Protein AF-0000000087426915 (afdb_homodimer)

Solvent-accessible surface area (backbone atoms only — not comparable to full-atom values): 33889 Å² total; per-residue (Å²): 130,52,34,23,55,36,41,56,32,20,42,59,31,34,86,62,89,46,57,28,36,41,52,47,57,58,53,42,68,40,35,68,70,46,47,56,53,47,73,78,36,55,72,65,51,34,42,59,30,31,70,48,18,34,52,47,36,44,50,43,61,77,74,33,86,55,21,43,42,53,70,51,70,65,56,62,56,53,51,30,40,22,70,46,47,68,49,69,50,92,91,53,65,46,34,36,77,58,54,49,83,48,71,66,52,51,65,64,47,39,52,88,44,31,56,71,66,45,39,39,52,34,52,18,42,41,53,39,48,60,72,44,66,72,46,39,30,36,31,38,71,42,47,24,47,41,38,50,44,35,40,41,34,55,17,26,67,71,92,75,49,56,60,36,51,39,37,51,73,73,39,48,70,64,40,49,53,42,42,51,48,45,38,51,33,48,43,50,46,50,51,47,36,46,74,33,58,39,56,28,36,34,35,41,19,74,55,44,39,81,31,32,57,70,51,27,44,65,61,32,38,50,55,45,19,56,40,32,70,73,43,47,90,79,32,51,30,32,38,30,35,40,71,42,45,88,40,35,69,58,57,55,65,22,63,44,25,22,39,32,30,30,28,56,48,61,62,48,60,41,43,70,61,33,61,85,62,33,14,33,30,28,30,43,53,42,63,46,33,55,56,46,55,68,55,27,41,52,56,51,48,49,54,53,59,60,37,61,94,54,62,9,41,35,43,27,36,30,46,50,56,45,57,73,29,37,60,69,26,50,42,41,39,44,50,48,48,72,66,46,126,130,51,33,23,56,36,41,55,32,20,43,58,30,35,87,62,89,46,58,30,36,42,53,48,56,59,52,43,67,39,36,69,70,46,47,57,53,47,74,78,36,54,72,65,52,34,42,60,30,32,71,48,19,33,52,48,37,45,50,42,60,75,73,33,88,53,20,43,44,53,69,50,67,64,57,62,56,52,51,32,39,20,70,45,46,69,48,68,50,92,91,55,66,45,35,36,77,58,54,47,84,48,71,66,51,53,66,65,47,39,52,88,44,31,56,71,66,45,40,38,51,33,51,18,41,41,54,37,50,59,71,44,67,70,47,39,29,36,31,40,72,42,47,25,48,42,37,50,44,36,40,40,35,55,17,27,67,69,92,76,50,57,62,37,50,39,36,52,74,75,38,48,69,62,39,51,53,44,44,51,48,42,39,52,33,48,42,50,47,50,51,48,36,48,73,34,58,40,58,28,36,34,36,41,19,74,55,44,40,82,32,32,57,69,51,28,44,64,62,31,37,49,54,44,18,57,39,33,69,72,44,46,90,79,32,51,30,34,38,31,34,39,73,43,44,90,40,35,70,57,56,56,65,22,62,42,24,22,39,32,30,30,28,55,48,62,63,48,61,40,43,71,61,33,60,85,61,33,16,33,31,29,30,44,56,40,62,44,34,54,57,47,54,70,56,27,41,51,55,51,48,50,55,54,59,60,37,60,95,54,61,8,41,36,41,27,35,29,46,50,58,44,59,73,29,38,59,68,28,50,40,40,39,45,50,46,47,72,65,46,126

Secondary structure (DSSP, 8-state):
--HHHHHHHHHTT---SS--B--TT-SSTTSHHHHHHHHHS-HHHHHH-HHHHHHHHHHHHHHS--SEEE----TTHHHHHHT--EE--TTSS-EESS---SHHHHHT--STTHHHHTHHHHHHHHHHHHHHTTSSEEEEEEE-HHHHHHHHHHSB--SS-HHHHHHHHH-HHHHHHHHHHHHHHHHHHHHHHHHHT-SEEEEEETTGGGS-HHHHIIIIIHHHHHHHHHHTTTS-EEEEETT-TT-HHHHHHTT-SEEEE-TTS-HHHHHHHS-TT-EEEEEE-GGGGGS-HHHHHHHHHHHHHHTTT-S-EEEEESSPPPTT--HHHHHHHHHHHHT--/--HHHHHHHHHTT---SS--B--TT-SSTTSHHHHHHHHHS-HHHHHH-HHHHHHHHHHHHHHS--SEEE----TTHHHHHHT--EE--TTSS-EESS---SHHHHHT--STTHHHHTHHHHHHHHHHHHHHTTSSEEEEEEE-HHHHHHHHHHSB--SS-HHHHHHHHH-HHHHHHHHHHHHHHHHHHHHHHHHHT-SEEEEEETTGGGS-HHHHIIIIIHHHHHHHHHHTTTS-EEEEETT-TT-HHHHHHTT-SEEEE-TTS-HHHHHHHS-TT-EEEEEE-GGGGGS-HHHHHHHHHHHHHHTTT-S-EEEEESSPPPTT--HHHHHHHHHHHHT--

pLDDT: mean 97.54, std 2.24, range [79.94, 98.94]

Nearest PDB structures (foldseek):
  3cyv-assembly1_A-2  TM=9.767E-01  e=1.054E-35  Shigella flexneri
  6w2o-assembly1_A  TM=9.634E-01  e=8.518E-36  Stenotrophomonas maltophilia K279a
  4exq-assembly1_A  TM=9.579E-01  e=4.192E-34  Burkholderia thailandensis E264
  2eja-assembly1_B  TM=9.546E-01  e=5.645E-31  Aquifex aeolicus
  2inf-assembly1_A  TM=9.513E-01  e=7.315E-30  Bacillus subtilis

Structure (mmCIF, N/CA/C/O backbone):
data_AF-0000000087426915-model_v1
#
loop_
_entity.id
_entity.type
_entity.pdbx_description
1 polymer 'Uroporphyrinogen decarboxylase'
#
loop_
_atom_site.group_PDB
_atom_site.id
_atom_site.type_symbol
_atom_site.label_atom_id
_atom_site.label_alt_id
_atom_site.label_comp_id
_atom_site.label_asym_id
_atom_site.label_entity_id
_atom_site.label_seq_id
_atom_site.pdbx_PDB_ins_code
_atom_site.Cartn_x
_atom_site.Cartn_y
_atom_site.Cartn_z
_atom_site.occupancy
_atom_site.B_iso_or_equiv
_atom_site.auth_seq_id
_atom_site.auth_comp_id
_atom_site.auth_asym_id
_atom_site.auth_atom_id
_atom_site.pdbx_PDB_model_num
ATOM 1 N N . MET A 1 1 ? -16.484 20.359 28.328 1 88.31 1 MET A N 1
ATOM 2 C CA . MET A 1 1 ? -15.273 20.219 27.531 1 88.31 1 MET A CA 1
ATOM 3 C C . MET A 1 1 ? -15.516 20.656 26.094 1 88.31 1 MET A C 1
ATOM 5 O O . MET A 1 1 ? -16.453 20.172 25.438 1 88.31 1 MET A O 1
ATOM 9 N N . ASN A 1 2 ? -14.844 21.719 25.641 1 94 2 ASN A N 1
ATOM 10 C CA . ASN A 1 2 ? -15.07 22.109 24.25 1 94 2 ASN A CA 1
ATOM 11 C C . ASN A 1 2 ? -14.219 21.281 23.297 1 94 2 ASN A C 1
ATOM 13 O O . ASN A 1 2 ? -13.445 20.422 23.734 1 94 2 ASN A O 1
ATOM 17 N N . SER A 1 3 ? -14.398 21.453 22.062 1 97.62 3 SER A N 1
ATOM 18 C CA . SER A 1 3 ? -13.758 20.656 21.016 1 97.62 3 SER A CA 1
ATOM 19 C C . SER A 1 3 ? -12.242 20.734 21.109 1 97.62 3 SER A C 1
ATOM 21 O O . SER A 1 3 ? -11.555 19.719 21 1 97.62 3 SER A O 1
ATOM 23 N N . ARG A 1 4 ? -11.734 21.938 21.359 1 98.06 4 ARG A N 1
ATOM 24 C CA . ARG A 1 4 ? -10.297 22.141 21.453 1 98.06 4 ARG A CA 1
ATOM 25 C C . ARG A 1 4 ? -9.711 21.359 22.625 1 98.06 4 ARG A C 1
ATOM 27 O O . ARG A 1 4 ? -8.711 20.641 22.469 1 98.06 4 ARG A O 1
ATOM 34 N N . GLU A 1 5 ? -10.336 21.469 23.719 1 97.88 5 GLU A N 1
ATOM 35 C CA . GLU A 1 5 ? -9.883 20.766 24.922 1 97.88 5 GLU A CA 1
ATOM 36 C C . GLU A 1 5 ? -9.93 19.266 24.734 1 97.88 5 GLU A C 1
ATOM 38 O O . GLU A 1 5 ? -8.992 18.547 25.094 1 97.88 5 GLU A O 1
ATOM 43 N N . ARG A 1 6 ? -11.062 18.797 24.188 1 98.12 6 ARG A N 1
ATOM 44 C CA . ARG A 1 6 ? -11.242 17.375 23.906 1 98.12 6 ARG A CA 1
ATOM 45 C C . ARG A 1 6 ? -10.109 16.844 23.031 1 98.12 6 ARG A C 1
ATOM 47 O O . ARG A 1 6 ? -9.531 15.797 23.328 1 98.12 6 ARG A O 1
ATOM 54 N N . PHE A 1 7 ? -9.781 17.547 22 1 98.75 7 PHE A N 1
ATOM 55 C CA . PHE A 1 7 ? -8.734 17.156 21.062 1 98.75 7 PHE A CA 1
ATOM 56 C C . PHE A 1 7 ? -7.379 17.094 21.75 1 98.75 7 PHE A C 1
ATOM 58 O O . PHE A 1 7 ? -6.648 16.109 21.625 1 98.75 7 PHE A O 1
ATOM 65 N N . LEU A 1 8 ? -7.043 18.125 22.516 1 98.62 8 LEU A N 1
ATOM 66 C CA . LEU A 1 8 ? -5.746 18.219 23.172 1 98.62 8 LEU A CA 1
ATOM 67 C C . LEU A 1 8 ? -5.605 17.156 24.25 1 98.62 8 LEU A C 1
ATOM 69 O O . LEU A 1 8 ? -4.531 16.594 24.438 1 98.62 8 LEU A O 1
ATOM 73 N N . LYS A 1 9 ? -6.676 16.906 24.953 1 98.62 9 LYS A N 1
ATOM 74 C CA . LYS A 1 9 ? -6.664 15.844 25.969 1 98.62 9 LYS A CA 1
ATOM 75 C C . LYS A 1 9 ? -6.418 14.477 25.328 1 98.62 9 LYS A C 1
ATOM 77 O O . LYS A 1 9 ? -5.652 13.672 25.859 1 98.62 9 LYS A O 1
ATOM 82 N N . ALA A 1 10 ? -7.047 14.234 24.172 1 98.75 10 ALA A N 1
ATOM 83 C CA . ALA A 1 10 ? -6.852 12.977 23.469 1 98.75 10 ALA A CA 1
ATOM 84 C C . ALA A 1 10 ? -5.398 12.82 23.031 1 98.75 10 ALA A C 1
ATOM 86 O O . ALA A 1 10 ? -4.828 11.727 23.125 1 98.75 10 ALA A O 1
ATOM 87 N N . CYS A 1 11 ? -4.801 13.93 22.594 1 98.75 11 CYS A N 1
ATOM 88 C CA . CYS A 1 11 ? -3.4 13.898 22.188 1 98.75 11 CYS A CA 1
ATOM 89 C C . CYS A 1 11 ? -2.506 13.477 23.344 1 98.75 11 CYS A C 1
ATOM 91 O O . CYS A 1 11 ? -1.438 12.906 23.125 1 98.75 11 CYS A O 1
ATOM 93 N N . ARG A 1 12 ? -2.971 13.727 24.547 1 97.88 12 ARG A N 1
ATOM 94 C CA . ARG A 1 12 ? -2.186 13.438 25.75 1 97.88 12 ARG A CA 1
ATOM 95 C C . ARG A 1 12 ? -2.658 12.148 26.406 1 97.88 12 ARG A C 1
ATOM 97 O O . ARG A 1 12 ? -2.301 11.867 27.562 1 97.88 12 ARG A O 1
ATOM 104 N N . CYS A 1 13 ? -3.521 11.461 25.781 1 98.31 13 CYS A N 1
ATOM 105 C CA . CYS A 1 13 ? -4.062 10.195 26.25 1 98.31 13 CYS A CA 1
ATOM 106 C C . CYS A 1 13 ? -4.797 10.375 27.578 1 98.31 13 CYS A C 1
ATOM 108 O O . CYS A 1 13 ? -4.758 9.492 28.438 1 98.31 13 CYS A O 1
ATOM 110 N N . GLU A 1 14 ? -5.371 11.539 27.766 1 98.25 14 GLU A N 1
ATOM 111 C CA . GLU A 1 14 ? -6.227 11.805 28.922 1 98.25 14 GLU A CA 1
ATOM 112 C C . GLU A 1 14 ? -7.672 11.398 28.641 1 98.25 14 GLU A C 1
ATOM 114 O O . GLU A 1 14 ? -8.086 11.32 27.484 1 98.25 14 GLU A O 1
ATOM 119 N N . PRO A 1 15 ? -8.43 11.086 29.703 1 97.38 15 PRO A N 1
ATOM 120 C CA . PRO A 1 15 ? -9.836 10.727 29.5 1 97.38 15 PRO A CA 1
ATOM 121 C C . PRO A 1 15 ? -10.648 11.844 28.844 1 97.38 15 PRO A C 1
ATOM 123 O O . PRO A 1 15 ? -10.438 13.023 29.156 1 97.38 15 PRO A O 1
ATOM 126 N N . VAL A 1 16 ? -11.477 11.484 27.922 1 97.44 16 VAL A N 1
ATOM 127 C CA . VAL A 1 16 ? -12.391 12.414 27.266 1 97.44 16 VAL A CA 1
ATOM 128 C C . VAL A 1 16 ? -13.805 11.836 27.25 1 97.44 16 VAL A C 1
ATOM 130 O O . VAL A 1 16 ? -13.992 10.648 27.5 1 97.44 16 VAL A O 1
ATOM 133 N N . ASP A 1 17 ? -14.773 12.664 27 1 95.75 17 ASP A N 1
ATOM 134 C CA . ASP A 1 17 ? -16.172 12.25 27.031 1 95.75 17 ASP A CA 1
ATOM 135 C C . ASP A 1 17 ? -16.516 11.406 25.797 1 95.75 17 ASP A C 1
ATOM 137 O O . ASP A 1 17 ? -17.406 10.547 25.859 1 95.75 17 ASP A O 1
ATOM 141 N N . ARG A 1 18 ? -15.922 11.641 24.75 1 96.56 18 ARG A N 1
ATOM 142 C CA . ARG A 1 18 ? -15.938 10.891 23.5 1 96.56 18 ARG A CA 1
ATOM 143 C C . ARG A 1 18 ? -14.68 11.164 22.688 1 96.56 18 ARG A C 1
ATOM 145 O O . ARG A 1 18 ? -14.016 12.172 22.891 1 96.56 18 ARG A O 1
ATOM 152 N N . PRO A 1 19 ? -14.344 10.289 21.797 1 98.25 19 PRO A N 1
ATOM 153 C CA . PRO A 1 19 ? -13.188 10.609 20.953 1 98.25 19 PRO A CA 1
ATOM 154 C C . PRO A 1 19 ? -13.406 11.859 20.109 1 98.25 19 PRO A C 1
ATOM 156 O O . PRO A 1 19 ? -14.5 12.062 19.578 1 98.25 19 PRO A O 1
ATOM 159 N N . PRO A 1 20 ? -12.43 12.766 20.094 1 98.75 20 PRO A N 1
ATOM 160 C CA . PRO A 1 20 ? -12.531 13.852 19.125 1 98.75 20 PRO A CA 1
ATOM 161 C C . PRO A 1 20 ? -12.461 13.344 17.672 1 98.75 20 PRO A C 1
ATOM 163 O O . PRO A 1 20 ? -11.922 12.273 17.422 1 98.75 20 PRO A O 1
ATOM 166 N N . ILE A 1 21 ? -13.023 14.125 16.766 1 98.81 21 ILE A N 1
ATOM 167 C CA . ILE A 1 21 ? -12.992 13.742 15.352 1 98.81 21 ILE A CA 1
ATOM 168 C C . ILE A 1 21 ? -12.562 14.938 14.5 1 98.81 21 ILE A C 1
ATOM 170 O O . ILE A 1 21 ? -12.984 16.062 14.75 1 98.81 21 ILE A O 1
ATOM 174 N N . TRP A 1 22 ? -11.664 14.75 13.625 1 98.62 22 TRP A N 1
ATOM 175 C CA . TRP A 1 22 ? -11.406 15.539 12.43 1 98.62 22 TRP A CA 1
ATOM 176 C C . TRP A 1 22 ? -11.062 14.648 11.242 1 98.62 22 TRP A C 1
ATOM 178 O O . TRP A 1 22 ? -10.938 13.43 11.391 1 98.62 22 TRP A O 1
ATOM 188 N N . ILE A 1 23 ? -11.023 15.164 10.047 1 98.12 23 ILE A N 1
ATOM 189 C CA . ILE A 1 23 ? -10.906 14.32 8.867 1 98.12 23 ILE A CA 1
ATOM 190 C C . ILE A 1 23 ? -9.766 14.82 7.984 1 98.12 23 ILE A C 1
ATOM 192 O O . ILE A 1 23 ? -9.734 15.992 7.598 1 98.12 23 ILE A O 1
ATOM 196 N N . MET A 1 24 ? -8.797 13.891 7.656 1 97.31 24 MET A N 1
ATOM 197 C CA . MET A 1 24 ? -7.727 14.242 6.734 1 97.31 24 MET A CA 1
ATOM 198 C C . MET A 1 24 ? -8.289 14.656 5.379 1 97.31 24 MET A C 1
ATOM 200 O O . MET A 1 24 ? -9.148 13.977 4.824 1 97.31 24 MET A O 1
ATOM 204 N N . ARG A 1 25 ? -7.758 15.727 4.871 1 95.69 25 ARG A N 1
ATOM 205 C CA . ARG A 1 25 ? -8.242 16.344 3.645 1 95.69 25 ARG A CA 1
ATOM 206 C C . ARG A 1 25 ? -9.68 16.828 3.807 1 95.69 25 ARG A C 1
ATOM 208 O O . ARG A 1 25 ? -10.508 16.641 2.914 1 95.69 25 ARG A O 1
ATOM 215 N N . GLN A 1 26 ? -9.906 17.453 4.926 1 94.38 26 GLN A N 1
ATOM 216 C CA . GLN A 1 26 ? -11.25 17.844 5.367 1 94.38 26 GLN A CA 1
ATOM 217 C C . GLN A 1 26 ? -11.875 18.844 4.406 1 94.38 26 GLN A C 1
ATOM 219 O O . GLN A 1 26 ? -13.078 18.781 4.145 1 94.38 26 GLN A O 1
ATOM 224 N N . ALA A 1 27 ? -11.086 19.734 3.945 1 95.31 27 ALA A N 1
ATOM 225 C CA . ALA A 1 27 ? -11.523 20.625 2.877 1 95.31 27 ALA A CA 1
ATOM 226 C C . ALA A 1 27 ? -11.086 20.109 1.511 1 95.31 27 ALA A C 1
ATOM 228 O O . ALA A 1 27 ? -9.938 19.703 1.33 1 95.31 27 ALA A O 1
ATOM 229 N N . GLY A 1 28 ? -12.047 20.047 0.646 1 94.44 28 GLY A N 1
ATOM 230 C CA . GLY A 1 28 ? -11.617 19.594 -0.669 1 94.44 28 GLY A CA 1
ATOM 231 C C . GLY A 1 28 ? -12.773 19.281 -1.601 1 94.44 28 GLY A C 1
ATOM 232 O O . GLY A 1 28 ? -13.883 19.797 -1.422 1 94.44 28 GLY A O 1
ATOM 233 N N . ARG A 1 29 ? -12.594 18.5 -2.596 1 93.88 29 ARG A N 1
ATOM 234 C CA . ARG A 1 29 ? -13.383 18.312 -3.809 1 93.88 29 ARG A CA 1
ATOM 235 C C . ARG A 1 29 ? -14.711 17.625 -3.496 1 93.88 29 ARG A C 1
ATOM 237 O O . ARG A 1 29 ? -15.633 17.656 -4.309 1 93.88 29 ARG A O 1
ATOM 244 N N . HIS A 1 30 ? -14.789 16.969 -2.264 1 96.94 30 HIS A N 1
ATOM 245 C CA . HIS A 1 30 ? -16.078 16.359 -1.938 1 96.94 30 HIS A CA 1
ATOM 246 C C . HIS A 1 30 ? -17.109 17.438 -1.613 1 96.94 30 HIS A C 1
ATOM 248 O O . HIS A 1 30 ? -18.312 17.141 -1.555 1 96.94 30 HIS A O 1
ATOM 254 N N . LEU A 1 31 ? -16.656 18.672 -1.428 1 97.94 31 LEU A N 1
ATOM 255 C CA . LEU A 1 31 ? -17.531 19.781 -1.071 1 97.94 31 LEU A CA 1
ATOM 256 C C . LEU A 1 31 ? -17.891 20.609 -2.301 1 97.94 31 LEU A C 1
ATOM 258 O O . LEU A 1 31 ? -17.016 21.094 -3.006 1 97.94 31 LEU A O 1
ATOM 262 N N . PRO A 1 32 ? -19.156 20.859 -2.549 1 97.25 32 PRO A N 1
ATOM 263 C CA . PRO A 1 32 ? -19.578 21.703 -3.682 1 97.25 32 PRO A CA 1
ATOM 264 C C . PRO A 1 32 ? -19.031 23.125 -3.586 1 97.25 32 PRO A C 1
ATOM 266 O O . PRO A 1 32 ? -18.656 23.719 -4.602 1 97.25 32 PRO A O 1
ATOM 269 N N . GLU A 1 33 ? -19.031 23.672 -2.416 1 97.75 33 GLU A N 1
ATOM 270 C CA . GLU A 1 33 ? -18.547 25.047 -2.234 1 97.75 33 GLU A CA 1
ATOM 271 C C . GLU A 1 33 ? -17.062 25.156 -2.551 1 97.75 33 GLU A C 1
ATOM 273 O O . GLU A 1 33 ? -16.594 26.203 -3.008 1 97.75 33 GLU A O 1
ATOM 278 N N . TYR A 1 34 ? -16.312 24.125 -2.25 1 98 34 TYR A N 1
ATOM 279 C CA . TYR A 1 34 ? -14.914 24.109 -2.627 1 98 34 TYR A CA 1
ATOM 280 C C . TYR A 1 34 ? -14.75 24.125 -4.141 1 98 34 TYR A C 1
ATOM 282 O O . TYR A 1 34 ? -13.938 24.875 -4.68 1 98 34 TYR A O 1
ATOM 290 N N . ARG A 1 35 ? -15.523 23.297 -4.801 1 97.25 35 ARG A N 1
ATOM 291 C CA . ARG A 1 35 ? -15.469 23.219 -6.258 1 97.25 35 ARG A CA 1
ATOM 292 C C . ARG A 1 35 ? -15.812 24.578 -6.883 1 97.25 35 ARG A C 1
ATOM 294 O O . ARG A 1 35 ? -15.195 24.984 -7.863 1 97.25 35 ARG A O 1
ATOM 301 N N . GLU A 1 36 ? -16.734 25.188 -6.305 1 97.62 36 GLU A N 1
ATOM 302 C CA . GLU A 1 36 ? -17.125 26.516 -6.789 1 97.62 36 GLU A CA 1
ATOM 303 C C . GLU A 1 36 ? -15.984 27.516 -6.656 1 97.62 36 GLU A C 1
ATOM 30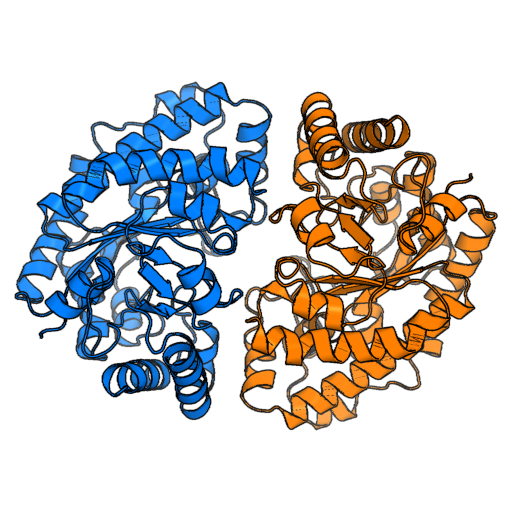5 O O . GLU A 1 36 ? -15.703 28.266 -7.59 1 97.62 36 GLU A O 1
ATOM 310 N N . LEU A 1 37 ? -15.359 27.484 -5.504 1 97.75 37 LEU A N 1
ATOM 311 C CA . LEU A 1 37 ? -14.25 28.391 -5.266 1 97.75 37 LEU A CA 1
ATOM 312 C C . LEU A 1 37 ? -13.086 28.094 -6.207 1 97.75 37 LEU A C 1
ATOM 314 O O . LEU A 1 37 ? -12.461 29.016 -6.734 1 97.75 37 LEU A O 1
ATOM 318 N N . ARG A 1 38 ? -12.867 26.844 -6.523 1 96.25 38 ARG A N 1
ATOM 319 C CA . ARG A 1 38 ? -11.75 26.391 -7.344 1 96.25 38 ARG A CA 1
ATOM 320 C C . ARG A 1 38 ? -11.984 26.719 -8.812 1 96.25 38 ARG A C 1
ATOM 322 O O . ARG A 1 38 ? -11.039 26.766 -9.609 1 96.25 38 ARG A O 1
ATOM 329 N N . ALA A 1 39 ? -13.211 26.906 -9.164 1 96.69 39 ALA A N 1
ATOM 330 C CA . ALA A 1 39 ? -13.531 27.297 -10.531 1 96.69 39 ALA A CA 1
ATOM 331 C C . ALA A 1 39 ? -12.922 28.656 -10.867 1 96.69 39 ALA A C 1
ATOM 333 O O . ALA A 1 39 ? -12.57 28.922 -12.023 1 96.69 39 ALA A O 1
ATOM 334 N N . ASP A 1 40 ? -12.656 29.438 -9.836 1 96.81 40 ASP A N 1
ATOM 335 C CA . ASP A 1 40 ? -12.219 30.812 -10.07 1 96.81 40 ASP A CA 1
ATOM 336 C C . ASP A 1 40 ? -10.781 31.031 -9.602 1 96.81 40 ASP A C 1
ATOM 338 O O . ASP A 1 40 ? -10.195 32.094 -9.82 1 96.81 40 ASP A O 1
ATOM 342 N N . HIS A 1 41 ? -10.297 30.047 -8.891 1 97.31 41 HIS A N 1
ATOM 343 C CA . HIS A 1 41 ? -8.961 30.188 -8.32 1 97.31 41 HIS A CA 1
ATOM 344 C C . HIS A 1 41 ? -8.133 28.922 -8.555 1 97.31 41 HIS A C 1
ATOM 346 O O . HIS A 1 41 ? -8.648 27.812 -8.453 1 97.31 41 HIS A O 1
ATOM 352 N N . SER A 1 42 ? -6.891 29.156 -8.914 1 95.31 42 SER A N 1
ATOM 353 C CA . SER A 1 42 ? -5.984 28.016 -8.977 1 95.31 42 SER A CA 1
ATOM 354 C C . SER A 1 42 ? -5.66 27.484 -7.586 1 95.31 42 SER A C 1
ATOM 356 O O . SER A 1 42 ? -5.848 28.188 -6.59 1 95.31 42 SER A O 1
ATOM 358 N N . PHE A 1 43 ? -5.219 26.312 -7.586 1 94.44 43 PHE A N 1
ATOM 359 C CA . PHE A 1 43 ? -4.816 25.703 -6.32 1 94.44 43 PHE A CA 1
ATOM 360 C C . PHE A 1 43 ? -3.762 26.562 -5.625 1 94.44 43 PHE A C 1
ATOM 362 O O . PHE A 1 43 ? -3.859 26.828 -4.426 1 94.44 43 PHE A O 1
ATOM 369 N N . HIS A 1 44 ? -2.82 27.016 -6.316 1 94.81 44 HIS A N 1
ATOM 370 C CA . HIS A 1 44 ? -1.744 27.844 -5.77 1 94.81 44 HIS A CA 1
ATOM 371 C C . HIS A 1 44 ? -2.279 29.156 -5.223 1 94.81 44 HIS A C 1
ATOM 373 O O . HIS A 1 44 ? -1.839 29.625 -4.168 1 94.81 44 HIS A O 1
ATOM 379 N N . ASP A 1 45 ? -3.199 29.641 -5.902 1 96.44 45 ASP A N 1
ATOM 380 C CA . ASP A 1 45 ? -3.816 30.891 -5.457 1 96.44 45 ASP A CA 1
ATOM 381 C C . ASP A 1 45 ? -4.484 30.719 -4.098 1 96.44 45 ASP A C 1
ATOM 383 O O . ASP A 1 45 ? -4.324 31.562 -3.209 1 96.44 45 ASP A O 1
ATOM 387 N N . VAL A 1 46 ? -5.176 29.641 -4.004 1 97.75 46 VAL A N 1
ATOM 388 C CA . VAL A 1 46 ? -5.91 29.406 -2.766 1 97.75 46 VAL A CA 1
ATOM 389 C C . VAL A 1 46 ? -4.93 29.219 -1.609 1 97.75 46 VAL A C 1
ATOM 391 O O . VAL A 1 46 ? -5.105 29.797 -0.538 1 97.75 46 VAL A O 1
ATOM 394 N N . VAL A 1 47 ? -3.869 28.5 -1.873 1 97.25 47 VAL A N 1
ATOM 395 C CA . VAL A 1 47 ? -2.895 28.172 -0.834 1 97.25 47 VAL A CA 1
ATOM 396 C C . VAL A 1 47 ? -2.133 29.438 -0.438 1 97.25 47 VAL A C 1
ATOM 398 O O . VAL A 1 47 ? -1.845 29.656 0.742 1 97.25 47 VAL A O 1
ATOM 401 N N . GLN A 1 48 ? -1.898 30.344 -1.363 1 97.62 48 GLN A N 1
ATOM 402 C CA . GLN A 1 48 ? -0.972 31.438 -1.135 1 97.62 48 GLN A CA 1
ATOM 403 C C . GLN A 1 48 ? -1.718 32.719 -0.737 1 97.62 48 GLN A C 1
ATOM 405 O O . GLN A 1 48 ? -1.098 33.719 -0.399 1 97.62 48 GLN A O 1
ATOM 410 N N . THR A 1 49 ? -3.047 32.656 -0.773 1 98.44 49 THR A N 1
ATOM 411 C CA . THR A 1 49 ? -3.855 33.781 -0.356 1 98.44 49 THR A CA 1
ATOM 412 C C . THR A 1 49 ? -4.535 33.5 0.981 1 98.44 49 THR A C 1
ATOM 414 O O . THR A 1 49 ? -5.508 32.75 1.044 1 98.44 49 THR A O 1
ATOM 417 N N . PRO A 1 50 ? -4.07 34.156 2.012 1 98.62 50 PRO A N 1
ATOM 418 C CA . PRO A 1 50 ? -4.52 33.844 3.371 1 98.62 50 PRO A CA 1
ATOM 419 C C . PRO A 1 50 ? -6.039 33.875 3.51 1 98.62 50 PRO A C 1
ATOM 421 O O . PRO A 1 50 ? -6.617 32.969 4.129 1 98.62 50 PRO A O 1
ATOM 424 N N . GLU A 1 51 ? -6.723 34.812 2.887 1 98.56 51 GLU A N 1
ATOM 425 C CA . GLU A 1 51 ? -8.172 34.906 3 1 98.56 51 GLU A CA 1
ATOM 426 C C . GLU A 1 51 ? -8.867 33.75 2.322 1 98.56 51 GLU A C 1
ATOM 428 O O . GLU A 1 51 ? -9.906 33.281 2.797 1 98.56 51 GLU A O 1
ATOM 433 N N . LEU A 1 52 ? -8.336 33.281 1.22 1 98.62 52 LEU A N 1
ATOM 434 C CA . LEU A 1 52 ? -8.898 32.125 0.53 1 98.62 52 LEU A CA 1
ATOM 435 C C . LEU A 1 52 ? -8.648 30.844 1.317 1 98.62 52 LEU A C 1
ATOM 437 O O . LEU A 1 52 ? -9.531 29.984 1.418 1 98.62 52 LEU A O 1
ATOM 441 N N . ALA A 1 53 ? -7.449 30.719 1.854 1 98.56 53 ALA A N 1
ATOM 442 C CA . ALA A 1 53 ? -7.129 29.562 2.689 1 98.56 53 ALA A CA 1
ATOM 443 C C . ALA A 1 53 ? -8.055 29.5 3.902 1 98.56 53 ALA A C 1
ATOM 445 O O . ALA A 1 53 ? -8.5 28.406 4.289 1 98.56 53 ALA A O 1
ATOM 446 N N . LEU A 1 54 ? -8.289 30.688 4.5 1 98.62 54 LEU A N 1
ATOM 447 C CA . LEU A 1 54 ? -9.25 30.766 5.594 1 98.62 54 LEU A CA 1
ATOM 448 C C . LEU A 1 54 ? -10.609 30.25 5.152 1 98.62 54 LEU A C 1
ATOM 450 O O . LEU A 1 54 ? -11.203 29.391 5.824 1 98.62 54 LEU A O 1
ATOM 454 N N . GLU A 1 55 ? -11.078 30.734 4.059 1 98.56 55 GLU A N 1
ATOM 455 C CA . GLU A 1 55 ? -12.391 30.359 3.562 1 98.56 55 GLU A CA 1
ATOM 456 C C . GLU A 1 55 ? -12.492 28.844 3.359 1 98.56 55 GLU A C 1
ATOM 458 O O . GLU A 1 55 ? -13.43 28.203 3.844 1 98.56 55 GLU A O 1
ATOM 463 N N . VAL A 1 56 ? -11.523 28.281 2.707 1 98.62 56 VAL A N 1
ATOM 464 C CA . VAL A 1 56 ? -11.539 26.859 2.381 1 98.62 56 VAL A CA 1
ATOM 465 C C . VAL A 1 56 ? -11.453 26.031 3.664 1 98.62 56 VAL A C 1
ATOM 467 O O . VAL A 1 56 ? -12.148 25.031 3.814 1 98.62 56 VAL A O 1
ATOM 470 N N . THR A 1 57 ? -10.594 26.469 4.594 1 98.56 57 THR A N 1
ATOM 471 C CA . THR A 1 57 ? -10.43 25.75 5.855 1 98.56 57 THR A CA 1
ATOM 472 C C . THR A 1 57 ? -11.734 25.719 6.637 1 98.56 57 THR A C 1
ATOM 474 O O . THR A 1 57 ? -12.039 24.734 7.316 1 98.56 57 THR A O 1
ATOM 477 N N . MET A 1 58 ? -12.531 26.766 6.492 1 98.31 58 MET A N 1
ATOM 478 C CA . MET A 1 58 ? -13.727 26.922 7.316 1 98.31 58 MET A CA 1
ATOM 479 C C . MET A 1 58 ? -14.914 26.203 6.691 1 98.31 58 MET A C 1
ATOM 481 O O . MET A 1 58 ? -15.906 25.922 7.371 1 98.31 58 MET A O 1
ATOM 485 N N . GLN A 1 59 ? -14.836 25.828 5.422 1 98.44 59 GLN A N 1
ATOM 486 C CA . GLN A 1 59 ? -15.969 25.25 4.707 1 98.44 59 GLN A CA 1
ATOM 487 C C . GLN A 1 59 ? -16.469 23.984 5.406 1 98.44 59 GLN A C 1
ATOM 489 O O . GLN A 1 59 ? -17.641 23.875 5.766 1 98.44 59 GLN A O 1
ATOM 494 N N . PRO A 1 60 ? -15.617 23.031 5.688 1 98 60 PRO A N 1
ATOM 495 C CA . PRO A 1 60 ? -16.109 21.812 6.355 1 98 60 PRO A CA 1
ATOM 496 C C . PRO A 1 60 ? -16.609 22.078 7.766 1 98 60 PRO A C 1
ATOM 498 O O . PRO A 1 60 ? -17.516 21.391 8.242 1 98 60 PRO A O 1
ATOM 501 N N . LEU A 1 61 ? -16.109 23.109 8.438 1 97.94 61 LEU A N 1
ATOM 502 C CA . LEU A 1 61 ? -16.516 23.406 9.805 1 97.94 61 LEU A CA 1
ATOM 503 C C . LEU A 1 61 ? -17.938 23.953 9.852 1 97.94 61 LEU A C 1
ATOM 505 O O . LEU A 1 61 ? -18.625 23.828 10.875 1 97.94 61 LEU A O 1
ATOM 509 N N . ARG A 1 62 ? -18.312 24.547 8.781 1 97.56 62 ARG A N 1
ATOM 510 C CA . ARG A 1 62 ? -19.688 25.047 8.688 1 97.56 62 ARG A CA 1
ATOM 511 C C . ARG A 1 62 ? -20.672 23.906 8.422 1 97.56 62 ARG A C 1
ATOM 513 O O . ARG A 1 62 ? -21.859 24.016 8.727 1 97.56 62 ARG A O 1
ATOM 520 N N . ARG A 1 63 ? -20.188 22.781 7.891 1 96.94 63 ARG A N 1
ATOM 521 C CA . ARG A 1 63 ? -21.031 21.641 7.52 1 96.94 63 ARG A CA 1
ATOM 522 C C . ARG A 1 63 ? -21.062 20.594 8.625 1 96.94 63 ARG A C 1
ATOM 524 O O . ARG A 1 63 ? -22.078 19.938 8.844 1 96.94 63 ARG A O 1
ATOM 531 N N . TYR A 1 64 ? -19.891 20.359 9.195 1 98.06 64 TYR A N 1
ATOM 532 C CA . TYR A 1 64 ? -19.703 19.203 10.07 1 98.06 64 TYR A CA 1
ATOM 533 C C . TYR A 1 64 ? -19.25 19.656 11.461 1 98.06 64 TYR A C 1
ATOM 535 O O . TYR A 1 64 ? -18.453 20.578 11.602 1 98.06 64 TYR A O 1
ATOM 543 N N . ASP A 1 65 ? -19.672 18.984 12.477 1 97.94 65 ASP A N 1
ATOM 544 C CA . ASP A 1 65 ? -19.297 19.312 13.852 1 97.94 65 ASP A CA 1
ATOM 545 C C . ASP A 1 65 ? -17.984 18.625 14.242 1 97.94 65 ASP A C 1
ATOM 547 O O . ASP A 1 65 ? -17.953 17.875 15.227 1 97.94 65 ASP A O 1
ATOM 551 N N . VAL A 1 66 ? -16.953 18.938 13.578 1 98.62 66 VAL A N 1
ATOM 552 C CA . VAL A 1 66 ? -15.648 18.344 13.844 1 98.62 66 VAL A CA 1
ATOM 553 C C . VAL A 1 66 ? -14.969 19.094 14.992 1 98.62 66 VAL A C 1
ATOM 555 O O . VAL A 1 66 ? -15.32 20.234 15.289 1 98.62 66 VAL A O 1
ATOM 558 N N . ASP A 1 67 ? -13.969 18.469 15.594 1 98.75 67 ASP A N 1
ATOM 559 C CA . ASP A 1 67 ? -13.352 19 16.797 1 98.75 67 ASP A CA 1
ATOM 560 C C . ASP A 1 67 ? -12.094 19.797 16.469 1 98.75 67 ASP A C 1
ATOM 562 O O . ASP A 1 67 ? -11.578 20.531 17.312 1 98.75 67 ASP A O 1
ATOM 566 N N . ALA A 1 68 ? -11.594 19.625 15.211 1 98.75 68 ALA A N 1
ATOM 567 C CA . ALA A 1 68 ? -10.359 20.312 14.828 1 98.75 68 ALA A CA 1
ATOM 568 C C . ALA A 1 68 ? -10.398 20.719 13.359 1 98.75 68 ALA A C 1
ATOM 570 O O . ALA A 1 68 ? -11.062 20.078 12.547 1 98.75 68 ALA A O 1
ATOM 571 N N . ALA A 1 69 ? -9.773 21.812 13.078 1 98.56 69 ALA A N 1
ATOM 572 C CA . ALA A 1 69 ? -9.5 22.266 11.719 1 98.56 69 ALA A CA 1
ATOM 573 C C . ALA A 1 69 ? -8.039 22.016 11.344 1 98.56 69 ALA A C 1
ATOM 575 O O . ALA A 1 69 ? -7.156 22.047 12.211 1 98.56 69 ALA A O 1
ATOM 576 N N . ILE A 1 70 ? -7.797 21.75 10.188 1 98.56 70 ILE A N 1
ATOM 577 C CA . ILE A 1 70 ? -6.434 21.719 9.664 1 98.56 70 ILE A CA 1
ATOM 578 C C . ILE A 1 70 ? -6.285 22.75 8.555 1 98.56 70 ILE A C 1
ATOM 580 O O . ILE A 1 70 ? -7.145 22.859 7.676 1 98.56 70 ILE A O 1
ATOM 584 N N . VAL A 1 71 ? -5.254 23.516 8.602 1 98.31 71 VAL A N 1
ATOM 585 C CA . VAL A 1 71 ? -5.039 24.609 7.648 1 98.31 71 VAL A CA 1
ATOM 586 C C . VAL A 1 71 ? -4.996 24.031 6.23 1 98.31 71 VAL A C 1
ATOM 588 O O . VAL A 1 71 ? -4.414 22.969 5.996 1 98.31 71 VAL A O 1
ATOM 591 N N . PHE A 1 72 ? -5.691 24.719 5.301 1 98.06 72 PHE A N 1
ATOM 592 C CA . PHE A 1 72 ? -5.594 24.359 3.891 1 98.06 72 PHE A CA 1
ATOM 593 C C . PHE A 1 72 ? -4.25 24.781 3.312 1 98.06 72 PHE A C 1
ATOM 595 O O . PHE A 1 72 ? -3.949 25.984 3.234 1 98.06 72 PHE A O 1
ATOM 602 N N . SER A 1 73 ? -3.479 23.828 2.963 1 97.25 73 SER A N 1
ATOM 603 C CA . SER A 1 73 ? -2.152 24.031 2.391 1 97.25 73 SER A CA 1
ATOM 604 C C . SER A 1 73 ? -1.674 22.797 1.644 1 97.25 73 SER A C 1
ATOM 606 O O . SER A 1 73 ? -2.486 21.969 1.215 1 97.25 73 SER A O 1
ATOM 608 N N . ASP A 1 74 ? -0.469 22.781 1.252 1 95.81 74 ASP A N 1
ATOM 609 C CA . ASP A 1 74 ? 0.155 21.672 0.545 1 95.81 74 ASP A CA 1
ATOM 610 C C . ASP A 1 74 ? 1.536 21.359 1.118 1 95.81 74 ASP A C 1
ATOM 612 O O . ASP A 1 74 ? 2.229 22.25 1.602 1 95.81 74 ASP A O 1
ATOM 616 N N . ILE A 1 75 ? 1.896 20.109 1.039 1 97.06 75 ILE A N 1
ATOM 617 C CA . ILE A 1 75 ? 3.186 19.734 1.613 1 97.06 75 ILE A CA 1
ATOM 618 C C . ILE A 1 75 ? 4.309 20.172 0.678 1 97.06 75 ILE A C 1
ATOM 620 O O . ILE A 1 75 ? 5.449 20.359 1.11 1 97.06 75 ILE A O 1
ATOM 624 N N . LEU A 1 76 ? 4.043 20.469 -0.572 1 97.75 76 LEU A N 1
ATOM 625 C CA . LEU A 1 76 ? 5.086 20.75 -1.555 1 97.75 76 LEU A CA 1
ATOM 626 C C . LEU A 1 76 ? 5.438 22.234 -1.569 1 97.75 76 LEU A C 1
ATOM 628 O O . LEU A 1 76 ? 6.336 22.656 -2.301 1 97.75 76 LEU A O 1
ATOM 632 N N . VAL A 1 77 ? 4.789 23.016 -0.728 1 98 77 VAL A N 1
ATOM 633 C CA . VAL A 1 77 ? 5.184 24.406 -0.578 1 98 77 VAL A CA 1
ATOM 634 C C . VAL A 1 77 ? 6.598 24.484 -0.007 1 98 77 VAL A C 1
ATOM 636 O O . VAL A 1 77 ? 7.312 25.469 -0.236 1 98 77 VAL A O 1
ATOM 639 N N . ILE A 1 78 ? 7.047 23.422 0.66 1 98.62 78 ILE A N 1
ATOM 640 C CA . ILE A 1 78 ? 8.359 23.406 1.301 1 98.62 78 ILE A CA 1
ATOM 641 C C . ILE A 1 78 ? 9.445 23.281 0.241 1 98.62 78 ILE A C 1
ATOM 643 O O . ILE A 1 78 ? 10.344 24.125 0.156 1 98.62 78 ILE A O 1
ATOM 647 N N . PRO A 1 79 ? 9.383 22.188 -0.629 1 98.44 79 PRO A N 1
ATOM 648 C CA . PRO A 1 79 ? 10.375 22.172 -1.711 1 98.44 79 PRO A CA 1
ATOM 649 C C . PRO A 1 79 ? 10.352 23.438 -2.549 1 98.44 79 PRO A C 1
ATOM 651 O O . PRO A 1 79 ? 11.406 23.922 -2.986 1 98.44 79 PRO A O 1
ATOM 654 N N . GLU A 1 80 ? 9.188 24.016 -2.75 1 97.81 80 GLU A N 1
ATOM 655 C CA . GLU A 1 80 ? 9.102 25.266 -3.5 1 97.81 80 GLU A CA 1
ATOM 656 C C . GLU A 1 80 ? 9.867 26.391 -2.795 1 97.81 80 GLU A C 1
ATOM 658 O O . GLU A 1 80 ? 10.633 27.125 -3.426 1 97.81 80 GLU A O 1
ATOM 663 N N . ALA A 1 81 ? 9.633 26.531 -1.515 1 98.25 81 ALA A N 1
ATOM 664 C CA . ALA A 1 81 ? 10.305 27.562 -0.724 1 98.25 81 ALA A CA 1
ATOM 665 C C . ALA A 1 81 ? 11.812 27.344 -0.712 1 98.25 81 ALA A C 1
ATOM 667 O O . ALA A 1 81 ? 12.578 28.312 -0.595 1 98.25 81 ALA A O 1
ATOM 668 N N . MET A 1 82 ? 12.242 26.094 -0.891 1 98.56 82 MET A N 1
ATOM 669 C CA . MET A 1 82 ? 13.664 25.766 -0.878 1 98.56 82 MET A CA 1
ATOM 670 C C . MET A 1 82 ? 14.297 26.016 -2.242 1 98.56 82 MET A C 1
ATOM 672 O O . MET A 1 82 ? 15.516 25.953 -2.391 1 98.56 82 MET A O 1
ATOM 676 N N . GLY A 1 83 ? 13.469 26.234 -3.27 1 97.88 83 GLY A N 1
ATOM 677 C CA . GLY A 1 83 ? 14.008 26.594 -4.574 1 97.88 83 GLY A CA 1
ATOM 678 C C . GLY A 1 83 ? 13.656 25.594 -5.656 1 97.88 83 GLY A C 1
ATOM 679 O O . GLY A 1 83 ? 14.234 25.625 -6.746 1 97.88 83 GLY A O 1
ATOM 680 N N . GLN A 1 84 ? 12.75 24.656 -5.391 1 97.94 84 GLN A N 1
ATOM 681 C CA . GLN A 1 84 ? 12.297 23.672 -6.379 1 97.94 84 GLN A CA 1
ATOM 682 C C . GLN A 1 84 ? 10.781 23.766 -6.582 1 97.94 84 GLN A C 1
ATOM 684 O O . GLN A 1 84 ? 10.023 23.016 -5.965 1 97.94 84 GLN A O 1
ATOM 689 N N . PRO A 1 85 ? 10.375 24.641 -7.469 1 96.31 85 PRO A N 1
ATOM 690 C CA . PRO A 1 85 ? 8.938 24.797 -7.699 1 96.31 85 PRO A CA 1
ATOM 691 C C . PRO A 1 85 ? 8.281 23.516 -8.234 1 96.31 85 PRO A C 1
ATOM 693 O O . PRO A 1 85 ? 8.969 22.625 -8.719 1 96.31 85 PRO A O 1
ATOM 696 N N . TYR A 1 86 ? 6.961 23.438 -8.055 1 96.44 86 TYR A N 1
ATOM 697 C CA . TYR A 1 86 ? 6.184 22.297 -8.523 1 96.44 86 TYR A CA 1
ATOM 698 C C . TYR A 1 86 ? 4.902 22.766 -9.211 1 96.44 86 TYR A C 1
ATOM 700 O O . TYR A 1 86 ? 4.531 23.938 -9.125 1 96.44 86 TYR A O 1
ATOM 708 N N . GLY A 1 87 ? 4.301 21.875 -9.969 1 94.44 87 GLY A N 1
ATOM 709 C CA . GLY A 1 87 ? 3.029 22.125 -10.625 1 94.44 87 GLY A CA 1
ATOM 710 C C . GLY A 1 87 ? 2.201 20.859 -10.812 1 94.44 87 GLY A C 1
ATOM 711 O O . GLY A 1 87 ? 2.562 19.797 -10.32 1 94.44 87 GLY A O 1
ATOM 712 N N . PHE A 1 88 ? 1.036 21.094 -11.391 1 91.69 88 PHE A N 1
ATOM 713 C CA . PHE A 1 88 ? 0.085 20.016 -11.648 1 91.69 88 PHE A CA 1
ATOM 714 C C . PHE A 1 88 ? -0.171 19.875 -13.148 1 91.69 88 PHE A C 1
ATOM 716 O O . PHE A 1 88 ? -0.966 20.625 -13.719 1 91.69 88 PHE A O 1
ATOM 723 N N . PRO A 1 89 ? 0.401 18.906 -13.734 1 90.5 89 PRO A N 1
ATOM 724 C CA . PRO A 1 89 ? 0.204 18.75 -15.18 1 90.5 89 PRO A CA 1
ATOM 725 C C . PRO A 1 89 ? -1.211 18.312 -15.539 1 90.5 89 PRO A C 1
ATOM 727 O O . PRO A 1 89 ? -1.931 17.781 -14.688 1 90.5 89 PRO A O 1
ATOM 730 N N . GLU A 1 90 ? -1.645 18.5 -16.734 1 84.25 90 GLU A N 1
ATOM 731 C CA . GLU A 1 90 ? -2.986 18.188 -17.203 1 84.25 90 GLU A CA 1
ATOM 732 C C . GLU A 1 90 ? -3.285 16.688 -17.047 1 84.25 90 GLU A C 1
ATOM 734 O O . GLU A 1 90 ? -4.422 16.312 -16.75 1 84.25 90 GLU A O 1
ATOM 739 N N . GLY A 1 91 ? -2.291 15.891 -17.219 1 79.94 91 GLY A N 1
ATOM 740 C CA . GLY A 1 91 ? -2.494 14.453 -17.125 1 79.94 91 GLY A CA 1
ATOM 741 C C . GLY A 1 91 ? -2.627 13.969 -15.695 1 79.94 91 GLY A C 1
ATOM 742 O O . GLY A 1 91 ? -2.887 12.781 -15.453 1 79.94 91 GLY A O 1
ATOM 743 N N . GLY A 1 92 ? -2.506 14.992 -14.734 1 83.62 92 GLY A N 1
ATOM 744 C CA . GLY A 1 92 ? -2.623 14.625 -13.336 1 83.62 92 GLY A CA 1
ATOM 745 C C . GLY A 1 92 ? -1.28 14.391 -12.664 1 83.62 92 GLY A C 1
ATOM 746 O O . GLY A 1 92 ? -0.248 14.336 -13.336 1 83.62 92 GLY A O 1
ATOM 747 N N . GLY A 1 93 ? -1.352 14.383 -11.352 1 88.81 93 GLY A N 1
ATOM 748 C CA . GLY A 1 93 ? -0.14 14.156 -10.586 1 88.81 93 GLY A CA 1
ATOM 749 C C . GLY A 1 93 ? 0.636 15.43 -10.305 1 88.81 93 GLY A C 1
ATOM 750 O O . GLY A 1 93 ? 0.081 16.531 -10.375 1 88.81 93 GLY A O 1
ATOM 751 N N . ILE A 1 94 ? 1.897 15.219 -9.797 1 94.88 94 ILE A N 1
ATOM 752 C CA . ILE A 1 94 ? 2.793 16.297 -9.414 1 94.88 94 ILE A CA 1
ATOM 753 C C . ILE A 1 94 ? 4.012 16.312 -10.336 1 94.88 94 ILE A C 1
ATOM 755 O O . ILE A 1 94 ? 4.527 15.266 -10.711 1 94.88 94 ILE A O 1
ATOM 759 N N . GLU A 1 95 ? 4.441 17.438 -10.719 1 97.12 95 GLU A N 1
ATOM 760 C CA . GLU A 1 95 ? 5.68 17.609 -11.469 1 97.12 95 GLU A CA 1
ATOM 761 C C . GLU A 1 95 ? 6.555 18.688 -10.867 1 97.12 95 GLU A C 1
ATOM 763 O O . GLU A 1 95 ? 6.094 19.812 -10.633 1 97.12 95 GLU A O 1
ATOM 768 N N . MET A 1 96 ? 7.812 18.375 -10.594 1 97.56 96 MET A N 1
ATOM 769 C CA . MET A 1 96 ? 8.797 19.344 -10.125 1 97.56 96 MET A CA 1
ATOM 770 C C . MET A 1 96 ? 9.492 20.031 -11.297 1 97.56 96 MET A C 1
ATOM 772 O O . MET A 1 96 ? 9.609 19.438 -12.375 1 97.56 96 MET A O 1
ATOM 776 N N . ASP A 1 97 ? 9.914 21.188 -11.102 1 96.75 97 ASP A N 1
ATOM 777 C CA . ASP A 1 97 ? 10.602 21.906 -12.164 1 96.75 97 ASP A CA 1
ATOM 778 C C . ASP A 1 97 ? 11.867 21.188 -12.602 1 96.75 97 ASP A C 1
ATOM 780 O O . ASP A 1 97 ? 12.289 21.297 -13.758 1 96.75 97 ASP A O 1
ATOM 784 N N . PHE A 1 98 ? 12.5 20.547 -11.688 1 97.12 98 PHE A N 1
ATOM 785 C CA . PHE A 1 98 ? 13.656 19.703 -11.938 1 97.12 98 PHE A CA 1
ATOM 786 C C . PHE A 1 98 ? 13.773 18.609 -10.875 1 97.12 98 PHE A C 1
ATOM 788 O O . PHE A 1 98 ? 13.086 18.656 -9.852 1 97.12 98 PHE A O 1
ATOM 795 N N . ALA A 1 99 ? 14.594 17.625 -11.125 1 98.06 99 ALA A N 1
ATOM 796 C CA . ALA A 1 99 ? 14.859 16.547 -10.172 1 98.06 99 ALA A CA 1
ATOM 797 C C . ALA A 1 99 ? 16.203 16.734 -9.492 1 98.06 99 ALA A C 1
ATOM 799 O O . ALA A 1 99 ? 17.156 17.219 -10.109 1 98.06 99 ALA A O 1
ATOM 800 N N . ILE A 1 100 ? 16.281 16.391 -8.242 1 98.31 100 ILE A N 1
ATOM 801 C CA . ILE A 1 100 ? 17.562 16.391 -7.527 1 98.31 100 ILE A CA 1
ATOM 802 C C . ILE A 1 100 ? 18.359 15.156 -7.891 1 98.31 100 ILE A C 1
ATOM 804 O O . ILE A 1 100 ? 17.922 14.023 -7.648 1 98.31 100 ILE A O 1
ATOM 808 N N . GLU A 1 101 ? 19.547 15.336 -8.383 1 96.44 101 GLU A N 1
ATOM 809 C CA . GLU A 1 101 ? 20.344 14.203 -8.844 1 96.44 101 GLU A CA 1
ATOM 810 C C . GLU A 1 101 ? 21.781 14.305 -8.352 1 96.44 101 GLU A C 1
ATOM 812 O O . GLU A 1 101 ? 22.453 13.289 -8.195 1 96.44 101 GLU A O 1
ATOM 817 N N . THR A 1 102 ? 22.203 15.602 -8.133 1 97 102 THR A N 1
ATOM 818 C CA . THR A 1 102 ? 23.625 15.797 -7.859 1 97 102 THR A CA 1
ATOM 819 C C . THR A 1 102 ? 23.828 16.531 -6.539 1 97 102 THR A C 1
ATOM 821 O O . THR A 1 102 ? 22.859 17.047 -5.957 1 97 102 THR A O 1
ATOM 824 N N . GLU A 1 103 ? 25.047 16.547 -6.109 1 97.56 103 GLU A N 1
ATOM 825 C CA . GLU A 1 103 ? 25.422 17.328 -4.934 1 97.56 103 GLU A CA 1
ATOM 826 C C . GLU A 1 103 ? 25.125 18.812 -5.141 1 97.56 103 GLU A C 1
ATOM 828 O O . GLU A 1 103 ? 24.719 19.516 -4.207 1 97.56 103 GLU A O 1
ATOM 833 N N . GLU A 1 104 ? 25.359 19.25 -6.332 1 97.81 104 GLU A N 1
ATOM 834 C CA . GLU A 1 104 ? 25.109 20.641 -6.668 1 97.81 104 GLU A CA 1
ATOM 835 C C . GLU A 1 104 ? 23.625 20.984 -6.531 1 97.81 104 GLU A C 1
ATOM 837 O O . GLU A 1 104 ? 23.281 22.078 -6.078 1 97.81 104 GLU A O 1
ATOM 842 N N . ASP A 1 105 ? 22.766 20.062 -6.977 1 98.06 105 ASP A N 1
ATOM 843 C CA . ASP A 1 105 ? 21.328 20.266 -6.816 1 98.06 105 ASP A CA 1
ATOM 844 C C . ASP A 1 105 ? 20.969 20.453 -5.348 1 98.06 105 ASP A C 1
ATOM 846 O O . ASP A 1 105 ? 20.172 21.328 -5.012 1 98.06 105 ASP A O 1
ATOM 850 N N . VAL A 1 106 ? 21.547 19.641 -4.449 1 98.44 106 VAL A N 1
ATOM 851 C CA . VAL A 1 106 ? 21.266 19.688 -3.02 1 98.44 106 VAL A CA 1
ATOM 852 C C . VAL A 1 106 ? 21.797 20.984 -2.43 1 98.44 106 VAL A C 1
ATOM 854 O O . VAL A 1 106 ? 21.109 21.641 -1.632 1 98.44 106 VAL A O 1
ATOM 857 N N . ASP A 1 107 ? 22.953 21.375 -2.867 1 97.31 107 ASP A N 1
ATOM 858 C CA . ASP A 1 107 ? 23.578 22.578 -2.346 1 97.31 107 ASP A CA 1
ATOM 859 C C . ASP A 1 107 ? 22.781 23.828 -2.713 1 97.31 107 ASP A C 1
ATOM 861 O O . ASP A 1 107 ? 22.766 24.797 -1.957 1 97.31 107 ASP A O 1
ATOM 865 N N . ALA A 1 108 ? 22.125 23.781 -3.766 1 97.56 108 ALA A N 1
ATOM 866 C CA . ALA A 1 108 ? 21.391 24.922 -4.273 1 97.56 108 ALA A CA 1
ATOM 867 C C . ALA A 1 108 ? 20.109 25.156 -3.477 1 97.56 108 ALA A C 1
ATOM 869 O O . ALA A 1 108 ? 19.516 26.234 -3.531 1 97.56 108 ALA A O 1
ATOM 870 N N . LEU A 1 109 ? 19.641 24.156 -2.773 1 98.19 109 LEU A N 1
ATOM 871 C CA . LEU A 1 109 ? 18.453 24.297 -1.96 1 98.19 109 LEU A CA 1
ATOM 872 C C . LEU A 1 109 ? 18.672 25.266 -0.803 1 98.19 109 LEU A C 1
ATOM 874 O O . LEU A 1 109 ? 19.734 25.25 -0.178 1 98.19 109 LEU A O 1
ATOM 878 N N . LYS A 1 110 ? 17.703 26.078 -0.576 1 97.5 110 LYS A N 1
ATOM 879 C CA . LYS A 1 110 ? 17.828 27.094 0.465 1 97.5 110 LYS A CA 1
ATOM 880 C C . LYS A 1 110 ? 16.922 26.781 1.651 1 97.5 110 LYS A C 1
ATOM 882 O O . LYS A 1 110 ? 15.719 26.562 1.48 1 97.5 110 LYS A O 1
ATOM 887 N N . VAL A 1 111 ? 17.5 26.797 2.816 1 97.94 111 VAL A N 1
ATOM 888 C CA . VAL A 1 111 ? 16.75 26.5 4.039 1 97.94 111 VAL A CA 1
ATOM 889 C C . VAL A 1 111 ? 16.422 27.797 4.762 1 97.94 111 VAL A C 1
ATOM 891 O O . VAL A 1 111 ? 15.352 27.906 5.383 1 97.94 111 VAL A O 1
ATOM 894 N N . ASP A 1 112 ? 17.172 28.812 4.641 1 94.94 112 ASP A N 1
ATOM 895 C CA . ASP A 1 112 ? 17.094 30.031 5.441 1 94.94 112 ASP A CA 1
ATOM 896 C C . ASP A 1 112 ? 15.922 30.906 5 1 94.94 112 ASP A C 1
ATOM 898 O O . ASP A 1 112 ? 15.477 31.781 5.75 1 94.94 112 ASP A O 1
ATOM 902 N N . ARG A 1 113 ? 15.359 30.641 3.844 1 93.69 113 ARG A N 1
ATOM 903 C CA . ARG A 1 113 ? 14.305 31.516 3.326 1 93.69 113 ARG A CA 1
ATOM 904 C C . ARG A 1 113 ? 12.93 30.875 3.486 1 93.69 113 ARG A C 1
ATOM 906 O O . ARG A 1 113 ? 11.922 31.438 3.068 1 93.69 113 ARG A O 1
ATOM 913 N N . VAL A 1 114 ? 12.859 29.766 4.117 1 96.81 114 VAL A N 1
ATOM 914 C CA . VAL A 1 114 ? 11.633 28.984 4.168 1 96.81 114 VAL A CA 1
ATOM 915 C C . VAL A 1 114 ? 10.539 29.766 4.891 1 96.81 114 VAL A C 1
ATOM 917 O O . VAL A 1 114 ? 9.422 29.906 4.383 1 96.81 114 VAL A O 1
ATOM 920 N N . GLU A 1 115 ? 10.867 30.422 6.008 1 97.25 115 GLU A N 1
ATOM 921 C CA . GLU A 1 115 ? 9.867 31.156 6.781 1 97.25 115 GLU A CA 1
ATOM 922 C C . GLU A 1 115 ? 9.367 32.375 6.016 1 97.25 115 GLU A C 1
ATOM 924 O O . GLU A 1 115 ? 8.164 32.656 6.02 1 97.25 115 GLU A O 1
ATOM 929 N N . GLN A 1 116 ? 10.32 33.031 5.414 1 97.44 116 GLN A N 1
ATOM 930 C CA . GLN A 1 116 ? 9.961 34.219 4.641 1 97.44 116 GLN A CA 1
ATOM 931 C C . GLN A 1 116 ? 9.078 33.875 3.451 1 97.44 116 GLN A C 1
ATOM 933 O O . GLN A 1 116 ? 8.047 34.5 3.215 1 97.44 116 GLN A O 1
ATOM 938 N N . LYS A 1 117 ? 9.445 32.844 2.742 1 97.5 117 LYS A N 1
ATOM 939 C CA . LYS A 1 117 ? 8.75 32.438 1.527 1 97.5 117 LYS A CA 1
ATOM 940 C C . LYS A 1 117 ? 7.383 31.844 1.854 1 97.5 117 LYS A C 1
ATOM 942 O O . LYS A 1 117 ? 6.445 31.953 1.06 1 97.5 117 LYS A O 1
ATOM 947 N N . LEU A 1 118 ? 7.242 31.25 3.055 1 98.31 118 LEU A N 1
ATOM 948 C CA . LEU A 1 118 ? 6.004 30.562 3.408 1 98.31 118 LEU A CA 1
ATOM 949 C C . LEU A 1 118 ? 5.195 31.391 4.406 1 98.31 118 LEU A C 1
ATOM 951 O O . LEU A 1 118 ? 4.266 30.875 5.031 1 98.31 118 LEU A O 1
ATOM 955 N N . ASN A 1 119 ? 5.484 32.656 4.523 1 98.25 119 ASN A N 1
ATOM 956 C CA . ASN A 1 119 ? 4.836 33.5 5.504 1 98.25 119 ASN A CA 1
ATOM 957 C C . ASN A 1 119 ? 3.33 33.594 5.273 1 98.25 119 ASN A C 1
ATOM 959 O O . ASN A 1 119 ? 2.57 33.875 6.203 1 98.25 119 ASN A O 1
ATOM 963 N N . TYR A 1 120 ? 2.861 33.406 4.043 1 98.38 120 TYR A N 1
ATOM 964 C CA . TYR A 1 120 ? 1.432 33.438 3.762 1 98.38 120 TYR A CA 1
ATOM 965 C C . TYR A 1 120 ? 0.705 32.312 4.52 1 98.38 120 TYR A C 1
ATOM 967 O O . TYR A 1 120 ? -0.475 32.469 4.852 1 98.38 120 TYR A O 1
ATOM 975 N N . VAL A 1 121 ? 1.403 31.203 4.816 1 98.75 121 VAL A N 1
ATOM 976 C CA . VAL A 1 121 ? 0.796 30.156 5.621 1 98.75 121 VAL A CA 1
ATOM 977 C C . VAL A 1 121 ? 0.603 30.641 7.055 1 98.75 121 VAL A C 1
ATOM 979 O O . VAL A 1 121 ? -0.446 30.406 7.66 1 98.75 121 VAL A O 1
ATOM 982 N N . ALA A 1 122 ? 1.606 31.312 7.621 1 98.75 122 ALA A N 1
ATOM 983 C CA . ALA A 1 122 ? 1.488 31.891 8.961 1 98.75 122 ALA A CA 1
ATOM 984 C C . ALA A 1 122 ? 0.328 32.875 9.031 1 98.75 122 ALA A C 1
ATOM 986 O O . ALA A 1 122 ? -0.442 32.875 10 1 98.75 122 ALA A O 1
ATOM 987 N N . LYS A 1 123 ? 0.229 33.656 8.039 1 98.81 123 LYS A N 1
ATOM 988 C CA . LYS A 1 123 ? -0.873 34.625 7.969 1 98.81 123 LYS A CA 1
ATOM 989 C C . LYS A 1 123 ? -2.221 33.906 7.934 1 98.81 123 LYS A C 1
ATOM 991 O O . LYS A 1 123 ? -3.16 34.312 8.625 1 98.81 123 LYS A O 1
ATOM 996 N N . SER A 1 124 ? -2.316 32.875 7.109 1 98.81 124 SER A N 1
ATOM 997 C CA . SER A 1 124 ? -3.533 32.062 7.051 1 98.81 124 SER A CA 1
ATOM 998 C C . SER A 1 124 ? -3.887 31.484 8.422 1 98.81 124 SER A C 1
ATOM 1000 O O . SER A 1 124 ? -5.043 31.562 8.844 1 98.81 124 SER A O 1
ATOM 1002 N N . LEU A 1 125 ? -2.873 30.984 9.094 1 98.88 125 LEU A N 1
ATOM 1003 C CA . LEU A 1 125 ? -3.076 30.344 10.391 1 98.88 125 LEU A CA 1
ATOM 1004 C C . LEU A 1 125 ? -3.584 31.359 11.414 1 98.88 125 LEU A C 1
ATOM 1006 O O . LEU A 1 125 ? -4.473 31.047 12.211 1 98.88 125 LEU A O 1
ATOM 1010 N N . ARG A 1 126 ? -3.064 32.531 11.398 1 98.75 126 ARG A N 1
ATOM 1011 C CA . ARG A 1 126 ? -3.504 33.594 12.328 1 98.75 126 ARG A CA 1
ATOM 1012 C C . ARG A 1 126 ? -4.957 33.969 12.07 1 98.75 126 ARG A C 1
ATOM 1014 O O . ARG A 1 126 ? -5.734 34.156 13.008 1 98.75 126 ARG A O 1
ATOM 1021 N N . LEU A 1 127 ? -5.289 34.062 10.773 1 98.75 127 LEU A N 1
ATOM 1022 C CA . LEU A 1 127 ? -6.672 34.375 10.422 1 98.75 127 LEU A CA 1
ATOM 1023 C C . LEU A 1 127 ? -7.609 33.281 10.875 1 98.75 127 LEU A C 1
ATOM 1025 O O . LEU A 1 127 ? -8.672 33.531 11.43 1 98.75 127 LEU A O 1
ATOM 1029 N N . ILE A 1 128 ? -7.234 32.062 10.656 1 98.75 128 ILE A N 1
ATOM 1030 C CA . ILE A 1 128 ? -8.055 30.906 11.008 1 98.75 128 ILE A CA 1
ATOM 1031 C C . ILE A 1 128 ? -8.211 30.812 12.523 1 98.75 128 ILE A C 1
ATOM 1033 O O . ILE A 1 128 ? -9.305 30.562 13.031 1 98.75 128 ILE A O 1
ATOM 1037 N N . LYS A 1 129 ? -7.098 31 13.211 1 98.44 129 LYS A N 1
ATOM 1038 C CA . LYS A 1 129 ? -7.125 30.969 14.672 1 98.44 129 LYS A CA 1
ATOM 1039 C C . LYS A 1 129 ? -8.125 31.984 15.219 1 98.44 129 LYS A C 1
ATOM 1041 O O . LYS A 1 129 ? -8.883 31.688 16.141 1 98.44 129 LYS A O 1
ATOM 1046 N N . GLN A 1 130 ? -8.062 33.156 14.672 1 98.31 130 GLN A N 1
ATOM 1047 C CA . GLN A 1 130 ? -8.992 34.188 15.078 1 98.31 130 GLN A CA 1
ATOM 1048 C C . GLN A 1 130 ? -10.438 33.781 14.812 1 98.31 130 GLN A C 1
ATOM 1050 O O . GLN A 1 130 ? -11.312 34 15.664 1 98.31 130 GLN A O 1
ATOM 1055 N N . GLU A 1 131 ? -10.656 33.219 13.688 1 98.12 131 GLU A N 1
ATOM 1056 C CA . GLU A 1 131 ? -12 32.812 13.305 1 98.12 131 GLU A CA 1
ATOM 1057 C C . GLU A 1 131 ? -12.516 31.688 14.211 1 98.12 131 GLU A C 1
ATOM 1059 O O . GLU A 1 131 ? -13.695 31.656 14.555 1 98.12 131 GLU A O 1
ATOM 1064 N N . LEU A 1 132 ? -11.664 30.734 14.633 1 97.94 132 LEU A N 1
ATOM 1065 C CA . LEU A 1 132 ? -12.039 29.594 15.461 1 97.94 132 LEU A CA 1
ATOM 1066 C C . LEU A 1 132 ? -12.375 30.031 16.875 1 97.94 132 LEU A C 1
ATOM 1068 O O . LEU A 1 132 ? -13.094 29.328 17.594 1 97.94 132 LEU A O 1
ATOM 1072 N N . ALA A 1 133 ? -11.812 31.141 17.328 1 96 133 ALA A N 1
ATOM 1073 C CA . ALA A 1 133 ? -12.102 31.781 18.609 1 96 133 ALA A CA 1
ATOM 1074 C C . ALA A 1 133 ? -11.93 30.797 19.766 1 96 133 ALA A C 1
ATOM 1076 O O . ALA A 1 133 ? -12.711 30.812 20.719 1 96 133 ALA A O 1
ATOM 1077 N N . GLY A 1 134 ? -11.055 29.875 19.609 1 94.88 134 GLY A N 1
ATOM 1078 C CA . GLY A 1 134 ? -10.711 28.969 20.688 1 94.88 134 GLY A CA 1
ATOM 1079 C C . GLY A 1 134 ? -11.695 27.812 20.828 1 94.88 134 GLY A C 1
ATOM 1080 O O . GLY A 1 134 ? -11.531 26.969 21.703 1 94.88 134 GLY A O 1
ATOM 1081 N N . GLU A 1 135 ? -12.586 27.703 19.938 1 96.31 135 GLU A N 1
ATOM 1082 C CA . GLU A 1 135 ? -13.641 26.703 20.062 1 96.31 135 GLU A CA 1
ATOM 1083 C C . GLU A 1 135 ? -13.18 25.344 19.562 1 96.31 135 GLU A C 1
ATOM 1085 O O . GLU A 1 135 ? -13.609 24.297 20.062 1 96.31 135 GLU A O 1
ATOM 1090 N N . ARG A 1 136 ? -12.398 25.359 18.531 1 97.88 136 ARG A N 1
ATOM 1091 C CA . ARG A 1 136 ? -11.875 24.156 17.922 1 97.88 136 ARG A CA 1
ATOM 1092 C C . ARG A 1 136 ? -10.352 24.188 17.859 1 97.88 136 ARG A C 1
ATOM 1094 O O . ARG A 1 136 ? -9.742 25.25 17.891 1 97.88 136 ARG A O 1
ATOM 1101 N N . ALA A 1 137 ? -9.75 22.984 17.844 1 98.69 137 ALA A N 1
ATOM 1102 C CA . ALA A 1 137 ? -8.305 22.906 17.688 1 98.69 137 ALA A CA 1
ATOM 1103 C C . ALA A 1 137 ? -7.883 23.25 16.25 1 98.69 137 ALA A C 1
ATOM 1105 O O . ALA A 1 137 ? -8.633 23.016 15.305 1 98.69 137 ALA A O 1
ATOM 1106 N N . LEU A 1 138 ? -6.762 23.875 16.125 1 98.81 138 LEU A N 1
ATOM 1107 C CA . LEU A 1 138 ? -6.16 24.172 14.828 1 98.81 138 LEU A CA 1
ATOM 1108 C C . LEU A 1 138 ? -4.887 23.359 14.617 1 98.81 138 LEU A C 1
ATOM 1110 O O . LEU A 1 138 ? -3.963 23.422 15.43 1 98.81 138 LEU A O 1
ATOM 1114 N N . ILE A 1 139 ? -4.891 22.547 13.547 1 98.88 139 ILE A N 1
ATOM 1115 C CA . ILE A 1 139 ? -3.773 21.656 13.266 1 98.88 139 ILE A CA 1
ATOM 1116 C C . ILE A 1 139 ? -2.953 22.203 12.094 1 98.88 139 ILE A C 1
ATOM 1118 O O . ILE A 1 139 ? -3.502 22.516 11.039 1 98.88 139 ILE A O 1
ATOM 1122 N N . GLY A 1 140 ? -1.668 22.438 12.305 1 98.75 140 GLY A N 1
ATOM 1123 C CA . GLY A 1 140 ? -0.716 22.625 11.227 1 98.75 140 GLY A CA 1
ATOM 1124 C C . GLY A 1 140 ? -0.114 21.328 10.727 1 98.75 140 GLY A C 1
ATOM 1125 O O . GLY A 1 140 ? -0.385 20.266 11.281 1 98.75 140 GLY A O 1
ATOM 1126 N N . PHE A 1 141 ? 0.63 21.422 9.609 1 98.69 141 PHE A N 1
ATOM 1127 C CA . PHE A 1 141 ? 1.157 20.141 9.148 1 98.69 141 PHE A CA 1
ATOM 1128 C C . PHE A 1 141 ? 2.328 20.359 8.195 1 98.69 141 PHE A C 1
ATOM 1130 O O . PHE A 1 141 ? 2.578 21.484 7.75 1 98.69 141 PHE A O 1
ATOM 1137 N N . SER A 1 142 ? 3.041 19.328 7.922 1 98.75 142 SER A N 1
ATOM 1138 C CA . SER A 1 142 ? 4.105 19.219 6.93 1 98.75 142 SER A CA 1
ATOM 1139 C C . SER A 1 142 ? 4.195 17.812 6.359 1 98.75 142 SER A C 1
ATOM 1141 O O . SER A 1 142 ? 3.617 16.875 6.914 1 98.75 142 SER A O 1
ATOM 1143 N N . GLY A 1 143 ? 4.84 17.719 5.203 1 98.75 143 GLY A N 1
ATOM 1144 C CA . GLY A 1 143 ? 5.289 16.406 4.77 1 98.75 143 GLY A CA 1
ATOM 1145 C C . GLY A 1 143 ? 6.52 15.93 5.512 1 98.75 143 GLY A C 1
ATOM 1146 O O . GLY A 1 143 ? 7.32 16.734 5.992 1 98.75 143 GLY A O 1
ATOM 1147 N N . SER A 1 144 ? 6.629 14.609 5.625 1 98.94 144 SER A N 1
ATOM 1148 C CA . SER A 1 144 ? 7.867 14.062 6.176 1 98.94 144 SER A CA 1
ATOM 1149 C C . SER A 1 144 ? 9.047 14.312 5.242 1 98.94 144 SER A C 1
ATOM 1151 O O . SER A 1 144 ? 8.859 14.453 4.031 1 98.94 144 SER A O 1
ATOM 1153 N N . PRO A 1 145 ? 10.25 14.297 5.824 1 98.94 145 PRO A N 1
ATOM 1154 C CA . PRO A 1 145 ? 11.414 14.453 4.949 1 98.94 145 PRO A CA 1
ATOM 1155 C C . PRO A 1 145 ? 11.469 13.391 3.85 1 98.94 145 PRO A C 1
ATOM 1157 O O . PRO A 1 145 ? 11.789 13.703 2.699 1 98.94 145 PRO A O 1
ATOM 1160 N N . TRP A 1 146 ? 11.125 12.203 4.168 1 98.88 146 TRP A N 1
ATOM 1161 C CA . TRP A 1 146 ? 11.133 11.133 3.172 1 98.88 146 TRP A CA 1
ATOM 1162 C C . TRP A 1 146 ? 10.125 11.422 2.057 1 98.88 146 TRP A C 1
ATOM 1164 O O . TRP A 1 146 ? 10.477 11.375 0.875 1 98.88 146 TRP A O 1
ATOM 1174 N N . THR A 1 147 ? 8.922 11.711 2.422 1 98.81 147 THR A N 1
ATOM 1175 C CA . THR A 1 147 ? 7.887 11.984 1.428 1 98.81 147 THR A CA 1
ATOM 1176 C C . THR A 1 147 ? 8.281 13.164 0.542 1 98.81 147 THR A C 1
ATOM 1178 O O . THR A 1 147 ? 8.18 13.086 -0.684 1 98.81 147 THR A O 1
ATOM 1181 N N . LEU A 1 148 ? 8.766 14.234 1.156 1 98.81 148 LEU A N 1
ATOM 1182 C CA . LEU A 1 148 ? 9.195 15.398 0.381 1 98.81 148 LEU A CA 1
ATOM 1183 C C . LEU A 1 148 ? 10.359 15.039 -0.536 1 98.81 148 LEU A C 1
ATOM 1185 O O . LEU A 1 148 ? 10.352 15.391 -1.718 1 98.81 148 LEU A O 1
ATOM 1189 N N . ALA A 1 149 ? 11.305 14.297 -0.021 1 98.88 149 ALA A N 1
ATOM 1190 C CA . ALA A 1 149 ? 12.492 13.906 -0.781 1 98.88 149 ALA A CA 1
ATOM 1191 C C . ALA A 1 149 ? 12.109 13.062 -1.993 1 98.88 149 ALA A C 1
ATOM 1193 O O . ALA A 1 149 ? 12.734 13.164 -3.051 1 98.88 149 ALA A O 1
ATOM 1194 N N . THR A 1 150 ? 11.102 12.195 -1.829 1 98.5 150 THR A N 1
ATOM 1195 C CA . THR A 1 150 ? 10.711 11.344 -2.943 1 98.5 150 THR A CA 1
ATOM 1196 C C . THR A 1 150 ? 10.25 12.188 -4.133 1 98.5 150 THR A C 1
ATOM 1198 O O . THR A 1 150 ? 10.648 11.93 -5.27 1 98.5 150 THR A O 1
ATOM 1201 N N . TYR A 1 151 ? 9.453 13.242 -3.877 1 98.31 151 TYR A N 1
ATOM 1202 C CA . TYR A 1 151 ? 9.039 14.125 -4.957 1 98.31 151 TYR A CA 1
ATOM 1203 C C . TYR A 1 151 ? 10.227 14.867 -5.551 1 98.31 151 TYR A C 1
ATOM 1205 O O . TYR A 1 151 ? 10.344 15 -6.77 1 98.31 151 TYR A O 1
ATOM 1213 N N . MET A 1 152 ? 11.078 15.312 -4.668 1 98.75 152 MET A N 1
ATOM 1214 C CA . MET A 1 152 ? 12.203 16.141 -5.078 1 98.75 152 MET A CA 1
ATOM 1215 C C . MET A 1 152 ? 13.188 15.344 -5.93 1 98.75 152 MET A C 1
ATOM 1217 O O . MET A 1 152 ? 13.719 15.852 -6.914 1 98.75 152 MET A O 1
ATOM 1221 N N . ILE A 1 153 ? 13.422 14.086 -5.574 1 98.75 153 ILE A N 1
ATOM 1222 C CA . ILE A 1 153 ? 14.383 13.227 -6.246 1 98.75 153 ILE A CA 1
ATOM 1223 C C . ILE A 1 153 ? 13.773 12.656 -7.523 1 98.75 153 ILE A C 1
ATOM 1225 O O . ILE A 1 153 ? 14.414 12.648 -8.578 1 98.75 153 ILE A O 1
ATOM 1229 N N . GLU A 1 154 ? 12.484 12.211 -7.434 1 98.31 154 GLU A N 1
ATOM 1230 C CA . GLU A 1 154 ? 11.797 11.648 -8.594 1 98.31 154 GLU A CA 1
ATOM 1231 C C . GLU A 1 154 ? 11.5 12.719 -9.633 1 98.31 154 GLU A C 1
ATOM 1233 O O . GLU A 1 154 ? 11.453 12.43 -10.836 1 98.31 154 GLU A O 1
ATOM 1238 N N . GLY A 1 155 ? 11.219 13.938 -9.234 1 97.62 155 GLY A N 1
ATOM 1239 C CA . GLY A 1 155 ? 10.883 15.055 -10.109 1 97.62 155 GLY A CA 1
ATOM 1240 C C . GLY A 1 155 ? 9.422 15.07 -10.516 1 97.62 155 GLY A C 1
ATOM 1241 O O . GLY A 1 155 ? 8.977 16 -11.195 1 97.62 155 GLY A O 1
ATOM 1242 N N . LYS A 1 156 ? 8.734 14.125 -10.125 1 95.62 156 LYS A N 1
ATOM 1243 C CA . LYS A 1 156 ? 7.312 13.969 -10.438 1 95.62 156 LYS A CA 1
ATOM 1244 C C . LYS A 1 156 ? 6.676 12.875 -9.578 1 95.62 156 LYS A C 1
ATOM 1246 O O . LYS A 1 156 ? 7.359 12.234 -8.773 1 95.62 156 LYS A O 1
ATOM 1251 N N . SER A 1 157 ? 5.391 12.719 -9.734 1 93.25 157 SER A N 1
ATOM 1252 C CA . SER A 1 157 ? 4.723 11.586 -9.102 1 93.25 157 SER A CA 1
ATOM 1253 C C . SER A 1 157 ? 5.32 10.258 -9.555 1 93.25 157 SER A C 1
ATOM 1255 O O . SER A 1 157 ? 5.688 10.109 -10.719 1 93.25 157 SER A O 1
ATOM 1257 N N . SER A 1 158 ? 5.445 9.383 -8.648 1 91.81 158 SER A N 1
ATOM 1258 C CA . SER A 1 158 ? 6.012 8.062 -8.93 1 91.81 158 SER A CA 1
ATOM 1259 C C . SER A 1 158 ? 5.227 6.965 -8.219 1 91.81 158 SER A C 1
ATOM 1261 O O . SER A 1 158 ? 4.594 7.211 -7.191 1 91.81 158 SER A O 1
ATOM 1263 N N . LYS A 1 159 ? 5.297 5.766 -8.727 1 85.88 159 LYS A N 1
ATOM 1264 C CA . LYS A 1 159 ? 4.605 4.633 -8.117 1 85.88 159 LYS A CA 1
ATOM 1265 C C . LYS A 1 159 ? 5.566 3.775 -7.301 1 85.88 159 LYS A C 1
ATOM 1267 O O . LYS A 1 159 ? 5.164 3.148 -6.316 1 85.88 159 LYS A O 1
ATOM 1272 N N . HIS A 1 160 ? 6.812 3.85 -7.707 1 90.38 160 HIS A N 1
ATOM 1273 C CA . HIS A 1 160 ? 7.738 2.895 -7.105 1 90.38 160 HIS A CA 1
ATOM 1274 C C . HIS A 1 160 ? 8.891 3.609 -6.402 1 90.38 160 HIS A C 1
ATOM 1276 O O . HIS A 1 160 ? 9.625 2.996 -5.629 1 90.38 160 HIS A O 1
ATOM 1282 N N . TYR A 1 161 ? 9.039 4.906 -6.703 1 97.12 161 TYR A N 1
ATOM 1283 C CA . TYR A 1 161 ? 10.047 5.75 -6.062 1 97.12 161 TYR A CA 1
ATOM 1284 C C . TYR A 1 161 ? 11.438 5.145 -6.203 1 97.12 161 TYR A C 1
ATOM 1286 O O . TYR A 1 161 ? 12.188 5.074 -5.23 1 97.12 161 TYR A O 1
ATOM 1294 N N . THR A 1 162 ? 11.672 4.641 -7.41 1 97.5 162 THR A N 1
ATOM 1295 C CA . THR A 1 162 ? 12.891 3.9 -7.699 1 97.5 162 THR A CA 1
ATOM 1296 C C . THR A 1 162 ? 14.125 4.781 -7.496 1 97.5 162 THR A C 1
ATOM 1298 O O . THR A 1 162 ? 15.086 4.367 -6.855 1 97.5 162 THR A O 1
ATOM 1301 N N . LYS A 1 163 ? 14.055 6.059 -7.977 1 97.88 163 LYS A N 1
ATOM 1302 C CA . LYS A 1 163 ? 15.211 6.949 -7.871 1 97.88 163 LYS A CA 1
ATOM 1303 C C . LYS A 1 163 ? 15.523 7.273 -6.41 1 97.88 163 LYS A C 1
ATOM 1305 O O . LYS A 1 163 ? 16.688 7.27 -6.004 1 97.88 163 LYS A O 1
ATOM 1310 N N . ALA A 1 164 ? 14.531 7.566 -5.645 1 98.56 164 ALA A N 1
ATOM 1311 C CA . ALA A 1 164 ? 14.711 7.906 -4.234 1 98.56 164 ALA A CA 1
ATOM 1312 C C . ALA A 1 164 ? 15.312 6.734 -3.459 1 98.56 164 ALA A C 1
ATOM 1314 O O . ALA A 1 164 ? 16.281 6.906 -2.709 1 98.56 164 ALA A O 1
ATOM 1315 N N . LYS A 1 165 ? 14.734 5.562 -3.658 1 98.38 165 LYS A N 1
ATOM 1316 C CA . LYS A 1 165 ? 15.25 4.379 -2.973 1 98.38 165 LYS A CA 1
ATOM 1317 C C . LYS A 1 165 ? 16.688 4.07 -3.406 1 98.38 165 LYS A C 1
ATOM 1319 O O . LYS A 1 165 ? 17.531 3.748 -2.574 1 98.38 165 LYS A O 1
ATOM 1324 N N . LYS A 1 166 ? 16.938 4.156 -4.711 1 97.88 166 LYS A N 1
ATOM 1325 C CA . LYS A 1 166 ? 18.281 3.912 -5.211 1 97.88 166 LYS A CA 1
ATOM 1326 C C . LYS A 1 166 ? 19.281 4.852 -4.555 1 97.88 166 LYS A C 1
ATOM 1328 O O . LYS A 1 166 ? 20.375 4.43 -4.168 1 97.88 166 LYS A O 1
ATOM 1333 N N . LEU A 1 167 ? 18.922 6.137 -4.461 1 98.44 167 LEU A N 1
ATOM 1334 C CA . LEU A 1 167 ? 19.797 7.098 -3.812 1 98.44 167 LEU A CA 1
ATOM 1335 C C . LEU A 1 167 ? 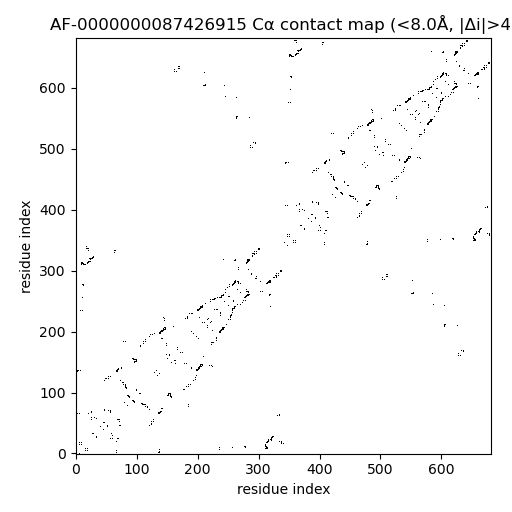20.094 6.691 -2.373 1 98.44 167 LEU A C 1
ATOM 1337 O O . LEU A 1 167 ? 21.25 6.707 -1.939 1 98.44 167 LEU A O 1
ATOM 1341 N N . PHE A 1 168 ? 19.125 6.262 -1.635 1 98.62 168 PHE A N 1
ATOM 1342 C CA . PHE A 1 168 ? 19.266 5.832 -0.249 1 98.62 168 PHE A CA 1
ATOM 1343 C C . PHE A 1 168 ? 20.234 4.66 -0.141 1 98.62 168 PHE A C 1
ATOM 1345 O O . PHE A 1 168 ? 21.109 4.645 0.731 1 98.62 168 PHE A O 1
ATOM 1352 N N . TYR A 1 169 ? 20.141 3.707 -1.06 1 98 169 TYR A N 1
ATOM 1353 C CA . TYR A 1 169 ? 20.891 2.463 -0.935 1 98 169 TYR A CA 1
ATOM 1354 C C . TYR A 1 169 ? 22.297 2.617 -1.493 1 98 169 TYR A C 1
ATOM 1356 O O . TYR A 1 169 ? 23.234 1.959 -1.029 1 98 169 TYR A O 1
ATOM 1364 N N . THR A 1 170 ? 22.453 3.504 -2.494 1 97.44 170 THR A N 1
ATOM 1365 C CA . THR A 1 170 ? 23.703 3.449 -3.244 1 97.44 170 THR A CA 1
ATOM 1366 C C . THR A 1 170 ? 24.547 4.68 -2.959 1 97.44 170 THR A C 1
ATOM 1368 O O . THR A 1 170 ? 25.75 4.68 -3.227 1 97.44 170 THR A O 1
ATOM 1371 N N . ASN A 1 171 ? 23.953 5.812 -2.521 1 97.69 171 ASN A N 1
ATOM 1372 C CA . ASN A 1 171 ? 24.672 7.043 -2.189 1 97.69 171 ASN A CA 1
ATOM 1373 C C . ASN A 1 171 ? 24.125 7.676 -0.911 1 97.69 171 ASN A C 1
ATOM 1375 O O . ASN A 1 171 ? 23.562 8.773 -0.944 1 97.69 171 ASN A O 1
ATOM 1379 N N . ARG A 1 172 ? 24.469 7.094 0.228 1 97.38 172 ARG A N 1
ATOM 1380 C CA . ARG A 1 172 ? 23.922 7.457 1.533 1 97.38 172 ARG A CA 1
ATOM 1381 C C . ARG A 1 172 ? 24.375 8.852 1.946 1 97.38 172 ARG A C 1
ATOM 1383 O O . ARG A 1 172 ? 23.594 9.625 2.508 1 97.38 172 ARG A O 1
ATOM 1390 N N . PRO A 1 173 ? 25.609 9.227 1.678 1 98 173 PRO A N 1
ATOM 1391 C CA . PRO A 1 173 ? 26.031 10.578 2.068 1 98 173 PRO A CA 1
ATOM 1392 C C . PRO A 1 173 ? 25.219 11.672 1.384 1 98 173 PRO A C 1
ATOM 1394 O O . PRO A 1 173 ? 24.797 12.633 2.035 1 98 173 PRO A O 1
ATOM 1397 N N . LEU A 1 174 ? 25 11.492 0.102 1 98.5 174 LEU A N 1
ATOM 1398 C CA . LEU A 1 174 ? 24.203 12.477 -0.616 1 98.5 174 LEU A CA 1
ATOM 1399 C C . LEU A 1 174 ? 22.766 12.477 -0.107 1 98.5 174 LEU A C 1
ATOM 1401 O O . LEU A 1 174 ? 22.172 13.547 0.078 1 98.5 174 LEU A O 1
ATOM 1405 N N . PHE A 1 175 ? 22.25 11.297 0.165 1 98.69 175 PHE A N 1
ATOM 1406 C CA . PHE A 1 175 ? 20.906 11.156 0.709 1 98.69 175 PHE A CA 1
ATOM 1407 C C . PHE A 1 175 ? 20.781 11.883 2.041 1 98.69 175 PHE A C 1
ATOM 1409 O O . PHE A 1 175 ? 19.875 12.695 2.23 1 98.69 175 PHE A O 1
ATOM 1416 N N . ASP A 1 176 ? 21.719 11.633 2.906 1 98.69 176 ASP A N 1
ATOM 1417 C CA . ASP A 1 176 ? 21.688 12.211 4.246 1 98.69 176 ASP A CA 1
ATOM 1418 C C . ASP A 1 176 ? 21.828 13.734 4.184 1 98.69 176 ASP A C 1
ATOM 1420 O O . ASP A 1 176 ? 21.203 14.453 4.98 1 98.69 176 ASP A O 1
ATOM 1424 N N . ARG A 1 177 ? 22.625 14.188 3.252 1 98.56 177 ARG A N 1
ATOM 1425 C CA . ARG A 1 177 ? 22.781 15.625 3.074 1 98.56 177 ARG A CA 1
ATOM 1426 C C . ARG A 1 177 ? 21.469 16.281 2.682 1 98.56 177 ARG A C 1
ATOM 1428 O O . ARG A 1 177 ? 21.109 17.328 3.223 1 98.56 177 ARG A O 1
ATOM 1435 N N . LEU A 1 178 ? 20.812 15.688 1.763 1 98.88 178 LEU A N 1
ATOM 1436 C CA . LEU A 1 178 ? 19.516 16.188 1.334 1 98.88 178 LEU A CA 1
ATOM 1437 C C . LEU A 1 178 ? 18.516 16.141 2.482 1 98.88 178 LEU A C 1
ATOM 1439 O O . LEU A 1 178 ? 17.812 17.125 2.736 1 98.88 178 LEU A O 1
ATOM 1443 N N . MET A 1 179 ? 18.484 15.039 3.207 1 98.88 179 MET A N 1
ATOM 1444 C CA . MET A 1 179 ? 17.531 14.844 4.293 1 98.88 179 MET A CA 1
ATOM 1445 C C . MET A 1 179 ? 17.766 15.852 5.414 1 98.88 179 MET A C 1
ATOM 1447 O O . MET A 1 179 ? 16.812 16.328 6.035 1 98.88 179 MET A O 1
ATOM 1451 N N . ARG A 1 180 ? 19 16.125 5.664 1 98.62 180 ARG A N 1
ATOM 1452 C CA . ARG A 1 180 ? 19.328 17.125 6.684 1 98.62 180 ARG A CA 1
ATOM 1453 C C . ARG A 1 180 ? 18.75 18.484 6.332 1 98.62 180 ARG A C 1
ATOM 1455 O O . ARG A 1 180 ? 18.203 19.172 7.191 1 98.62 180 ARG A O 1
ATOM 1462 N N . LYS A 1 181 ? 18.891 18.875 5.117 1 98.75 181 LYS A N 1
ATOM 1463 C CA . LYS A 1 181 ? 18.359 20.172 4.676 1 98.75 181 LYS A CA 1
ATOM 1464 C C . LYS A 1 181 ? 16.844 20.203 4.75 1 98.75 181 LYS A C 1
ATOM 1466 O O . LYS A 1 181 ? 16.25 21.172 5.234 1 98.75 181 LYS A O 1
ATOM 1471 N N . ILE A 1 182 ? 16.25 19.125 4.273 1 98.88 182 ILE A N 1
ATOM 1472 C CA . ILE A 1 182 ? 14.797 19.062 4.289 1 98.88 182 ILE A CA 1
ATOM 1473 C C . ILE A 1 182 ? 14.297 19.094 5.73 1 98.88 182 ILE A C 1
ATOM 1475 O O . ILE A 1 182 ? 13.336 19.797 6.047 1 98.88 182 ILE A O 1
ATOM 1479 N N . THR A 1 183 ? 14.961 18.297 6.57 1 98.94 183 THR A N 1
ATOM 1480 C CA . THR A 1 183 ? 14.578 18.25 7.977 1 98.94 183 THR A CA 1
ATOM 1481 C C . THR A 1 183 ? 14.664 19.641 8.609 1 98.94 183 THR A C 1
ATOM 1483 O O . THR A 1 183 ? 13.75 20.062 9.328 1 98.94 183 THR A O 1
ATOM 1486 N N . SER A 1 184 ? 15.695 20.328 8.305 1 98.88 184 SER A N 1
ATOM 1487 C CA . SER A 1 184 ? 15.867 21.688 8.82 1 98.88 184 SER A CA 1
ATOM 1488 C C . SER A 1 184 ? 14.766 22.609 8.32 1 98.88 184 SER A C 1
ATOM 1490 O O . SER A 1 184 ? 14.227 23.422 9.078 1 98.88 184 SER A O 1
ATOM 1492 N N . ALA A 1 185 ? 14.445 22.5 7.074 1 98.88 185 ALA A N 1
ATOM 1493 C CA . ALA A 1 185 ? 13.383 23.297 6.488 1 98.88 185 ALA A CA 1
ATOM 1494 C C . ALA A 1 185 ? 12.039 23 7.145 1 98.88 185 ALA A C 1
ATOM 1496 O O . ALA A 1 185 ? 11.273 23.906 7.457 1 98.88 185 ALA A O 1
ATOM 1497 N N . VAL A 1 186 ? 11.773 21.75 7.41 1 98.94 186 VAL A N 1
ATOM 1498 C CA . VAL A 1 186 ? 10.508 21.328 8.008 1 98.94 186 VAL A CA 1
ATOM 1499 C C . VAL A 1 186 ? 10.414 21.844 9.445 1 98.94 186 VAL A C 1
ATOM 1501 O O . VAL A 1 186 ? 9.359 22.312 9.875 1 98.94 186 VAL A O 1
ATOM 1504 N N . VAL A 1 187 ? 11.508 21.734 10.18 1 98.88 187 VAL A N 1
ATOM 1505 C CA . VAL A 1 187 ? 11.523 22.219 11.555 1 98.88 187 VAL A CA 1
ATOM 1506 C C . VAL A 1 187 ? 11.188 23.719 11.57 1 98.88 187 VAL A C 1
ATOM 1508 O O . VAL A 1 187 ? 10.336 24.156 12.352 1 98.88 187 VAL A O 1
ATOM 1511 N N . ARG A 1 188 ? 11.82 24.5 10.688 1 98.75 188 ARG A N 1
ATOM 1512 C CA . ARG A 1 188 ? 11.57 25.938 10.602 1 98.75 188 ARG A CA 1
ATOM 1513 C C . ARG A 1 188 ? 10.109 26.203 10.242 1 98.75 188 ARG A C 1
ATOM 1515 O O . ARG A 1 188 ? 9.477 27.094 10.828 1 98.75 188 ARG A O 1
ATOM 1522 N N . TYR A 1 189 ? 9.625 25.484 9.328 1 98.81 189 TYR A N 1
ATOM 1523 C CA . TYR A 1 189 ? 8.258 25.641 8.852 1 98.81 189 TYR A CA 1
ATOM 1524 C C . TYR A 1 189 ? 7.262 25.344 9.969 1 98.81 189 TYR A C 1
ATOM 1526 O O . TYR A 1 189 ? 6.312 26.109 10.18 1 98.81 189 TYR A O 1
ATOM 1534 N N . LEU A 1 190 ? 7.461 24.234 10.695 1 98.88 190 LEU A N 1
ATOM 1535 C CA . LEU A 1 190 ? 6.547 23.844 11.766 1 98.88 190 LEU A CA 1
ATOM 1536 C C . LEU A 1 190 ? 6.641 24.828 12.938 1 98.88 190 LEU A C 1
ATOM 1538 O O . LEU A 1 190 ? 5.625 25.156 13.555 1 98.88 190 LEU A O 1
ATOM 1542 N N . LYS A 1 191 ? 7.812 25.281 13.281 1 98.75 191 LYS A N 1
ATOM 1543 C CA . LYS A 1 191 ? 7.953 26.266 14.344 1 98.75 191 LYS A CA 1
ATOM 1544 C C . LYS A 1 191 ? 7.227 27.562 13.992 1 98.75 191 LYS A C 1
ATOM 1546 O O . LYS A 1 191 ? 6.613 28.188 14.859 1 98.75 191 LYS A O 1
ATOM 1551 N N . MET A 1 192 ? 7.348 27.953 12.703 1 98.75 192 MET A N 1
ATOM 1552 C CA . MET A 1 192 ? 6.602 29.109 12.234 1 98.75 192 MET A CA 1
ATOM 1553 C C . MET A 1 192 ? 5.102 28.906 12.43 1 98.75 192 MET A C 1
ATOM 1555 O O . MET A 1 192 ? 4.398 29.828 12.875 1 98.75 192 MET A O 1
ATOM 1559 N N . GLN A 1 193 ? 4.621 27.719 12.125 1 98.88 193 GLN A N 1
ATOM 1560 C CA . GLN A 1 193 ? 3.205 27.406 12.305 1 98.88 193 GLN A CA 1
ATOM 1561 C C . GLN A 1 193 ? 2.822 27.453 13.781 1 98.88 193 GLN A C 1
ATOM 1563 O O . GLN A 1 193 ? 1.736 27.906 14.141 1 98.88 193 GLN A O 1
ATOM 1568 N N . ILE A 1 194 ? 3.697 26.953 14.656 1 98.88 194 ILE A N 1
ATOM 1569 C CA . ILE A 1 194 ? 3.465 26.938 16.094 1 98.88 194 ILE A CA 1
ATOM 1570 C C . ILE A 1 194 ? 3.385 28.375 16.625 1 98.88 194 ILE A C 1
ATOM 1572 O O . ILE A 1 194 ? 2.471 28.703 17.375 1 98.88 194 ILE A O 1
ATOM 1576 N N . VAL A 1 195 ? 4.281 29.203 16.156 1 98.62 195 VAL A N 1
ATOM 1577 C CA . VAL A 1 195 ? 4.281 30.609 16.547 1 98.62 195 VAL A CA 1
ATOM 1578 C C . VAL A 1 195 ? 2.998 31.281 16.062 1 98.62 195 VAL A C 1
ATOM 1580 O O . VAL A 1 195 ? 2.451 32.156 16.75 1 98.62 195 VAL A O 1
ATOM 1583 N N . ALA A 1 196 ? 2.488 30.828 14.93 1 98.69 196 ALA A N 1
ATOM 1584 C CA . ALA A 1 196 ? 1.277 31.406 14.344 1 98.69 196 ALA A CA 1
ATOM 1585 C C . ALA A 1 196 ? 0.036 30.953 15.109 1 98.69 196 ALA A C 1
ATOM 1587 O O . ALA A 1 196 ? -1.054 31.5 14.914 1 98.69 196 ALA A O 1
ATOM 1588 N N . GLY A 1 197 ? 0.165 29.875 15.953 1 98.31 197 GLY A N 1
ATOM 1589 C CA . GLY A 1 197 ? -0.897 29.641 16.922 1 98.31 197 GLY A CA 1
ATOM 1590 C C . GLY A 1 197 ? -1.55 28.281 16.75 1 98.31 197 GLY A C 1
ATOM 1591 O O . GLY A 1 197 ? -2.631 28.031 17.297 1 98.31 197 GLY A O 1
ATOM 1592 N N . VAL A 1 198 ? -0.938 27.328 16.031 1 98.81 198 VAL A N 1
ATOM 1593 C CA . VAL A 1 198 ? -1.539 26 15.914 1 98.81 198 VAL A CA 1
ATOM 1594 C C . VAL A 1 198 ? -1.541 25.312 17.266 1 98.81 198 VAL A C 1
ATOM 1596 O O . VAL A 1 198 ? -0.694 25.594 18.125 1 98.81 198 VAL A O 1
ATOM 1599 N N . ASP A 1 199 ? -2.512 24.422 17.453 1 98.81 199 ASP A N 1
ATOM 1600 C CA . ASP A 1 199 ? -2.641 23.672 18.703 1 98.81 199 ASP A CA 1
ATOM 1601 C C . ASP A 1 199 ? -1.896 22.344 18.625 1 98.81 199 ASP A C 1
ATOM 1603 O O . ASP A 1 199 ? -1.59 21.734 19.656 1 98.81 199 ASP A O 1
ATOM 1607 N N . ALA A 1 200 ? -1.662 21.828 17.453 1 98.88 200 ALA A N 1
ATOM 1608 C CA . ALA A 1 200 ? -0.944 20.594 17.141 1 98.88 200 ALA A CA 1
ATOM 1609 C C . ALA A 1 200 ? -0.381 20.609 15.727 1 98.88 200 ALA A C 1
ATOM 1611 O O . ALA A 1 200 ? -0.788 21.438 14.906 1 98.88 200 ALA A O 1
ATOM 1612 N N . VAL A 1 201 ? 0.591 19.766 15.484 1 98.94 201 VAL A N 1
ATOM 1613 C CA . VAL A 1 201 ? 1.102 19.625 14.117 1 98.94 201 VAL A CA 1
ATOM 1614 C C . VAL A 1 201 ? 1.1 18.156 13.711 1 98.94 201 VAL A C 1
ATOM 1616 O O . VAL A 1 201 ? 1.295 17.266 14.547 1 98.94 201 VAL A O 1
ATOM 1619 N N . GLN A 1 202 ? 0.842 17.938 12.461 1 98.88 202 GLN A N 1
ATOM 1620 C CA . GLN A 1 202 ? 0.888 16.578 11.914 1 98.88 202 GLN A CA 1
ATOM 1621 C C . GLN A 1 202 ? 1.948 16.469 10.82 1 98.88 202 GLN A C 1
ATOM 1623 O O . GLN A 1 202 ? 2.074 17.359 9.977 1 98.88 202 GLN A O 1
ATOM 1628 N N . ILE A 1 203 ? 2.74 15.422 10.914 1 98.94 203 ILE A N 1
ATOM 1629 C CA . ILE A 1 203 ? 3.703 15.086 9.875 1 98.94 203 ILE A CA 1
ATOM 1630 C C . ILE A 1 203 ? 3.158 13.938 9.023 1 98.94 203 ILE A C 1
ATOM 1632 O O . ILE A 1 203 ? 2.947 12.828 9.523 1 98.94 203 ILE A O 1
ATOM 1636 N N . PHE A 1 204 ? 2.932 14.242 7.75 1 98.62 204 PHE A N 1
ATOM 1637 C CA . PHE A 1 204 ? 2.422 13.25 6.809 1 98.62 204 PHE A CA 1
ATOM 1638 C C . PHE A 1 204 ? 3.566 12.539 6.098 1 98.62 204 PHE A C 1
ATOM 1640 O O . PHE A 1 204 ? 4.27 13.148 5.285 1 98.62 204 PHE A O 1
ATOM 1647 N N . ASP A 1 205 ? 3.738 11.289 6.398 1 98.44 205 ASP A N 1
ATOM 1648 C CA . ASP A 1 205 ? 4.633 10.406 5.656 1 98.44 205 ASP A CA 1
ATOM 1649 C C . ASP A 1 205 ? 3.85 9.477 4.727 1 98.44 205 ASP A C 1
ATOM 1651 O O . ASP A 1 205 ? 3.639 8.305 5.047 1 98.44 205 ASP A O 1
ATOM 1655 N N . SER A 1 206 ? 3.621 9.977 3.533 1 97.19 206 SER A N 1
ATOM 1656 C CA . SER A 1 206 ? 2.699 9.32 2.613 1 97.19 206 SER A CA 1
ATOM 1657 C C . SER A 1 206 ? 3.348 8.109 1.952 1 97.19 206 SER A C 1
ATOM 1659 O O . SER A 1 206 ? 2.654 7.234 1.425 1 97.19 206 SER A O 1
ATOM 1661 N N . TRP A 1 207 ? 4.68 8.07 2.07 1 97.69 207 TRP A N 1
ATOM 1662 C CA . TRP A 1 207 ? 5.344 7.086 1.223 1 97.69 207 TRP A CA 1
ATOM 1663 C C . TRP A 1 207 ? 6.258 6.188 2.047 1 97.69 207 TRP A C 1
ATOM 1665 O O . TRP A 1 207 ? 7.18 5.566 1.509 1 97.69 207 TRP A O 1
ATOM 1675 N N . GLY A 1 208 ? 5.957 6.176 3.371 1 97.5 208 GLY A N 1
ATOM 1676 C CA . GLY A 1 208 ? 6.734 5.281 4.211 1 97.5 208 GLY A CA 1
ATOM 1677 C C . GLY A 1 208 ? 6.551 3.816 3.855 1 97.5 208 GLY A C 1
ATOM 1678 O O . GLY A 1 208 ? 7.492 3.027 3.939 1 97.5 208 GLY A O 1
ATOM 1679 N N . GLY A 1 209 ? 5.359 3.49 3.391 1 96.5 209 GLY A N 1
ATOM 1680 C CA . GLY A 1 209 ? 4.957 2.109 3.186 1 96.5 209 GLY A CA 1
ATOM 1681 C C . GLY A 1 209 ? 5.676 1.441 2.029 1 96.5 209 GLY A C 1
ATOM 1682 O O . GLY A 1 209 ? 5.586 0.225 1.854 1 96.5 209 GLY A O 1
ATOM 1683 N N . VAL A 1 210 ? 6.422 2.199 1.23 1 97.12 210 VAL A N 1
ATOM 1684 C CA . VAL A 1 210 ? 7.129 1.609 0.097 1 97.12 210 VAL A CA 1
ATOM 1685 C C . VAL A 1 210 ? 8.484 1.075 0.553 1 97.12 210 VAL A C 1
ATOM 1687 O O . VAL A 1 210 ? 9.195 0.437 -0.222 1 97.12 210 VAL A O 1
ATOM 1690 N N . LEU A 1 211 ? 8.844 1.319 1.831 1 97.94 211 LEU A N 1
ATOM 1691 C CA . LEU A 1 211 ? 10.141 0.937 2.365 1 97.94 211 LEU A CA 1
ATOM 1692 C C . LEU A 1 211 ? 10.039 -0.345 3.186 1 97.94 211 LEU A C 1
ATOM 1694 O O . LEU A 1 211 ? 8.961 -0.686 3.678 1 97.94 211 LEU A O 1
ATOM 1698 N N . SER A 1 212 ? 11.141 -1.076 3.295 1 97.31 212 SER A N 1
ATOM 1699 C CA . SER A 1 212 ? 11.266 -2.137 4.289 1 97.31 212 SER A CA 1
ATOM 1700 C C . SER A 1 212 ? 11.344 -1.563 5.703 1 97.31 212 SER A C 1
ATOM 1702 O O . SER A 1 212 ? 11.625 -0.376 5.879 1 97.31 212 SER A O 1
ATOM 1704 N N . PRO A 1 213 ? 11.125 -2.361 6.703 1 97.69 213 PRO A N 1
ATOM 1705 C CA . PRO A 1 213 ? 11.18 -1.855 8.078 1 97.69 213 PRO A CA 1
ATOM 1706 C C . PRO A 1 213 ? 12.516 -1.188 8.406 1 97.69 213 PRO A C 1
ATOM 1708 O O . PRO A 1 213 ? 12.539 -0.088 8.961 1 97.69 213 PRO A O 1
ATOM 1711 N N . ASP A 1 214 ? 13.617 -1.778 8.008 1 97.19 214 ASP A N 1
ATOM 1712 C CA . ASP A 1 214 ? 14.93 -1.216 8.297 1 97.19 214 ASP A CA 1
ATOM 1713 C C . ASP A 1 214 ? 15.164 0.075 7.516 1 97.19 214 ASP A C 1
ATOM 1715 O O . ASP A 1 214 ? 15.68 1.052 8.055 1 97.19 214 ASP A O 1
ATOM 1719 N N . ALA A 1 215 ? 14.797 0.023 6.246 1 98.06 215 ALA A N 1
ATOM 1720 C CA . ALA A 1 215 ? 14.922 1.234 5.441 1 98.06 215 ALA A CA 1
ATOM 1721 C C . ALA A 1 215 ? 14.023 2.346 5.977 1 98.06 215 ALA A C 1
ATOM 1723 O O . ALA A 1 215 ? 14.422 3.512 6.012 1 98.06 215 ALA A O 1
ATOM 1724 N N . PHE A 1 216 ? 12.812 1.976 6.391 1 98.75 216 PHE A N 1
ATOM 1725 C CA . PHE A 1 216 ? 11.883 2.947 6.957 1 98.75 216 PHE A CA 1
ATOM 1726 C C . PHE A 1 216 ? 12.477 3.596 8.203 1 98.75 216 PHE A C 1
ATOM 1728 O O . PHE A 1 216 ? 12.398 4.816 8.375 1 98.75 216 PHE A O 1
ATOM 1735 N N . ALA A 1 217 ? 13.047 2.857 9.07 1 98.75 217 ALA A N 1
ATOM 1736 C CA . ALA A 1 217 ? 13.656 3.359 10.297 1 98.75 217 ALA A CA 1
ATOM 1737 C C . ALA A 1 217 ? 14.742 4.391 9.992 1 98.75 217 ALA A C 1
ATOM 1739 O O . ALA A 1 217 ? 14.805 5.441 10.633 1 98.75 217 ALA A O 1
ATOM 1740 N N . GLU A 1 218 ? 15.484 4.113 8.938 1 98.69 218 GLU A N 1
ATOM 1741 C CA . GLU A 1 218 ? 16.656 4.941 8.656 1 98.69 218 GLU A CA 1
ATOM 1742 C C . GLU A 1 218 ? 16.297 6.102 7.73 1 98.69 218 GLU A C 1
ATOM 1744 O O . GLU A 1 218 ? 16.766 7.223 7.926 1 98.69 218 GLU A O 1
ATOM 1749 N N . ALA A 1 219 ? 15.43 5.82 6.754 1 98.81 219 ALA A N 1
ATOM 1750 C CA . ALA A 1 219 ? 15.195 6.789 5.688 1 98.81 219 ALA A CA 1
ATOM 1751 C C . ALA A 1 219 ? 14.062 7.746 6.059 1 98.81 219 ALA A C 1
ATOM 1753 O O . ALA A 1 219 ? 13.969 8.844 5.512 1 98.81 219 ALA A O 1
ATOM 1754 N N . SER A 1 220 ? 13.211 7.336 6.996 1 98.88 220 SER A N 1
ATOM 1755 C CA . SER A 1 220 ? 12.039 8.148 7.281 1 98.88 220 SER A CA 1
ATOM 1756 C C . SER A 1 220 ? 11.906 8.43 8.773 1 98.88 220 SER A C 1
ATOM 1758 O O . SER A 1 220 ? 12.109 9.555 9.227 1 98.88 220 SER A O 1
ATOM 1760 N N . ALA A 1 221 ? 11.789 7.398 9.617 1 98.88 221 ALA A N 1
ATOM 1761 C CA . ALA A 1 221 ? 11.508 7.539 11.047 1 98.88 221 ALA A CA 1
ATOM 1762 C C . ALA A 1 221 ? 12.609 8.336 11.742 1 98.88 221 ALA A C 1
ATOM 1764 O O . ALA A 1 221 ? 12.328 9.18 12.602 1 98.88 221 ALA A O 1
ATOM 1765 N N . PHE A 1 222 ? 13.828 8.062 11.406 1 98.88 222 PHE A N 1
ATOM 1766 C CA . PHE A 1 222 ? 14.969 8.75 11.992 1 98.88 222 PHE A CA 1
ATOM 1767 C C . PHE A 1 222 ? 14.844 10.258 11.836 1 98.88 222 PHE A C 1
ATOM 1769 O O . PHE A 1 222 ? 15.055 11.008 12.789 1 98.88 222 PHE A O 1
ATOM 1776 N N . TRP A 1 223 ? 14.5 10.688 10.664 1 98.94 223 TRP A N 1
ATOM 1777 C CA . TRP A 1 223 ? 14.422 12.109 10.359 1 98.94 223 TRP A CA 1
ATOM 1778 C C . TRP A 1 223 ? 13.164 12.727 10.961 1 98.94 223 TRP A C 1
ATOM 1780 O O . TRP A 1 223 ? 13.18 13.883 11.391 1 98.94 223 TRP A O 1
ATOM 1790 N N . MET A 1 224 ? 12.055 11.977 10.984 1 98.94 224 MET A N 1
ATOM 1791 C CA . MET A 1 224 ? 10.852 12.453 11.656 1 98.94 224 MET A CA 1
ATOM 1792 C C . MET A 1 224 ? 11.109 12.664 13.148 1 98.94 224 MET A C 1
ATOM 1794 O O . MET A 1 224 ? 10.617 13.625 13.742 1 98.94 224 MET A O 1
ATOM 1798 N N . LYS A 1 225 ? 11.891 11.773 13.734 1 98.94 225 LYS A N 1
ATOM 1799 C CA . LYS A 1 225 ? 12.234 11.914 15.148 1 98.94 225 LYS A CA 1
ATOM 1800 C C . LYS A 1 225 ? 12.922 13.25 15.414 1 98.94 225 LYS A C 1
ATOM 1802 O O . LYS A 1 225 ? 12.648 13.906 16.422 1 98.94 225 LYS A O 1
ATOM 1807 N N . LYS A 1 226 ? 13.82 13.633 14.523 1 98.94 226 LYS A N 1
ATOM 1808 C CA . LYS A 1 226 ? 14.523 14.906 14.68 1 98.94 226 LYS A CA 1
ATOM 1809 C C . LYS A 1 226 ? 13.539 16.078 14.695 1 98.94 226 LYS A C 1
ATOM 1811 O O . LYS A 1 226 ? 13.711 17.016 15.461 1 98.94 226 LYS A O 1
ATOM 1816 N N . ILE A 1 227 ? 12.57 15.992 13.852 1 98.94 227 ILE A N 1
ATOM 1817 C CA . ILE A 1 227 ? 11.562 17.047 13.773 1 98.94 227 ILE A CA 1
ATOM 1818 C C . ILE A 1 227 ? 10.711 17.031 15.039 1 98.94 227 ILE A C 1
ATOM 1820 O O . ILE A 1 227 ? 10.477 18.078 15.648 1 98.94 227 ILE A O 1
ATOM 1824 N N . VAL A 1 228 ? 10.25 15.82 15.43 1 98.94 228 VAL A N 1
ATOM 1825 C CA . VAL A 1 228 ? 9.414 15.688 16.625 1 98.94 228 VAL A CA 1
ATOM 1826 C C . VAL A 1 228 ? 10.164 16.234 17.844 1 98.94 228 VAL A C 1
ATOM 1828 O O . VAL A 1 228 ? 9.602 17 18.625 1 98.94 228 VAL A O 1
ATOM 1831 N N . ASP A 1 229 ? 11.414 15.898 17.969 1 98.81 229 ASP A N 1
ATOM 1832 C CA . ASP A 1 229 ? 12.234 16.359 19.094 1 98.81 229 ASP A CA 1
ATOM 1833 C C . ASP A 1 229 ? 12.312 17.875 19.125 1 98.81 229 ASP A C 1
ATOM 1835 O O . ASP A 1 229 ? 12.391 18.469 20.203 1 98.81 229 ASP A O 1
ATOM 1839 N N . ALA A 1 230 ? 12.266 18.438 18 1 98.81 230 ALA A N 1
ATOM 1840 C CA . ALA A 1 230 ? 12.453 19.891 17.891 1 98.81 230 ALA A CA 1
ATOM 1841 C C . ALA A 1 230 ? 11.18 20.641 18.266 1 98.81 230 ALA A C 1
ATOM 1843 O O . ALA A 1 230 ? 11.227 21.812 18.625 1 98.81 230 ALA A O 1
ATOM 1844 N N . VAL A 1 231 ? 9.984 19.922 18.172 1 98.69 231 VAL A N 1
ATOM 1845 C CA . VAL A 1 231 ? 8.789 20.766 18.266 1 98.69 231 VAL A CA 1
ATOM 1846 C C . VAL A 1 231 ? 7.832 20.172 19.312 1 98.69 231 VAL A C 1
ATOM 1848 O O . VAL A 1 231 ? 6.879 20.844 19.719 1 98.69 231 VAL A O 1
ATOM 1851 N N . LYS A 1 232 ? 8.047 18.984 19.828 1 97.44 232 LYS A N 1
ATOM 1852 C CA . LYS A 1 232 ? 7.07 18.25 20.641 1 97.44 232 LYS A CA 1
ATOM 1853 C C . LYS A 1 232 ? 6.844 18.938 21.984 1 97.44 232 LYS A C 1
ATOM 1855 O O . LYS A 1 232 ? 5.832 18.688 22.641 1 97.44 232 LYS A O 1
ATOM 1860 N N . ASP A 1 233 ? 7.801 19.766 22.469 1 97.5 233 ASP A N 1
ATOM 1861 C CA . ASP A 1 233 ? 7.641 20.469 23.75 1 97.5 233 ASP A CA 1
ATOM 1862 C C . ASP A 1 233 ? 6.68 21.641 23.609 1 97.5 233 ASP A C 1
ATOM 1864 O O . ASP A 1 233 ? 6.184 22.156 24.609 1 97.5 233 ASP A O 1
ATOM 1868 N N . ASP A 1 234 ? 6.418 22.062 22.422 1 98.44 234 ASP A N 1
ATOM 1869 C CA . ASP A 1 234 ? 5.57 23.234 22.188 1 98.44 234 ASP A CA 1
ATOM 1870 C C . ASP A 1 234 ? 4.121 22.828 21.953 1 98.44 234 ASP A C 1
ATOM 1872 O O . ASP A 1 234 ? 3.199 23.453 22.484 1 98.44 234 ASP A O 1
ATOM 1876 N N . VAL A 1 235 ? 3.863 21.875 21.172 1 98.75 235 VAL A N 1
ATOM 1877 C CA . VAL A 1 235 ? 2.535 21.375 20.844 1 98.75 235 VAL A CA 1
ATOM 1878 C C . VAL A 1 235 ? 2.604 19.859 20.594 1 98.75 235 VAL A C 1
ATOM 1880 O O . VAL A 1 235 ? 3.658 19.328 20.25 1 98.75 235 VAL A O 1
ATOM 1883 N N . PRO A 1 236 ? 1.439 19.125 20.734 1 98.88 236 PRO A N 1
ATOM 1884 C CA . PRO A 1 236 ? 1.422 17.703 20.359 1 98.88 236 PRO A CA 1
ATOM 1885 C C . PRO A 1 236 ? 1.758 17.484 18.891 1 98.88 236 PRO A C 1
ATOM 1887 O O . PRO A 1 236 ? 1.349 18.266 18.031 1 98.88 236 PRO A O 1
ATOM 1890 N N . VAL A 1 237 ? 2.473 16.375 18.641 1 98.94 237 VAL A N 1
ATOM 1891 C CA . VAL A 1 237 ? 2.859 16.016 17.266 1 98.94 237 VAL A CA 1
ATOM 1892 C C . VAL A 1 237 ? 2.209 14.695 16.875 1 98.94 237 VAL A C 1
ATOM 1894 O O . VAL A 1 237 ? 2.301 13.703 17.609 1 98.94 237 VAL A O 1
ATOM 1897 N N . ILE A 1 238 ? 1.493 14.688 15.758 1 98.94 238 ILE A N 1
ATOM 1898 C CA . ILE A 1 238 ? 0.914 13.5 15.148 1 98.94 238 ILE A CA 1
ATOM 1899 C C . ILE A 1 238 ? 1.776 13.047 13.969 1 98.94 238 ILE A C 1
ATOM 1901 O O . ILE A 1 238 ? 2.143 13.859 13.117 1 98.94 238 ILE A O 1
ATOM 1905 N N . VAL A 1 239 ? 2.129 11.789 13.945 1 98.88 239 VAL A N 1
ATOM 1906 C CA . VAL A 1 239 ? 2.863 11.234 12.812 1 98.88 239 VAL A CA 1
ATOM 1907 C C . VAL A 1 239 ? 2.004 10.195 12.094 1 98.88 239 VAL A C 1
ATOM 1909 O O . VAL A 1 239 ? 1.451 9.297 12.734 1 98.88 239 VAL A O 1
ATOM 1912 N N . PHE A 1 240 ? 1.797 10.383 10.852 1 98.69 240 PHE A N 1
ATOM 1913 C CA . PHE A 1 240 ? 1.075 9.438 10.008 1 98.69 240 PHE A CA 1
ATOM 1914 C C . PHE A 1 240 ? 1.976 8.906 8.898 1 98.69 240 PHE A C 1
ATOM 1916 O O . PHE A 1 240 ? 2.25 9.609 7.926 1 98.69 240 PHE A O 1
ATOM 1923 N N . SER A 1 241 ? 2.402 7.691 9.062 1 98.38 241 SER A N 1
ATOM 1924 C CA . SER A 1 241 ? 3.145 7.004 8.016 1 98.38 241 SER A CA 1
ATOM 1925 C C . SER A 1 241 ? 2.295 5.918 7.355 1 98.38 241 SER A C 1
ATOM 1927 O O . SER A 1 241 ? 2.166 4.812 7.895 1 98.38 241 SER A O 1
ATOM 1929 N N . LYS A 1 242 ? 1.822 6.207 6.184 1 96.75 242 LYS A N 1
ATOM 1930 C CA . LYS A 1 242 ? 0.866 5.32 5.527 1 96.75 242 LYS A CA 1
ATOM 1931 C C . LYS A 1 242 ? 1.469 3.939 5.293 1 96.75 242 LYS A C 1
ATOM 1933 O O . LYS A 1 242 ? 2.506 3.811 4.641 1 96.75 242 LYS A O 1
ATOM 1938 N N . GLY A 1 243 ? 0.855 2.963 5.871 1 95.88 243 GLY A N 1
ATOM 1939 C CA . GLY A 1 243 ? 1.241 1.584 5.621 1 95.88 243 GLY A CA 1
ATOM 1940 C C . GLY A 1 243 ? 2.252 1.056 6.621 1 95.88 243 GLY A C 1
ATOM 1941 O O . GLY A 1 243 ? 2.678 -0.098 6.531 1 95.88 243 GLY A O 1
ATOM 1942 N N . MET A 1 244 ? 2.67 1.866 7.648 1 97.44 244 MET A N 1
ATOM 1943 C CA . MET A 1 244 ? 3.77 1.426 8.5 1 97.44 244 MET A CA 1
ATOM 1944 C C . MET A 1 244 ? 3.318 1.31 9.953 1 97.44 244 MET A C 1
ATOM 1946 O O . MET A 1 244 ? 4.109 0.941 10.828 1 97.44 244 MET A O 1
ATOM 1950 N N . SER A 1 245 ? 2.025 1.549 10.188 1 96.31 245 SER A N 1
ATOM 1951 C CA . SER A 1 245 ? 1.541 1.595 11.562 1 96.31 245 SER A CA 1
ATOM 1952 C C . SER A 1 245 ? 1.588 0.216 12.211 1 96.31 245 SER A C 1
ATOM 1954 O O . SER A 1 245 ? 1.496 0.097 13.438 1 96.31 245 SER A O 1
ATOM 1956 N N . HIS A 1 246 ? 1.761 -0.832 11.43 1 96.38 246 HIS A N 1
ATOM 1957 C CA . HIS A 1 246 ? 1.861 -2.18 11.977 1 96.38 246 HIS A CA 1
ATOM 1958 C C . HIS A 1 246 ? 3.234 -2.422 12.594 1 96.38 246 HIS A C 1
ATOM 1960 O O . HIS A 1 246 ? 3.492 -3.496 13.148 1 96.38 246 HIS A O 1
ATOM 1966 N N . LEU A 1 247 ? 4.16 -1.415 12.516 1 97.44 247 LEU A N 1
ATOM 1967 C CA . LEU A 1 247 ? 5.465 -1.436 13.164 1 97.44 247 LEU A CA 1
ATOM 1968 C C . LEU A 1 247 ? 5.504 -0.458 14.336 1 97.44 247 LEU A C 1
ATOM 1970 O O . LEU A 1 247 ? 6.258 0.517 14.312 1 97.44 247 LEU A O 1
ATOM 1974 N N . PRO A 1 248 ? 4.773 -0.785 15.391 1 96.88 248 PRO A N 1
ATOM 1975 C CA . PRO A 1 248 ? 4.605 0.177 16.484 1 96.88 248 PRO A CA 1
ATOM 1976 C C . PRO A 1 248 ? 5.926 0.55 17.156 1 96.88 248 PRO A C 1
ATOM 1978 O O . PRO A 1 248 ? 6.074 1.669 17.656 1 96.88 248 PRO A O 1
ATOM 1981 N N . ASP A 1 249 ? 6.883 -0.378 17.141 1 97 249 ASP A N 1
ATOM 1982 C CA . ASP A 1 249 ? 8.172 -0.083 17.75 1 97 249 ASP A CA 1
ATOM 1983 C C . ASP A 1 249 ? 8.891 1.043 17.016 1 97 249 ASP A C 1
ATOM 1985 O O . ASP A 1 249 ? 9.414 1.967 17.641 1 97 249 ASP A O 1
ATOM 1989 N N . ILE A 1 250 ? 8.906 0.996 15.703 1 98.31 250 ILE A N 1
ATOM 1990 C CA . ILE A 1 250 ? 9.555 2.027 14.898 1 98.31 250 ILE A CA 1
ATOM 1991 C C . ILE A 1 250 ? 8.758 3.326 14.984 1 98.31 250 ILE A C 1
ATOM 1993 O O . ILE A 1 250 ? 9.336 4.406 15.141 1 98.31 250 ILE A O 1
ATOM 1997 N N . MET A 1 251 ? 7.453 3.211 14.961 1 98.56 251 MET A N 1
ATOM 1998 C CA . MET A 1 251 ? 6.605 4.398 15.031 1 98.56 251 MET A CA 1
ATOM 1999 C C . MET A 1 251 ? 6.793 5.117 16.359 1 98.56 251 MET A C 1
ATOM 2001 O O . MET A 1 251 ? 6.914 6.344 16.406 1 98.56 251 MET A O 1
ATOM 2005 N N . ALA A 1 252 ? 6.816 4.367 17.406 1 98.31 252 ALA A N 1
ATOM 2006 C CA . ALA A 1 252 ? 7 4.941 18.734 1 98.31 252 ALA A CA 1
ATOM 2007 C C . ALA A 1 252 ? 8.359 5.629 18.844 1 98.31 252 ALA A C 1
ATOM 2009 O O . ALA A 1 252 ? 8.5 6.617 19.578 1 98.31 252 ALA A O 1
ATOM 2010 N N . SER A 1 253 ? 9.289 5.117 18.109 1 98.38 253 SER A N 1
ATOM 2011 C CA . SER A 1 253 ? 10.641 5.648 18.188 1 98.38 253 SER A CA 1
ATOM 2012 C C . SER A 1 253 ? 10.719 7.07 17.641 1 98.38 253 SER A C 1
ATOM 2014 O O . SER A 1 253 ? 11.68 7.793 17.906 1 98.38 253 SER A O 1
ATOM 2016 N N . THR A 1 254 ? 9.734 7.508 16.875 1 98.75 254 THR A N 1
ATOM 2017 C CA . THR A 1 254 ? 9.711 8.875 16.359 1 98.75 254 THR A CA 1
ATOM 2018 C C . THR A 1 254 ? 9.508 9.875 17.5 1 98.75 254 THR A C 1
ATOM 2020 O O . THR A 1 254 ? 9.781 11.062 17.344 1 98.75 254 THR A O 1
ATOM 2023 N N . GLY A 1 255 ? 8.914 9.445 18.609 1 98.62 255 GLY A N 1
ATOM 2024 C CA . GLY A 1 255 ? 8.641 10.312 19.734 1 98.62 255 GLY A CA 1
ATOM 2025 C C . GLY A 1 255 ? 7.336 11.07 19.609 1 98.62 255 GLY A C 1
ATOM 2026 O O . GLY A 1 255 ? 7.043 11.953 20.422 1 98.62 255 GLY A O 1
ATOM 2027 N N . ALA A 1 256 ? 6.516 10.734 18.656 1 98.75 256 ALA A N 1
ATOM 2028 C CA . ALA A 1 256 ? 5.254 11.43 18.406 1 98.75 256 ALA A CA 1
ATOM 2029 C C . ALA A 1 256 ? 4.281 11.219 19.562 1 98.75 256 ALA A C 1
ATOM 2031 O O . ALA A 1 256 ? 4.359 10.211 20.266 1 98.75 256 ALA A O 1
ATOM 2032 N N . ASN A 1 257 ? 3.359 12.125 19.75 1 98.81 257 ASN A N 1
ATOM 2033 C CA . ASN A 1 257 ? 2.307 11.992 20.75 1 98.81 257 ASN A CA 1
ATOM 2034 C C . ASN A 1 257 ? 1.17 11.102 20.25 1 98.81 257 ASN A C 1
ATOM 2036 O O . ASN A 1 257 ? 0.501 10.438 21.047 1 98.81 257 ASN A O 1
ATOM 2040 N N . VAL A 1 258 ? 0.956 11.133 19.016 1 98.88 258 VAL A N 1
ATOM 2041 C CA . VAL A 1 258 ? -0.131 10.391 18.391 1 98.88 258 VAL A CA 1
ATOM 2042 C C . VAL A 1 258 ? 0.362 9.742 17.094 1 98.88 258 VAL A C 1
ATOM 2044 O O . VAL A 1 258 ? 1.09 10.375 16.312 1 98.88 258 VAL A O 1
ATOM 2047 N N . ILE A 1 259 ? -0.004 8.484 16.875 1 98.88 259 ILE A N 1
ATOM 2048 C CA . ILE A 1 259 ? 0.35 7.758 15.656 1 98.88 259 ILE A CA 1
ATOM 2049 C C . ILE A 1 259 ? -0.891 7.57 14.789 1 98.88 259 ILE A C 1
ATOM 2051 O O . ILE A 1 259 ? -1.904 7.039 15.25 1 98.88 259 ILE A O 1
ATOM 2055 N N . GLY A 1 260 ? -0.798 8.133 13.531 1 98.56 260 GLY A N 1
ATOM 2056 C CA . GLY A 1 260 ? -1.842 7.852 12.555 1 98.56 260 GLY A CA 1
ATOM 2057 C C . GLY A 1 260 ? -1.819 6.418 12.055 1 98.56 260 GLY A C 1
ATOM 2058 O O . GLY A 1 260 ? -0.75 5.855 11.82 1 98.56 260 GLY A O 1
ATOM 2059 N N . VAL A 1 261 ? -2.977 5.797 11.898 1 98.31 261 VAL A N 1
ATOM 2060 C CA . VAL A 1 261 ? -3.119 4.395 11.508 1 98.31 261 VAL A CA 1
ATOM 2061 C C . VAL A 1 261 ? -4.062 4.285 10.312 1 98.31 261 VAL A C 1
ATOM 2063 O O . VAL A 1 261 ? -5.219 4.703 10.383 1 98.31 261 VAL A O 1
ATOM 2066 N N . ASN A 1 262 ? -3.588 3.74 9.18 1 96.94 262 ASN A N 1
ATOM 2067 C CA . ASN A 1 262 ? -4.477 3.549 8.039 1 96.94 262 ASN A CA 1
ATOM 2068 C C . ASN A 1 262 ? -5.402 2.354 8.25 1 96.94 262 ASN A C 1
ATOM 2070 O O . ASN A 1 262 ? -5.395 1.731 9.312 1 96.94 262 ASN A O 1
ATOM 2074 N N . TRP A 1 263 ? -6.184 1.987 7.246 1 97.31 263 TRP A N 1
ATOM 2075 C CA . TRP A 1 263 ? -7.328 1.122 7.508 1 97.31 263 TRP A CA 1
ATOM 2076 C C . TRP A 1 263 ? -6.93 -0.348 7.426 1 97.31 263 TRP A C 1
ATOM 2078 O O . TRP A 1 263 ? -7.707 -1.229 7.801 1 97.31 263 TRP A O 1
ATOM 2088 N N . ASN A 1 264 ? -5.691 -0.688 7.008 1 95.94 264 ASN A N 1
ATOM 2089 C CA . ASN A 1 264 ? -5.34 -2.086 6.777 1 95.94 264 ASN A CA 1
ATOM 2090 C C . ASN A 1 264 ? -4.777 -2.736 8.039 1 95.94 264 ASN A C 1
ATOM 2092 O O . ASN A 1 264 ? -4.168 -3.807 7.973 1 95.94 264 ASN A O 1
ATOM 2096 N N . THR A 1 265 ? -4.863 -2.045 9.148 1 96 265 THR A N 1
ATOM 2097 C CA . THR A 1 265 ? -4.434 -2.539 10.453 1 96 265 THR A CA 1
ATOM 2098 C C . THR A 1 265 ? -5.492 -2.26 11.516 1 96 265 THR A C 1
ATOM 2100 O O . THR A 1 265 ? -6.207 -1.257 11.438 1 96 265 THR A O 1
ATOM 2103 N N . ARG A 1 266 ? -5.574 -3.135 12.523 1 94.62 266 ARG A N 1
ATOM 2104 C CA . ARG A 1 266 ? -6.527 -2.924 13.602 1 94.62 266 ARG A CA 1
ATOM 2105 C C . ARG A 1 266 ? -6.047 -1.832 14.555 1 94.62 266 ARG A C 1
ATOM 2107 O O . ARG A 1 266 ? -4.965 -1.938 15.133 1 94.62 266 ARG A O 1
ATOM 2114 N N . LEU A 1 267 ? -6.914 -0.849 14.758 1 97.69 267 LEU A N 1
ATOM 2115 C CA . LEU A 1 267 ? -6.535 0.347 15.5 1 97.69 267 LEU A CA 1
ATOM 2116 C C . LEU A 1 267 ? -6.191 0.003 16.953 1 97.69 267 LEU A C 1
ATOM 2118 O O . LEU A 1 267 ? -5.164 0.445 17.469 1 97.69 267 LEU A O 1
ATOM 2122 N N . SER A 1 268 ? -7.023 -0.82 17.578 1 97.5 268 SER A N 1
ATOM 2123 C CA . SER A 1 268 ? -6.824 -1.139 19 1 97.5 268 SER A CA 1
ATOM 2124 C C . SER A 1 268 ? -5.555 -1.955 19.203 1 97.5 268 SER A C 1
ATOM 2126 O O . SER A 1 268 ? -4.887 -1.825 20.234 1 97.5 268 SER A O 1
ATOM 2128 N N . HIS A 1 269 ? -5.199 -2.779 18.172 1 96.38 269 HIS A N 1
ATOM 2129 C CA . HIS A 1 269 ? -3.963 -3.549 18.266 1 96.38 269 HIS A CA 1
ATOM 2130 C C . HIS A 1 269 ? -2.744 -2.633 18.25 1 96.38 269 HIS A C 1
ATOM 2132 O O . HIS A 1 269 ? -1.801 -2.838 19.016 1 96.38 269 HIS A O 1
ATOM 2138 N N . VAL A 1 270 ? -2.801 -1.655 17.391 1 97.94 270 VAL A N 1
ATOM 2139 C CA . VAL A 1 270 ? -1.702 -0.694 17.344 1 97.94 270 VAL A CA 1
ATOM 2140 C C . VAL A 1 270 ? -1.633 0.064 18.672 1 97.94 270 VAL A C 1
ATOM 2142 O O . VAL A 1 270 ? -0.565 0.163 19.281 1 97.94 270 VAL A O 1
ATOM 2145 N N . ARG A 1 271 ? -2.789 0.545 19.172 1 98.56 271 ARG A N 1
ATOM 2146 C CA . ARG A 1 271 ? -2.84 1.316 20.422 1 98.56 271 ARG A CA 1
ATOM 2147 C C . ARG A 1 271 ? -2.244 0.528 21.578 1 98.56 271 ARG A C 1
ATOM 2149 O O . ARG A 1 271 ? -1.48 1.072 22.375 1 98.56 271 ARG A O 1
ATOM 2156 N N . ARG A 1 272 ? -2.545 -0.734 21.672 1 97.81 272 ARG A N 1
ATOM 2157 C CA . ARG A 1 272 ? -2.104 -1.576 22.781 1 97.81 272 ARG A CA 1
ATOM 2158 C C . ARG A 1 272 ? -0.615 -1.891 22.672 1 97.81 272 ARG A C 1
ATOM 2160 O O . ARG A 1 272 ? 0.03 -2.225 23.656 1 97.81 272 ARG A O 1
ATOM 2167 N N . SER A 1 273 ? -0.115 -1.753 21.453 1 97.75 273 SER A N 1
ATOM 2168 C CA . SER A 1 273 ? 1.288 -2.082 21.219 1 97.75 273 SER A CA 1
ATOM 2169 C C . SER A 1 273 ? 2.184 -0.867 21.438 1 97.75 273 SER A C 1
ATOM 2171 O O . SER A 1 273 ? 3.41 -0.987 21.453 1 97.75 273 SER A O 1
ATOM 2173 N N . LEU A 1 274 ? 1.607 0.294 21.594 1 98.44 274 LEU A N 1
ATOM 2174 C CA . LEU A 1 274 ? 2.34 1.537 21.812 1 98.44 274 LEU A CA 1
ATOM 2175 C C . LEU A 1 274 ? 2.488 1.825 23.297 1 98.44 274 LEU A C 1
ATOM 2177 O O . LEU A 1 274 ? 1.742 1.283 24.125 1 98.44 274 LEU A O 1
ATOM 2181 N N . PRO A 1 275 ? 3.498 2.67 23.641 1 97.94 275 PRO A N 1
ATOM 2182 C CA . PRO A 1 275 ? 3.531 3.158 25.016 1 97.94 275 PRO A CA 1
ATOM 2183 C C . PRO A 1 275 ? 2.215 3.803 25.453 1 97.94 275 PRO A C 1
ATOM 2185 O O . PRO A 1 275 ? 1.505 4.379 24.625 1 97.94 275 PRO A O 1
ATOM 2188 N N . GLU A 1 276 ? 1.917 3.771 26.719 1 96.81 276 GLU A N 1
ATOM 2189 C CA . GLU A 1 276 ? 0.627 4.184 27.266 1 96.81 276 GLU A CA 1
ATOM 2190 C C . GLU A 1 276 ? 0.351 5.656 26.969 1 96.81 276 GLU A C 1
ATOM 2192 O O . GLU A 1 276 ? -0.807 6.066 26.875 1 96.81 276 GLU A O 1
ATOM 2197 N N . ASN A 1 277 ? 1.372 6.41 26.828 1 97.44 277 ASN A N 1
ATOM 2198 C CA . ASN A 1 277 ? 1.194 7.852 26.672 1 97.44 277 ASN A CA 1
ATOM 2199 C C . ASN A 1 277 ? 1.191 8.258 25.203 1 97.44 277 ASN A C 1
ATOM 2201 O O . ASN A 1 277 ? 1.287 9.445 24.875 1 97.44 277 ASN A O 1
ATOM 2205 N N . VAL A 1 278 ? 1.167 7.305 24.281 1 98.69 278 VAL A N 1
ATOM 2206 C CA . VAL A 1 278 ? 1.105 7.582 22.859 1 98.69 278 VAL A CA 1
ATOM 2207 C C . VAL A 1 278 ? -0.27 7.199 22.312 1 98.69 278 VAL A C 1
ATOM 2209 O O . VAL A 1 278 ? -0.679 6.039 22.406 1 98.69 278 VAL A O 1
ATOM 2212 N N . GLY A 1 279 ? -0.987 8.164 21.797 1 98.69 279 GLY A N 1
ATOM 2213 C CA . GLY A 1 279 ? -2.322 7.941 21.266 1 98.69 279 GLY A CA 1
ATOM 2214 C C . GLY A 1 279 ? -2.32 7.461 19.828 1 98.69 279 GLY A C 1
ATOM 2215 O O . GLY A 1 279 ? -1.258 7.281 19.219 1 98.69 279 GLY A O 1
ATOM 2216 N N . VAL A 1 280 ? -3.51 7.176 19.297 1 98.88 280 VAL A N 1
ATOM 2217 C CA . VAL A 1 280 ? -3.674 6.762 17.906 1 98.88 280 VAL A CA 1
ATOM 2218 C C . VAL A 1 280 ? -4.746 7.617 17.234 1 98.88 280 VAL A C 1
ATOM 2220 O O . VAL A 1 280 ? -5.637 8.141 17.906 1 98.88 280 VAL A O 1
ATOM 2223 N N . GLN A 1 281 ? -4.602 7.789 15.938 1 98.75 281 GLN A N 1
ATOM 2224 C CA . GLN A 1 281 ? -5.551 8.508 15.094 1 98.75 281 GLN A CA 1
ATOM 2225 C C . GLN A 1 281 ? -5.91 7.684 13.859 1 98.75 281 GLN A C 1
ATOM 2227 O O . GLN A 1 281 ? -5.039 7.062 13.242 1 98.75 281 GLN A O 1
ATOM 2232 N N . GLY A 1 282 ? -7.176 7.625 13.453 1 97.25 282 GLY A N 1
ATOM 2233 C CA . GLY A 1 282 ? -7.547 6.992 12.195 1 97.25 282 GLY A CA 1
ATOM 2234 C C . GLY A 1 282 ? -8.781 6.121 12.312 1 97.25 282 GLY A C 1
ATOM 2235 O O . GLY A 1 282 ? -9.695 6.426 13.078 1 97.25 282 GLY A O 1
ATOM 2236 N N . ASN A 1 283 ? -8.703 5.457 11.32 1 97.44 283 ASN A N 1
ATOM 2237 C CA . ASN A 1 283 ? -8.539 4.098 10.82 1 97.44 283 ASN A CA 1
ATOM 2238 C C . ASN A 1 283 ? -9.609 3.732 9.805 1 97.44 283 ASN A C 1
ATOM 2240 O O . ASN A 1 283 ? -9.484 2.734 9.094 1 97.44 283 ASN A O 1
ATOM 2244 N N . LEU A 1 284 ? -10.688 4.641 9.719 1 98.56 284 LEU A N 1
ATOM 2245 C CA . LEU A 1 284 ? -11.789 4.301 8.828 1 98.56 284 LEU A CA 1
ATOM 2246 C C . LEU A 1 284 ? -11.359 4.375 7.371 1 98.56 284 LEU A C 1
ATOM 2248 O O . LEU A 1 284 ? -10.742 5.352 6.953 1 98.56 284 LEU A O 1
ATOM 2252 N N . ASP A 1 285 ? -11.672 3.371 6.586 1 98 285 ASP A N 1
ATOM 2253 C CA . ASP A 1 285 ? -11.414 3.385 5.148 1 98 285 ASP A CA 1
ATOM 2254 C C . ASP A 1 285 ? -12.18 4.516 4.465 1 98 285 ASP A C 1
ATOM 2256 O O . ASP A 1 285 ? -13.406 4.574 4.535 1 98 285 ASP A O 1
ATOM 2260 N N . PRO A 1 286 ? -11.5 5.422 3.742 1 97.88 286 PRO A N 1
ATOM 2261 C CA . PRO A 1 286 ? -12.172 6.57 3.129 1 97.88 286 PRO A CA 1
ATOM 2262 C C . PRO A 1 286 ? -13.297 6.16 2.182 1 97.88 286 PRO A C 1
ATOM 2264 O O . PRO A 1 286 ? -14.273 6.898 2.021 1 97.88 286 PRO A O 1
ATOM 2267 N N . VAL A 1 287 ? -13.242 4.977 1.603 1 97.75 287 VAL A N 1
ATOM 2268 C CA . VAL A 1 287 ? -14.211 4.543 0.604 1 97.75 287 VAL A CA 1
ATOM 2269 C C . VAL A 1 287 ? -15.586 4.387 1.252 1 97.75 287 VAL A C 1
ATOM 2271 O O . VAL A 1 287 ? -16.609 4.453 0.571 1 97.75 287 VAL A O 1
ATOM 2274 N N . ILE A 1 288 ? -15.586 4.184 2.551 1 98.56 288 ILE A N 1
ATOM 2275 C CA . ILE A 1 288 ? -16.828 4.02 3.291 1 98.56 288 ILE A CA 1
ATOM 2276 C C . ILE A 1 288 ? -17.719 5.25 3.096 1 98.56 288 ILE A C 1
ATOM 2278 O O . ILE A 1 288 ? -18.938 5.137 3.045 1 98.56 288 ILE A O 1
ATOM 2282 N N . LEU A 1 289 ? -17.078 6.434 2.865 1 98.69 289 LEU A N 1
ATOM 2283 C CA . LEU A 1 289 ? -17.812 7.688 2.707 1 98.69 289 LEU A CA 1
ATOM 2284 C C . LEU A 1 289 ? -18.453 7.77 1.329 1 98.69 289 LEU A C 1
ATOM 2286 O O . LEU A 1 289 ? -19.234 8.68 1.061 1 98.69 289 LEU A O 1
ATOM 2290 N N . GLU A 1 290 ? -18.172 6.805 0.417 1 97.94 290 GLU A N 1
ATOM 2291 C CA . GLU A 1 290 ? -18.781 6.75 -0.911 1 97.94 290 GLU A CA 1
ATOM 2292 C C . GLU A 1 290 ? -19.891 5.699 -0.971 1 97.94 290 GLU A C 1
ATOM 2294 O O . GLU A 1 290 ? -20.469 5.453 -2.033 1 97.94 290 GLU A O 1
ATOM 2299 N N . THR A 1 291 ? -20.156 5.062 0.097 1 97.94 291 THR A N 1
ATOM 2300 C CA . THR A 1 291 ? -21.203 4.039 0.163 1 97.94 291 THR A CA 1
ATOM 2301 C C . THR A 1 291 ? -22.547 4.66 0.532 1 97.94 291 THR A C 1
ATOM 2303 O O . THR A 1 291 ? -23.125 5.402 -0.259 1 97.94 291 THR A O 1
ATOM 2306 N N . ASN A 1 292 ? -23.125 4.273 1.691 1 98 292 ASN A N 1
ATOM 2307 C CA . ASN A 1 292 ? -24.375 4.824 2.189 1 98 292 ASN A CA 1
ATOM 2308 C C . ASN A 1 292 ? -24.328 5.082 3.691 1 98 292 ASN A C 1
ATOM 2310 O O . ASN A 1 292 ? -23.375 4.664 4.363 1 98 292 ASN A O 1
ATOM 2314 N N . GLU A 1 293 ? -25.266 5.777 4.203 1 98.38 293 GLU A N 1
ATOM 2315 C CA . GLU A 1 293 ? -25.281 6.227 5.59 1 98.38 293 GLU A CA 1
ATOM 2316 C C . GLU A 1 293 ? -25.234 5.043 6.555 1 98.38 293 GLU A C 1
ATOM 2318 O O . GLU A 1 293 ? -24.562 5.098 7.582 1 98.3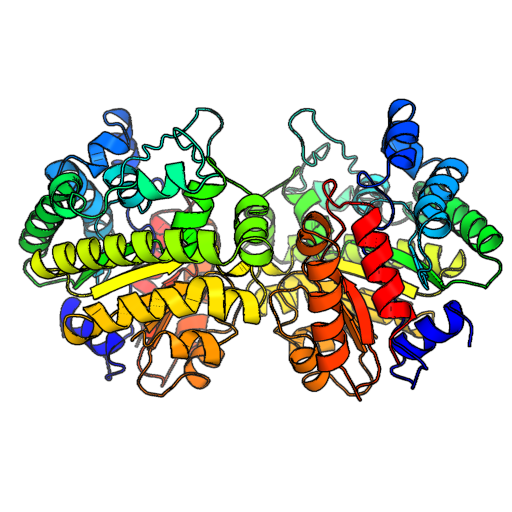8 293 GLU A O 1
ATOM 2323 N N . ALA A 1 294 ? -25.938 4.004 6.227 1 98.31 294 ALA A N 1
ATOM 2324 C CA . ALA A 1 294 ? -26 2.834 7.102 1 98.31 294 ALA A CA 1
ATOM 2325 C C . ALA A 1 294 ? -24.625 2.186 7.238 1 98.31 294 ALA A C 1
ATOM 2327 O O . ALA A 1 294 ? -24.219 1.817 8.344 1 98.31 294 ALA A O 1
ATOM 2328 N N . THR A 1 295 ? -23.922 2.031 6.125 1 98.38 295 THR A N 1
ATOM 2329 C CA . THR A 1 295 ? -22.578 1.468 6.129 1 98.38 295 THR A CA 1
ATOM 2330 C C . THR A 1 295 ? -21.625 2.361 6.91 1 98.38 295 THR A C 1
ATOM 2332 O O . THR A 1 295 ? -20.797 1.871 7.688 1 98.38 295 THR A O 1
ATOM 2335 N N . VAL A 1 296 ? -21.766 3.66 6.73 1 98.81 296 VAL A N 1
ATOM 2336 C CA . VAL A 1 296 ? -20.906 4.625 7.414 1 98.81 296 VAL A CA 1
ATOM 2337 C C . VAL A 1 296 ? -21.078 4.492 8.922 1 98.81 296 VAL A C 1
ATOM 2339 O O . VAL A 1 296 ? -20.094 4.379 9.664 1 98.81 296 VAL A O 1
ATOM 2342 N N . GLU A 1 297 ? -22.297 4.477 9.344 1 98.75 297 GLU A N 1
ATOM 2343 C CA . GLU A 1 297 ? -22.578 4.371 10.773 1 98.75 297 GLU A CA 1
ATOM 2344 C C . GLU A 1 297 ? -22.047 3.059 11.344 1 98.75 297 GLU A C 1
ATOM 2346 O O . GLU A 1 297 ? -21.406 3.051 12.398 1 98.75 297 GLU A O 1
ATOM 2351 N N . ARG A 1 298 ? -22.266 1.991 10.648 1 98.25 298 ARG A N 1
ATOM 2352 C CA . ARG A 1 298 ? -21.859 0.668 11.102 1 98.25 298 ARG A CA 1
ATOM 2353 C C . ARG A 1 298 ? -20.328 0.586 11.242 1 98.25 298 ARG A C 1
ATOM 2355 O O . ARG A 1 298 ? -19.828 0.125 12.266 1 98.25 298 ARG A O 1
ATOM 2362 N N . GLU A 1 299 ? -19.641 1.024 10.258 1 98.31 299 GLU A N 1
ATOM 2363 C CA . GLU A 1 299 ? -18.188 0.922 10.258 1 98.31 299 GLU A CA 1
ATOM 2364 C C . GLU A 1 299 ? -17.578 1.879 11.281 1 98.31 299 GLU A C 1
ATOM 2366 O O . GLU A 1 299 ? -16.562 1.56 11.906 1 98.31 299 GLU A O 1
ATOM 2371 N N . ALA A 1 300 ? -18.172 3.078 11.422 1 98.69 300 ALA A N 1
ATOM 2372 C CA . ALA A 1 300 ? -17.703 4.012 12.445 1 98.69 300 ALA A CA 1
ATOM 2373 C C . ALA A 1 300 ? -17.875 3.422 13.844 1 98.69 300 ALA A C 1
ATOM 2375 O O . ALA A 1 300 ? -16.953 3.471 14.656 1 98.69 300 ALA A O 1
ATOM 2376 N N . LEU A 1 301 ? -19.016 2.836 14.094 1 98.56 301 LEU A N 1
ATOM 2377 C CA . LEU A 1 301 ? -19.312 2.258 15.398 1 98.56 301 LEU A CA 1
ATOM 2378 C C . LEU A 1 301 ? -18.375 1.088 15.695 1 98.56 301 LEU A C 1
ATOM 2380 O O . LEU A 1 301 ? -17.969 0.884 16.844 1 98.56 301 LEU A O 1
ATOM 2384 N N . ARG A 1 302 ? -18.062 0.345 14.68 1 97.75 302 ARG A N 1
ATOM 2385 C CA . ARG A 1 302 ? -17.141 -0.771 14.859 1 97.75 302 ARG A CA 1
ATOM 2386 C C . ARG A 1 302 ? -15.797 -0.292 15.398 1 97.75 302 ARG A C 1
ATOM 2388 O O . ARG A 1 302 ? -15.258 -0.882 16.344 1 97.75 302 ARG A O 1
ATOM 2395 N N . ILE A 1 303 ? -15.25 0.758 14.852 1 98.19 303 ILE A N 1
ATOM 2396 C CA . ILE A 1 303 ? -13.961 1.298 15.273 1 98.19 303 ILE A CA 1
ATOM 2397 C C . ILE A 1 303 ? -14.086 1.884 16.672 1 98.19 303 ILE A C 1
ATOM 2399 O O . ILE A 1 303 ? -13.203 1.684 17.516 1 98.19 303 ILE A O 1
ATOM 2403 N N . LEU A 1 304 ? -15.195 2.639 16.906 1 98.5 304 LEU A N 1
ATOM 2404 C CA . LEU A 1 304 ? -15.422 3.24 18.219 1 98.5 304 LEU A CA 1
ATOM 2405 C C . LEU A 1 304 ? -15.508 2.17 19.297 1 98.5 304 LEU A C 1
ATOM 2407 O O . LEU A 1 304 ? -14.906 2.312 20.359 1 98.5 304 LEU A O 1
ATOM 2411 N N . GLU A 1 305 ? -16.203 1.079 18.969 1 97.88 305 GLU A N 1
ATOM 2412 C CA . GLU A 1 305 ? -16.344 -0.011 19.922 1 97.88 305 GLU A CA 1
ATOM 2413 C C . GLU A 1 305 ? -15.016 -0.728 20.156 1 97.88 305 GLU A C 1
ATOM 2415 O O . GLU A 1 305 ? -14.711 -1.139 21.266 1 97.88 305 GLU A O 1
ATOM 2420 N N . ASP A 1 306 ? -14.266 -0.879 19.062 1 95.94 306 ASP A N 1
ATOM 2421 C CA . ASP A 1 306 ? -12.945 -1.507 19.156 1 95.94 306 ASP A CA 1
ATOM 2422 C C . ASP A 1 306 ? -12.031 -0.74 20.109 1 95.94 306 ASP A C 1
ATOM 2424 O O . ASP A 1 306 ? -11.172 -1.331 20.75 1 95.94 306 ASP A O 1
ATOM 2428 N N . MET A 1 307 ? -12.211 0.544 20.25 1 97.88 307 MET A N 1
ATOM 2429 C CA . MET A 1 307 ? -11.328 1.411 21.016 1 97.88 307 MET A CA 1
ATOM 2430 C C . MET A 1 307 ? -11.914 1.703 22.391 1 97.88 307 MET A C 1
ATOM 2432 O O . MET A 1 307 ? -11.312 2.428 23.188 1 97.88 307 MET A O 1
ATOM 2436 N N . ARG A 1 308 ? -13.102 1.168 22.672 1 95.94 308 ARG A N 1
ATOM 2437 C CA . ARG A 1 308 ? -13.75 1.446 23.953 1 95.94 308 ARG A CA 1
ATOM 2438 C C . ARG A 1 308 ? -12.828 1.125 25.109 1 95.94 308 ARG A C 1
ATOM 2440 O O . ARG A 1 308 ? -12.219 0.058 25.156 1 95.94 308 ARG A O 1
ATOM 2447 N N . GLY A 1 309 ? -12.719 2.057 26.047 1 94.44 309 GLY A N 1
ATOM 2448 C CA . GLY A 1 309 ? -11.93 1.861 27.25 1 94.44 309 GLY A CA 1
ATOM 2449 C C . GLY A 1 309 ? -10.477 2.262 27.094 1 94.44 309 GLY A C 1
ATOM 2450 O O . GLY A 1 309 ? -9.719 2.248 28.062 1 94.44 309 GLY A O 1
ATOM 2451 N N . LEU A 1 310 ? -10.078 2.6 25.906 1 96.69 310 LEU A N 1
ATOM 2452 C CA . LEU A 1 310 ? -8.711 3.035 25.641 1 96.69 310 LEU A CA 1
ATOM 2453 C C . LEU A 1 310 ? -8.648 4.547 25.453 1 96.69 310 LEU A C 1
ATOM 2455 O O . LEU A 1 310 ? -9.297 5.09 24.562 1 96.69 310 LEU A O 1
ATOM 2459 N N . ASN A 1 311 ? -7.855 5.207 26.25 1 97.12 311 ASN A N 1
ATOM 2460 C CA . ASN A 1 311 ? -7.629 6.637 26.062 1 97.12 311 ASN A CA 1
ATOM 2461 C C . ASN A 1 311 ? -6.707 6.906 24.875 1 97.12 311 ASN A C 1
ATOM 2463 O O . ASN A 1 311 ? -6.008 6.004 24.406 1 97.12 311 ASN A O 1
ATOM 2467 N N . GLY A 1 312 ? -6.738 8.102 24.344 1 98.19 312 GLY A N 1
ATOM 2468 C CA . GLY A 1 312 ? -5.801 8.508 23.297 1 98.19 312 GLY A CA 1
ATOM 2469 C C . GLY A 1 312 ? -6.277 8.164 21.906 1 98.19 312 GLY A C 1
ATOM 2470 O O . GLY A 1 312 ? -5.477 7.781 21.047 1 98.19 312 GLY A O 1
ATOM 2471 N N . HIS A 1 313 ? -7.578 8.211 21.734 1 98.69 313 HIS A N 1
ATOM 2472 C CA . HIS A 1 313 ? -8.156 7.938 20.422 1 98.69 313 HIS A CA 1
ATOM 2473 C C . HIS A 1 313 ? -8.688 9.211 19.766 1 98.69 313 HIS A C 1
ATOM 2475 O O . HIS A 1 313 ? -9.562 9.883 20.328 1 98.69 313 HIS A O 1
ATOM 2481 N N . ILE A 1 314 ? -8.133 9.562 18.625 1 98.88 314 ILE A N 1
ATOM 2482 C CA . ILE A 1 314 ? -8.695 10.586 17.75 1 98.88 314 ILE A CA 1
ATOM 2483 C C . ILE A 1 314 ? -9.32 9.938 16.531 1 98.88 314 ILE A C 1
ATOM 2485 O O . ILE A 1 314 ? -8.625 9.312 15.719 1 98.88 314 ILE A O 1
ATOM 2489 N N . PHE A 1 315 ? -10.641 10.023 16.375 1 98.88 315 PHE A N 1
ATOM 2490 C CA . PHE A 1 315 ? -11.297 9.398 15.227 1 98.88 315 PHE A CA 1
ATOM 2491 C C . PHE A 1 315 ? -10.969 10.133 13.938 1 98.88 315 PHE A C 1
ATOM 2493 O O . PHE A 1 315 ? -11.047 11.359 13.883 1 98.88 315 PHE A O 1
ATOM 2500 N N . ASN A 1 316 ? -10.562 9.453 12.969 1 98.81 316 ASN A N 1
ATOM 2501 C CA . ASN A 1 316 ? -10.234 9.961 11.641 1 98.81 316 ASN A CA 1
ATOM 2502 C C . ASN A 1 316 ? -10.336 8.875 10.578 1 98.81 316 ASN A C 1
ATOM 2504 O O . ASN A 1 316 ? -10.617 7.715 10.898 1 98.81 316 ASN A O 1
ATOM 2508 N N . LEU A 1 317 ? -10.18 9.266 9.375 1 98.44 317 LEU A N 1
ATOM 2509 C CA . LEU A 1 317 ? -10 8.297 8.289 1 98.44 317 LEU A CA 1
ATOM 2510 C C . LEU A 1 317 ? -8.594 7.73 8.297 1 98.44 317 LEU A C 1
ATOM 2512 O O . LEU A 1 317 ? -7.695 8.281 8.945 1 98.44 317 LEU A O 1
ATOM 2516 N N . GLY A 1 318 ? -8.461 6.613 7.637 1 97.5 318 GLY A N 1
ATOM 2517 C CA . GLY A 1 318 ? -7.145 6.012 7.484 1 97.5 318 GLY A CA 1
ATOM 2518 C C . GLY A 1 318 ? -6.281 6.723 6.457 1 97.5 318 GLY A C 1
ATOM 2519 O O . GLY A 1 318 ? -5.086 6.434 6.34 1 97.5 318 GLY A O 1
ATOM 2520 N N . HIS A 1 319 ? -6.902 7.547 5.719 1 96.69 319 HIS A N 1
ATOM 2521 C CA . HIS A 1 319 ? -6.309 8.477 4.762 1 96.69 319 HIS A CA 1
ATOM 2522 C C . HIS A 1 319 ? -7.281 9.594 4.402 1 96.69 319 HIS A C 1
ATOM 2524 O O . HIS A 1 319 ? -8.367 9.68 4.973 1 96.69 319 HIS A O 1
ATOM 2530 N N . GLY A 1 320 ? -6.953 10.516 3.539 1 96.25 320 GLY A N 1
ATOM 2531 C CA . GLY A 1 320 ? -7.766 11.688 3.244 1 96.25 320 GLY A CA 1
ATOM 2532 C C . GLY A 1 320 ? -9.062 11.352 2.541 1 96.25 320 GLY A C 1
ATOM 2533 O O . GLY A 1 320 ? -9.148 10.352 1.824 1 96.25 320 GLY A O 1
ATOM 2534 N N . ILE A 1 321 ? -10.016 12.211 2.738 1 96.94 321 ILE A N 1
ATOM 2535 C CA . ILE A 1 321 ? -11.312 12.102 2.072 1 96.94 321 ILE A CA 1
ATOM 2536 C C . ILE A 1 321 ? -11.109 12.062 0.56 1 96.94 321 ILE A C 1
ATOM 2538 O O . ILE A 1 321 ? -10.312 12.828 0.014 1 96.94 321 ILE A O 1
ATOM 2542 N N . ALA A 1 322 ? -11.836 11.133 -0.04 1 95.06 322 ALA A N 1
ATOM 2543 C CA . ALA A 1 322 ? -11.828 11.062 -1.499 1 95.06 322 ALA A CA 1
ATOM 2544 C C . ALA A 1 322 ? -12.805 12.062 -2.104 1 95.06 322 ALA A C 1
ATOM 2546 O O . ALA A 1 322 ? -13.82 12.406 -1.484 1 95.06 322 ALA A O 1
ATOM 2547 N N . PRO A 1 323 ? -12.5 12.492 -3.34 1 94.31 323 PRO A N 1
ATOM 2548 C CA . PRO A 1 323 ? -13.391 13.445 -4 1 94.31 323 PRO A CA 1
ATOM 2549 C C . PRO A 1 323 ? -14.805 12.906 -4.172 1 94.31 323 PRO A C 1
ATOM 2551 O O . PRO A 1 323 ? -15.766 13.68 -4.207 1 94.31 323 PRO A O 1
ATOM 2554 N N . GLY A 1 324 ? -14.93 11.562 -4.207 1 95.94 324 GLY A N 1
ATOM 2555 C CA . GLY A 1 324 ? -16.219 10.953 -4.457 1 95.94 324 GLY A CA 1
ATOM 2556 C C . GLY A 1 324 ? -17.062 10.789 -3.201 1 95.94 324 GLY A C 1
ATOM 2557 O O . GLY A 1 324 ? -18.203 10.336 -3.266 1 95.94 324 GLY A O 1
ATOM 2558 N N . ALA A 1 325 ? -16.531 11.18 -2.059 1 97.88 325 ALA A N 1
ATOM 2559 C CA . ALA A 1 325 ? -17.266 11.062 -0.806 1 97.88 325 ALA A CA 1
ATOM 2560 C C . ALA A 1 325 ? -18.547 11.891 -0.849 1 97.88 325 ALA A C 1
ATOM 2562 O O . ALA A 1 325 ? -18.562 13.008 -1.37 1 97.88 325 ALA A O 1
ATOM 2563 N N . ASP A 1 326 ? -19.594 11.375 -0.35 1 97.94 326 ASP A N 1
ATOM 2564 C CA . ASP A 1 326 ? -20.859 12.078 -0.233 1 97.94 326 ASP A CA 1
ATOM 2565 C C . ASP A 1 326 ? -20.906 12.922 1.041 1 97.94 326 ASP A C 1
ATOM 2567 O O . ASP A 1 326 ? -20.812 12.383 2.148 1 97.94 326 ASP A O 1
ATOM 2571 N N . PRO A 1 327 ? -21.109 14.219 0.883 1 98.25 327 PRO A N 1
ATOM 2572 C CA . PRO A 1 327 ? -21.172 15.078 2.07 1 98.25 327 PRO A CA 1
ATOM 2573 C C . PRO A 1 327 ? -22.188 14.578 3.098 1 98.25 327 PRO A C 1
ATOM 2575 O O . PRO A 1 327 ? -21.984 14.758 4.301 1 98.25 327 PRO A O 1
ATOM 2578 N N . LYS A 1 328 ? -23.266 13.977 2.643 1 98.25 328 LYS A N 1
ATOM 2579 C CA . LYS A 1 328 ? -24.25 13.414 3.564 1 98.25 328 LYS A CA 1
ATOM 2580 C C . LYS A 1 328 ? -23.641 12.297 4.406 1 98.25 328 LYS A C 1
ATOM 2582 O O . LYS A 1 328 ? -23.938 12.172 5.594 1 98.25 328 LYS A O 1
ATOM 2587 N N . ASN A 1 329 ? -22.828 11.469 3.768 1 98.69 329 ASN A N 1
ATOM 2588 C CA . ASN A 1 329 ? -22.141 10.398 4.48 1 98.69 329 ASN A CA 1
ATOM 2589 C C . ASN A 1 329 ? -21.109 10.953 5.457 1 98.69 329 ASN A C 1
ATOM 2591 O O . ASN A 1 329 ? -20.922 10.406 6.547 1 98.69 329 ASN A O 1
ATOM 2595 N N . VAL A 1 330 ? -20.453 12.016 5.062 1 98.75 330 VAL A N 1
ATOM 2596 C CA . VAL A 1 330 ? -19.5 12.656 5.953 1 98.75 330 VAL A CA 1
ATOM 2597 C C . VAL A 1 330 ? -20.203 13.18 7.195 1 98.75 330 VAL A C 1
ATOM 2599 O O . VAL A 1 330 ? -19.734 13 8.32 1 98.75 330 VAL A O 1
ATOM 2602 N N . LYS A 1 331 ? -21.328 13.82 6.961 1 98.69 331 LYS A N 1
ATOM 2603 C CA . LYS A 1 331 ? -22.125 14.305 8.086 1 98.69 331 LYS A CA 1
ATOM 2604 C C . LYS A 1 331 ? -22.547 13.148 8.992 1 98.69 331 LYS A C 1
ATOM 2606 O O . LYS A 1 331 ? -22.5 13.266 10.219 1 98.69 331 LYS A O 1
ATOM 2611 N N . ARG A 1 332 ? -23 12.031 8.359 1 98.75 332 ARG A N 1
ATOM 2612 C CA . ARG A 1 332 ? -23.391 10.859 9.125 1 98.75 332 ARG A CA 1
ATOM 2613 C C . ARG A 1 332 ? -22.25 10.336 9.977 1 98.75 332 ARG A C 1
ATOM 2615 O O . ARG A 1 332 ? -22.438 9.953 11.133 1 98.75 332 ARG A O 1
ATOM 2622 N N . LEU A 1 333 ? -21.078 10.305 9.43 1 98.88 333 LEU A N 1
ATOM 2623 C CA . LEU A 1 333 ? -19.891 9.875 10.156 1 98.88 333 LEU A CA 1
ATOM 2624 C C . LEU A 1 333 ? -19.656 10.75 11.383 1 98.88 333 LEU A C 1
ATOM 2626 O O . LEU A 1 333 ? -19.531 10.242 12.5 1 98.88 333 LEU A O 1
ATOM 2630 N N . VAL A 1 334 ? -19.609 12.07 11.148 1 98.81 334 VAL A N 1
ATOM 2631 C CA . VAL A 1 334 ? -19.328 13.016 12.227 1 98.81 334 VAL A CA 1
ATOM 2632 C C . VAL A 1 334 ? -20.391 12.906 13.312 1 98.81 334 VAL A C 1
ATOM 2634 O O . VAL A 1 334 ? -20.078 12.836 14.5 1 98.81 334 VAL A O 1
ATOM 2637 N N . ASP A 1 335 ? -21.625 12.836 12.867 1 98.75 335 ASP A N 1
ATOM 2638 C CA . ASP A 1 335 ? -22.734 12.719 13.82 1 98.75 335 ASP A CA 1
ATOM 2639 C C . ASP A 1 335 ? -22.609 11.438 14.641 1 98.75 335 ASP A C 1
ATOM 2641 O O . ASP A 1 335 ? -22.891 11.43 15.836 1 98.75 335 ASP A O 1
ATOM 2645 N N . THR A 1 336 ? -22.234 10.359 13.992 1 98.81 336 THR A N 1
ATOM 2646 C CA . THR A 1 336 ? -22.078 9.078 14.68 1 98.81 336 THR A CA 1
ATOM 2647 C C . THR A 1 336 ? -21.016 9.18 15.773 1 98.81 336 THR A C 1
ATOM 2649 O O . THR A 1 336 ? -21.234 8.719 16.906 1 98.81 336 THR A O 1
ATOM 2652 N N . VAL A 1 337 ? -19.906 9.789 15.484 1 98.75 337 VAL A N 1
ATOM 2653 C CA . VAL A 1 337 ? -18.812 9.906 16.438 1 98.75 337 VAL A CA 1
ATOM 2654 C C . VAL A 1 337 ? -19.203 10.859 17.562 1 98.75 337 VAL A C 1
ATOM 2656 O O . VAL A 1 337 ? -18.984 10.562 18.75 1 98.75 337 VAL A O 1
ATOM 2659 N N . VAL A 1 338 ? -19.797 12.016 17.203 1 98.31 338 VAL A N 1
ATOM 2660 C CA . VAL A 1 338 ? -20.156 13.07 18.156 1 98.31 338 VAL A CA 1
ATOM 2661 C C . VAL A 1 338 ? -21.219 12.555 19.125 1 98.31 338 VAL A C 1
ATOM 2663 O O . VAL A 1 338 ? -21.219 12.922 20.297 1 98.31 338 VAL A O 1
ATOM 2666 N N . ASN A 1 339 ? -22.016 11.633 18.688 1 97.81 339 ASN A N 1
ATOM 2667 C CA . ASN A 1 339 ? -23.125 11.148 19.516 1 97.81 339 ASN A CA 1
ATOM 2668 C C . ASN A 1 339 ? -22.766 9.828 20.203 1 97.81 339 ASN A C 1
ATOM 2670 O O . ASN A 1 339 ? -23.609 9.242 20.875 1 97.81 339 ASN A O 1
ATOM 2674 N N . PHE A 1 340 ? -21.562 9.438 20 1 96.75 340 PHE A N 1
ATOM 2675 C CA . PHE A 1 340 ? -21.125 8.18 20.609 1 96.75 340 PHE A CA 1
ATOM 2676 C C . PHE A 1 340 ? -21 8.336 22.125 1 96.75 340 PHE A C 1
ATOM 2678 O O . PHE A 1 340 ? -20.453 9.32 22.609 1 96.75 340 PHE A O 1
ATOM 2685 N N . LYS A 1 341 ? -21.719 7.441 22.984 1 86.44 341 LYS A N 1
ATOM 2686 C CA . LYS A 1 341 ? -21.734 7.465 24.453 1 86.44 341 LYS A CA 1
ATOM 2687 C C . LYS A 1 341 ? -20.984 6.266 25.031 1 86.44 341 LYS A C 1
ATOM 2689 O O . LYS A 1 341 ? -21.047 5.164 24.484 1 86.44 341 LYS A O 1
ATOM 2694 N N . MET B 1 1 ? 20.328 -33.312 -2.752 1 88.25 1 MET B N 1
ATOM 2695 C CA . MET B 1 1 ? 19 -32.719 -2.871 1 88.25 1 MET B CA 1
ATOM 2696 C C . MET B 1 1 ? 18.906 -31.828 -4.113 1 88.25 1 MET B C 1
ATOM 2698 O O . MET B 1 1 ? 19.734 -30.953 -4.316 1 88.25 1 MET B O 1
ATOM 2702 N N . ASN B 1 2 ? 18.047 -32.219 -5.07 1 93.81 2 ASN B N 1
ATOM 2703 C CA . ASN B 1 2 ? 17.938 -31.344 -6.238 1 93.81 2 ASN B CA 1
ATOM 2704 C C . ASN B 1 2 ? 17 -30.156 -5.984 1 93.81 2 ASN B C 1
ATOM 2706 O O . ASN B 1 2 ? 16.422 -30.047 -4.902 1 93.81 2 ASN B O 1
ATOM 2710 N N . SER B 1 3 ? 16.906 -29.297 -6.902 1 97.5 3 SER B N 1
ATOM 2711 C CA . SER B 1 3 ? 16.156 -28.062 -6.77 1 97.5 3 SER B CA 1
ATOM 2712 C C . SER B 1 3 ? 14.68 -28.328 -6.465 1 97.5 3 SER B C 1
ATOM 2714 O O . SER B 1 3 ? 14.094 -27.688 -5.598 1 97.5 3 SER B O 1
ATOM 2716 N N . ARG B 1 4 ? 14.117 -29.297 -7.148 1 98 4 ARG B N 1
ATOM 2717 C CA . ARG B 1 4 ? 12.711 -29.641 -6.953 1 98 4 ARG B CA 1
ATOM 2718 C C . ARG B 1 4 ? 12.461 -30.141 -5.535 1 98 4 ARG B C 1
ATOM 2720 O O . ARG B 1 4 ? 11.531 -29.672 -4.871 1 98 4 ARG B O 1
ATOM 2727 N N . GLU B 1 5 ? 13.273 -31.016 -5.102 1 97.81 5 GLU B N 1
ATOM 2728 C CA . GLU B 1 5 ? 13.148 -31.562 -3.756 1 97.81 5 GLU B CA 1
ATOM 2729 C C . GLU B 1 5 ? 13.312 -30.484 -2.697 1 97.81 5 GLU B C 1
ATOM 2731 O O . GLU B 1 5 ? 12.539 -30.422 -1.736 1 97.81 5 GLU B O 1
ATOM 2736 N N . ARG B 1 6 ? 14.344 -29.656 -2.896 1 98.12 6 ARG B N 1
ATOM 2737 C CA . ARG B 1 6 ? 14.602 -28.547 -1.982 1 98.12 6 ARG B CA 1
ATOM 2738 C C . ARG B 1 6 ? 13.383 -27.641 -1.85 1 98.12 6 ARG B C 1
ATOM 2740 O O . ARG B 1 6 ? 12.984 -27.281 -0.738 1 98.12 6 ARG B O 1
ATOM 2747 N N . PHE B 1 7 ? 12.781 -27.297 -2.941 1 98.75 7 PHE B N 1
ATOM 2748 C CA . PHE B 1 7 ? 11.609 -26.438 -2.975 1 98.75 7 PHE B CA 1
ATOM 2749 C C . PHE B 1 7 ? 10.43 -27.078 -2.252 1 98.75 7 PHE B C 1
ATOM 2751 O O . PHE B 1 7 ? 9.797 -26.453 -1.406 1 98.75 7 PHE B O 1
ATOM 2758 N N . LEU B 1 8 ? 10.156 -28.328 -2.533 1 98.62 8 LEU B N 1
ATOM 2759 C CA . LEU B 1 8 ? 9.016 -29.031 -1.958 1 98.62 8 LEU B CA 1
ATOM 2760 C C . LEU B 1 8 ? 9.211 -29.25 -0.459 1 98.62 8 LEU B C 1
ATOM 2762 O O . LEU B 1 8 ? 8.258 -29.141 0.314 1 98.62 8 LEU B O 1
ATOM 2766 N N . LYS B 1 9 ? 10.414 -29.531 -0.055 1 98.62 9 LYS B N 1
ATOM 2767 C CA . LYS B 1 9 ? 10.711 -29.672 1.368 1 98.62 9 LYS B CA 1
ATOM 2768 C C . LYS B 1 9 ? 10.477 -28.359 2.107 1 98.62 9 LYS B C 1
ATOM 2770 O O . LYS B 1 9 ? 9.922 -28.344 3.207 1 98.62 9 LYS B O 1
ATOM 2775 N N . ALA B 1 10 ? 10.891 -27.25 1.489 1 98.75 10 ALA B N 1
ATOM 2776 C CA . ALA B 1 10 ? 10.68 -25.938 2.098 1 98.75 10 ALA B CA 1
ATOM 2777 C C . ALA B 1 10 ? 9.188 -25.641 2.256 1 98.75 10 ALA B C 1
ATOM 2779 O O . ALA B 1 10 ? 8.766 -25.094 3.281 1 98.75 10 ALA B O 1
ATOM 2780 N N . CYS B 1 11 ? 8.406 -26.031 1.247 1 98.75 11 CYS B N 1
ATOM 2781 C CA . CYS B 1 11 ? 6.965 -25.844 1.315 1 98.75 11 CYS B CA 1
ATOM 2782 C C . CYS B 1 11 ? 6.371 -26.578 2.51 1 98.75 11 CYS B C 1
ATOM 2784 O O . CYS B 1 11 ? 5.344 -26.156 3.051 1 98.75 11 CYS B O 1
ATOM 2786 N N . ARG B 1 12 ? 7.039 -27.641 2.932 1 97.88 12 ARG B N 1
ATOM 2787 C CA . ARG B 1 12 ? 6.547 -28.469 4.023 1 97.88 12 ARG B CA 1
ATOM 2788 C C . ARG B 1 12 ? 7.27 -28.141 5.328 1 97.88 12 ARG B C 1
ATOM 2790 O O . ARG B 1 12 ? 7.184 -28.906 6.293 1 97.88 12 ARG B O 1
ATOM 2797 N N . CYS B 1 13 ? 8.047 -27.141 5.312 1 98.31 13 CYS B N 1
ATOM 2798 C CA . CYS B 1 13 ? 8.805 -26.672 6.473 1 98.31 13 CYS B CA 1
ATOM 2799 C C . CYS B 1 13 ? 9.766 -27.75 6.965 1 98.31 13 CYS B C 1
ATOM 2801 O O . CYS B 1 13 ? 9.992 -27.891 8.172 1 98.31 13 CYS B O 1
ATOM 2803 N N . GLU B 1 14 ? 10.25 -28.547 6.047 1 98.19 14 GLU B N 1
ATOM 2804 C CA . GLU B 1 14 ? 11.289 -29.531 6.344 1 98.19 14 GLU B CA 1
ATOM 2805 C C . GLU B 1 14 ? 12.688 -28.922 6.203 1 98.19 14 GLU B C 1
ATOM 2807 O O . GLU B 1 14 ? 12.859 -27.922 5.5 1 98.19 14 GLU B O 1
ATOM 2812 N N . PRO B 1 15 ? 13.672 -29.484 6.922 1 97.38 15 PRO B N 1
ATOM 2813 C CA . PRO B 1 15 ? 15.031 -28.969 6.797 1 97.38 15 PRO B CA 1
ATOM 2814 C C . PRO B 1 15 ? 15.578 -29.062 5.371 1 97.38 15 PRO B C 1
ATOM 2816 O O . PRO B 1 15 ? 15.328 -30.047 4.68 1 97.38 15 PRO B O 1
ATOM 2819 N N . VAL B 1 16 ? 16.25 -28.031 4.938 1 97.38 16 VAL B N 1
ATOM 2820 C CA . VAL B 1 16 ? 16.891 -28 3.635 1 97.38 16 VAL B CA 1
ATOM 2821 C C . VAL B 1 16 ? 18.328 -27.5 3.793 1 97.38 16 VAL B C 1
ATOM 2823 O O . VAL B 1 16 ? 18.703 -26.953 4.84 1 97.38 16 VAL B O 1
ATOM 2826 N N . ASP B 1 17 ? 19.141 -27.719 2.803 1 95.62 17 ASP B N 1
ATOM 2827 C CA . ASP B 1 17 ? 20.547 -27.344 2.855 1 95.62 17 ASP B CA 1
ATOM 2828 C C . ASP B 1 17 ? 20.719 -25.828 2.723 1 95.62 17 ASP B C 1
ATOM 2830 O O . ASP B 1 17 ? 21.688 -25.266 3.236 1 95.62 17 ASP B O 1
ATOM 2834 N N . ARG B 1 18 ? 19.922 -25.203 2.045 1 96.5 18 ARG B N 1
ATOM 2835 C CA . ARG B 1 18 ? 19.75 -23.766 1.889 1 96.5 18 ARG B CA 1
ATOM 2836 C C . ARG B 1 18 ? 18.344 -23.422 1.453 1 96.5 18 ARG B C 1
ATOM 2838 O O . ARG B 1 18 ? 17.625 -24.266 0.92 1 96.5 18 ARG B O 1
ATOM 2845 N N . PRO B 1 19 ? 17.922 -22.219 1.674 1 98.25 19 PRO B N 1
ATOM 2846 C CA . PRO B 1 19 ? 16.594 -21.859 1.162 1 98.25 19 PRO B CA 1
ATOM 2847 C C . PRO B 1 19 ? 16.5 -21.953 -0.36 1 98.25 19 PRO B C 1
ATOM 2849 O O . PRO B 1 19 ? 17.438 -21.547 -1.061 1 98.25 19 PRO B O 1
ATOM 2852 N N . PRO B 1 20 ? 15.453 -22.609 -0.867 1 98.75 20 PRO B N 1
ATOM 2853 C CA 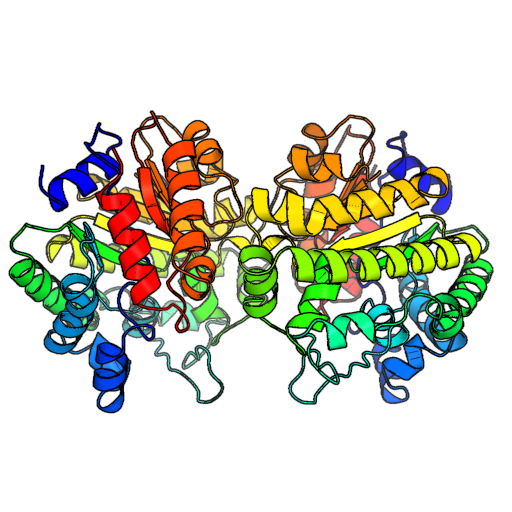. PRO B 1 20 ? 15.242 -22.5 -2.312 1 98.75 20 PRO B CA 1
ATOM 2854 C C . PRO B 1 20 ? 14.938 -21.062 -2.758 1 98.75 20 PRO B C 1
ATOM 2856 O O . PRO B 1 20 ? 14.461 -20.25 -1.959 1 98.75 20 PRO B O 1
ATOM 2859 N N . ILE B 1 21 ? 15.219 -20.781 -4.02 1 98.81 21 ILE B N 1
ATOM 2860 C CA . ILE B 1 21 ? 14.938 -19.438 -4.543 1 98.81 21 ILE B CA 1
ATOM 2861 C C . ILE B 1 21 ? 14.227 -19.562 -5.891 1 98.81 21 ILE B C 1
ATOM 2863 O O . ILE B 1 21 ? 14.57 -20.406 -6.711 1 98.81 21 ILE B O 1
ATOM 2867 N N . TRP B 1 22 ? 13.188 -18.844 -6.078 1 98.62 22 TRP B N 1
ATOM 2868 C CA . TRP B 1 22 ? 12.609 -18.422 -7.352 1 98.62 22 TRP B CA 1
ATOM 2869 C C . TRP B 1 22 ? 12.117 -16.984 -7.273 1 98.62 22 TRP B C 1
ATOM 2871 O O . TRP B 1 22 ? 12.148 -16.375 -6.207 1 98.62 22 TRP B O 1
ATOM 2881 N N . ILE B 1 23 ? 11.789 -16.375 -8.383 1 98.19 23 ILE B N 1
ATOM 2882 C CA . ILE B 1 23 ? 11.516 -14.945 -8.375 1 98.19 23 ILE B CA 1
ATOM 2883 C C . ILE B 1 23 ? 10.18 -14.672 -9.07 1 98.19 23 ILE B C 1
ATOM 2885 O O . ILE B 1 23 ? 9.969 -15.094 -10.211 1 98.19 23 ILE B O 1
ATOM 2889 N N . MET B 1 24 ? 9.266 -13.938 -8.336 1 97.31 24 MET B N 1
ATOM 2890 C CA . MET B 1 24 ? 8.008 -13.531 -8.953 1 97.31 24 MET B CA 1
ATOM 2891 C C . MET B 1 24 ? 8.25 -12.672 -10.188 1 97.31 24 MET B C 1
ATOM 2893 O O . MET B 1 24 ? 9.055 -11.734 -10.148 1 97.31 24 MET B O 1
ATOM 2897 N N . ARG B 1 25 ? 7.523 -12.984 -11.219 1 95.69 25 ARG B N 1
ATOM 2898 C CA . ARG B 1 25 ? 7.695 -12.344 -12.523 1 95.69 25 ARG B CA 1
ATOM 2899 C C . ARG B 1 25 ? 9.078 -12.633 -13.094 1 95.69 25 ARG B C 1
ATOM 2901 O O . ARG B 1 25 ? 9.734 -11.734 -13.625 1 95.69 25 ARG B O 1
ATOM 2908 N N . GLN B 1 26 ? 9.453 -13.875 -12.961 1 94.5 26 GLN B N 1
ATOM 2909 C CA . GLN B 1 26 ? 10.805 -14.328 -13.273 1 94.5 26 GLN B CA 1
ATOM 2910 C C . GLN B 1 26 ? 11.125 -14.125 -14.75 1 94.5 26 GLN B C 1
ATOM 2912 O O . GLN B 1 26 ? 12.25 -13.766 -15.102 1 94.5 26 GLN B O 1
ATOM 2917 N N . ALA B 1 27 ? 10.172 -14.398 -15.562 1 95.31 27 ALA B N 1
ATOM 2918 C CA . ALA B 1 27 ? 10.289 -14.062 -16.984 1 95.31 27 ALA B CA 1
ATOM 2919 C C . ALA B 1 27 ? 9.633 -12.719 -17.281 1 95.31 27 ALA B C 1
ATOM 2921 O O . ALA B 1 27 ? 8.523 -12.445 -16.828 1 95.31 27 ALA B O 1
ATOM 2922 N N . GLY B 1 28 ? 10.391 -11.914 -17.953 1 94.44 28 GLY B N 1
ATOM 2923 C CA . GLY B 1 28 ? 9.75 -10.648 -18.281 1 94.44 28 GLY B CA 1
ATOM 2924 C C . GLY B 1 28 ? 10.719 -9.617 -18.828 1 94.44 28 GLY B C 1
ATOM 2925 O O . GLY B 1 28 ? 11.773 -9.961 -19.359 1 94.44 28 GLY B O 1
ATOM 2926 N N . ARG B 1 29 ? 10.414 -8.383 -18.781 1 93.81 29 ARG B N 1
ATOM 2927 C CA . ARG B 1 29 ? 10.961 -7.234 -19.5 1 93.81 29 ARG B CA 1
ATOM 2928 C C . ARG B 1 29 ? 12.383 -6.926 -19.047 1 93.81 29 ARG B C 1
ATOM 2930 O O . ARG B 1 29 ? 13.117 -6.219 -19.75 1 93.81 29 ARG B O 1
ATOM 2937 N N . HIS B 1 30 ? 12.781 -7.477 -17.828 1 96.94 30 HIS B N 1
ATOM 2938 C CA . HIS B 1 30 ? 14.164 -7.23 -17.422 1 96.94 30 HIS B CA 1
ATOM 2939 C C . HIS B 1 30 ? 15.133 -8.031 -18.281 1 96.94 30 HIS B C 1
ATOM 2941 O O . HIS B 1 30 ? 16.344 -7.781 -18.266 1 96.94 30 HIS B O 1
ATOM 2947 N N . LEU B 1 31 ? 14.594 -8.984 -19.047 1 97.94 31 LEU B N 1
ATOM 2948 C CA . LEU B 1 31 ? 15.414 -9.859 -19.875 1 97.94 31 LEU B CA 1
ATOM 2949 C C . LEU B 1 31 ? 15.43 -9.375 -21.328 1 97.94 31 LEU B C 1
ATOM 2951 O O . LEU B 1 31 ? 14.367 -9.211 -21.938 1 97.94 31 LEU B O 1
ATOM 2955 N N . PRO B 1 32 ? 16.578 -9.211 -21.922 1 97.25 32 PRO B N 1
ATOM 2956 C CA . PRO B 1 32 ? 16.672 -8.805 -23.328 1 97.25 32 PRO B CA 1
ATOM 2957 C C . PRO B 1 32 ? 16.016 -9.812 -24.281 1 97.25 32 PRO B C 1
ATOM 2959 O O . PRO B 1 32 ? 15.391 -9.422 -25.266 1 97.25 32 PRO B O 1
ATOM 2962 N N . GLU B 1 33 ? 16.188 -11.07 -24.016 1 97.81 33 GLU B N 1
ATOM 2963 C CA . GLU B 1 33 ? 15.625 -12.102 -24.875 1 97.81 33 GLU B CA 1
ATOM 2964 C C . GLU B 1 33 ? 14.102 -12.07 -24.844 1 97.81 33 GLU B C 1
ATOM 2966 O O . GLU B 1 33 ? 13.453 -12.406 -25.844 1 97.81 33 GLU B O 1
ATOM 2971 N N . TYR B 1 34 ? 13.547 -11.742 -23.719 1 98.06 34 TYR B N 1
ATOM 2972 C CA . TYR B 1 34 ? 12.094 -11.578 -23.641 1 98.06 34 TYR B CA 1
ATOM 2973 C C . TYR B 1 34 ? 11.633 -10.422 -24.516 1 98.06 34 TYR B C 1
ATOM 2975 O O . TYR B 1 34 ? 10.656 -10.547 -25.266 1 98.06 34 TYR B O 1
ATOM 2983 N N . ARG B 1 35 ? 12.352 -9.32 -24.406 1 97.25 35 ARG B N 1
ATOM 2984 C CA . ARG B 1 35 ? 12.008 -8.148 -25.203 1 97.25 35 ARG B CA 1
ATOM 2985 C C . ARG B 1 35 ? 12.078 -8.453 -26.688 1 97.25 35 ARG B C 1
ATOM 2987 O O . ARG B 1 35 ? 11.234 -8 -27.469 1 97.25 35 ARG B O 1
ATOM 2994 N N . GLU B 1 36 ? 13.031 -9.195 -27.031 1 97.62 36 GLU B N 1
ATOM 2995 C CA . GLU B 1 36 ? 13.188 -9.594 -28.422 1 97.62 36 GLU B CA 1
ATOM 2996 C C . GLU B 1 36 ? 11.992 -10.422 -28.891 1 97.62 36 GLU B C 1
ATOM 2998 O O . GLU B 1 36 ? 11.453 -10.188 -29.984 1 97.62 36 GLU B O 1
ATOM 3003 N N . LEU B 1 37 ? 11.617 -11.359 -28.062 1 97.75 37 LEU B N 1
ATOM 3004 C CA . LEU B 1 37 ? 10.492 -12.219 -28.406 1 97.75 37 LEU B CA 1
ATOM 3005 C C . LEU B 1 37 ? 9.203 -11.414 -28.484 1 97.75 37 LEU B C 1
ATOM 3007 O O . LEU B 1 37 ? 8.391 -11.633 -29.391 1 97.75 37 LEU B O 1
ATOM 3011 N N . ARG B 1 38 ? 9.047 -10.422 -27.656 1 96.25 38 ARG B N 1
ATOM 3012 C CA . ARG B 1 38 ? 7.836 -9.617 -27.562 1 96.25 38 ARG B CA 1
ATOM 3013 C C . ARG B 1 38 ? 7.738 -8.641 -28.734 1 96.25 38 ARG B C 1
ATOM 3015 O O . ARG B 1 38 ? 6.656 -8.133 -29.031 1 96.25 38 ARG B O 1
ATOM 3022 N N . ALA B 1 39 ? 8.836 -8.359 -29.344 1 96.75 39 ALA B N 1
ATOM 3023 C CA . ALA B 1 39 ? 8.836 -7.504 -30.531 1 96.75 39 ALA B CA 1
ATOM 3024 C C . ALA B 1 39 ? 8.031 -8.141 -31.656 1 96.75 39 ALA B C 1
ATOM 3026 O O . ALA B 1 39 ? 7.438 -7.438 -32.469 1 96.75 39 ALA B O 1
ATOM 3027 N N . ASP B 1 40 ? 7.902 -9.469 -31.609 1 96.88 40 ASP B N 1
ATOM 3028 C CA . ASP B 1 40 ? 7.289 -10.172 -32.75 1 96.88 40 ASP B CA 1
ATOM 3029 C C . ASP B 1 40 ? 5.961 -10.805 -32.312 1 96.88 40 ASP B C 1
ATOM 3031 O O . ASP B 1 40 ? 5.242 -11.352 -33.156 1 96.88 40 ASP B O 1
ATOM 3035 N N . HIS B 1 41 ? 5.734 -10.797 -31.031 1 97.31 41 HIS B N 1
ATOM 3036 C CA . HIS B 1 41 ? 4.539 -11.461 -30.531 1 97.31 41 HIS B CA 1
ATOM 3037 C C . HIS B 1 41 ? 3.812 -10.586 -29.516 1 97.31 41 HIS B C 1
ATOM 3039 O O . HIS B 1 41 ? 4.449 -9.922 -28.688 1 97.31 41 HIS B O 1
ATOM 3045 N N . SER B 1 42 ? 2.506 -10.555 -29.656 1 95.38 42 SER B N 1
ATOM 3046 C CA . SER B 1 42 ? 1.727 -9.891 -28.609 1 95.38 42 SER B CA 1
ATOM 3047 C C . SER B 1 42 ? 1.748 -10.688 -27.312 1 95.38 42 SER B C 1
ATOM 3049 O O . SER B 1 42 ? 2.061 -11.883 -27.312 1 95.38 42 SER B O 1
ATOM 3051 N N . PHE B 1 43 ? 1.442 -10.008 -26.297 1 94.44 43 PHE B N 1
ATOM 3052 C CA . PHE B 1 43 ? 1.369 -10.672 -25 1 94.44 43 PHE B CA 1
ATOM 3053 C C . PHE B 1 43 ? 0.398 -11.844 -25.047 1 94.44 43 PHE B C 1
ATOM 3055 O O . PHE B 1 43 ? 0.712 -12.93 -24.562 1 94.44 43 PHE B O 1
ATOM 3062 N N . HIS B 1 44 ? -0.707 -11.688 -25.625 1 94.88 44 HIS B N 1
ATOM 3063 C CA . HIS B 1 44 ? -1.727 -12.727 -25.719 1 94.88 44 HIS B CA 1
ATOM 3064 C C . HIS B 1 44 ? -1.228 -13.906 -26.531 1 94.88 44 HIS B C 1
ATOM 3066 O O . HIS B 1 44 ? -1.488 -15.062 -26.188 1 94.88 44 HIS B O 1
ATOM 3072 N N . ASP B 1 45 ? -0.527 -13.578 -27.5 1 96.44 45 ASP B N 1
ATOM 3073 C CA . ASP B 1 45 ? 0.035 -14.625 -28.344 1 96.44 45 ASP B CA 1
ATOM 3074 C C . ASP B 1 45 ? 0.982 -15.523 -27.547 1 96.44 45 ASP B C 1
ATOM 3076 O O . ASP B 1 45 ? 0.924 -16.75 -27.656 1 96.44 45 ASP B O 1
ATOM 3080 N N . VAL B 1 46 ? 1.786 -14.875 -26.797 1 97.81 46 VAL B N 1
ATOM 3081 C CA . VAL B 1 46 ? 2.779 -15.625 -26.031 1 97.81 46 VAL B CA 1
ATOM 3082 C C . VAL B 1 46 ? 2.078 -16.516 -25 1 97.81 46 VAL B C 1
ATOM 3084 O O . VAL B 1 46 ? 2.402 -17.688 -24.875 1 97.81 46 VAL B O 1
ATOM 3087 N N . VAL B 1 47 ? 1.064 -15.961 -24.375 1 97.31 47 VAL B N 1
ATOM 3088 C CA . VAL B 1 47 ? 0.359 -16.672 -23.312 1 97.31 47 VAL B CA 1
ATOM 3089 C C . VAL B 1 47 ? -0.428 -17.844 -23.906 1 97.31 47 VAL B C 1
ATOM 3091 O O . VAL B 1 47 ? -0.488 -18.922 -23.328 1 97.31 47 VAL B O 1
ATOM 3094 N N . GLN B 1 48 ? -0.931 -17.688 -25.109 1 97.69 48 GLN B N 1
ATOM 3095 C CA . GLN B 1 48 ? -1.897 -18.641 -25.656 1 97.69 48 GLN B CA 1
ATOM 3096 C C . GLN B 1 48 ? -1.218 -19.656 -26.562 1 97.69 48 GLN B C 1
ATOM 3098 O O . GLN B 1 48 ? -1.856 -20.594 -27.031 1 97.69 48 GLN B O 1
ATOM 3103 N N . THR B 1 49 ? 0.077 -19.453 -26.797 1 98.44 49 THR B N 1
ATOM 3104 C CA . THR B 1 49 ? 0.837 -20.391 -27.609 1 98.44 49 THR B CA 1
ATOM 3105 C C . THR B 1 49 ? 1.798 -21.203 -26.734 1 98.44 49 THR B C 1
ATOM 3107 O O . THR B 1 49 ? 2.834 -20.688 -26.312 1 98.44 49 THR B O 1
ATOM 3110 N N . PRO B 1 50 ? 1.485 -22.469 -26.547 1 98.69 50 PRO B N 1
ATOM 3111 C CA . PRO B 1 50 ? 2.229 -23.297 -25.594 1 98.69 50 PRO B CA 1
ATOM 3112 C C . PRO B 1 50 ? 3.736 -23.266 -25.844 1 98.69 50 PRO B C 1
ATOM 3114 O O . PRO B 1 50 ? 4.512 -23.141 -24.891 1 98.69 50 PRO B O 1
ATOM 3117 N N . GLU B 1 51 ? 4.18 -23.297 -27.078 1 98.62 51 GLU B N 1
ATOM 3118 C CA . GLU B 1 51 ? 5.605 -23.297 -27.391 1 98.62 51 GLU B CA 1
ATOM 3119 C C . GLU B 1 51 ? 6.266 -21.984 -27.016 1 98.62 51 GLU B C 1
ATOM 3121 O O . GLU B 1 51 ? 7.418 -21.953 -26.578 1 98.62 51 GLU B O 1
ATOM 3126 N N . LEU B 1 52 ? 5.574 -20.875 -27.188 1 98.62 52 LEU B N 1
ATOM 3127 C CA . LEU B 1 52 ? 6.102 -19.578 -26.812 1 98.62 52 LEU B CA 1
ATOM 3128 C C . LEU B 1 52 ? 6.141 -19.422 -25.297 1 98.62 52 LEU B C 1
ATOM 3130 O O . LEU B 1 52 ? 7.109 -18.891 -24.75 1 98.62 52 LEU B O 1
ATOM 3134 N N . ALA B 1 53 ? 5.086 -19.891 -24.641 1 98.56 53 ALA B N 1
ATOM 3135 C CA . ALA B 1 53 ? 5.062 -19.859 -23.188 1 98.56 53 ALA B CA 1
ATOM 3136 C C . ALA B 1 53 ? 6.215 -20.672 -22.609 1 98.56 53 ALA B C 1
ATOM 3138 O O . ALA B 1 53 ? 6.836 -20.266 -21.625 1 98.56 53 ALA B O 1
ATOM 3139 N N . LEU B 1 54 ? 6.449 -21.859 -23.219 1 98.62 54 LEU B N 1
ATOM 3140 C CA . LEU B 1 54 ? 7.598 -22.656 -22.828 1 98.62 54 LEU B CA 1
ATOM 3141 C C . LEU B 1 54 ? 8.891 -21.859 -22.969 1 98.62 54 LEU B C 1
ATOM 3143 O O . LEU B 1 54 ? 9.688 -21.797 -22.031 1 98.62 54 LEU B O 1
ATOM 3147 N N . GLU B 1 55 ? 9.07 -21.266 -24.094 1 98.56 55 GLU B N 1
ATOM 3148 C CA . GLU B 1 55 ? 10.289 -20.516 -24.359 1 98.56 55 GLU B CA 1
ATOM 3149 C C . GLU B 1 55 ? 10.5 -19.406 -23.312 1 98.56 55 GLU B C 1
ATOM 3151 O O . GLU B 1 55 ? 11.578 -19.312 -22.719 1 98.56 55 GLU B O 1
ATOM 3156 N N . VAL B 1 56 ? 9.477 -18.656 -23.062 1 98.62 56 VAL B N 1
ATOM 3157 C CA . VAL B 1 56 ? 9.57 -17.516 -22.156 1 98.62 56 VAL B CA 1
ATOM 3158 C C . VAL B 1 56 ? 9.82 -18.016 -20.734 1 98.62 56 VAL B C 1
ATOM 3160 O O . VAL B 1 56 ? 10.641 -17.453 -20 1 98.62 56 VAL B O 1
ATOM 3163 N N . THR B 1 57 ? 9.133 -19.109 -20.344 1 98.56 57 THR B N 1
ATOM 3164 C CA . THR B 1 57 ? 9.297 -19.672 -19.016 1 98.56 57 THR B CA 1
ATOM 3165 C C . THR B 1 57 ? 10.734 -20.125 -18.781 1 98.56 57 THR B C 1
ATOM 3167 O O . THR B 1 57 ? 11.266 -20.031 -17.688 1 98.56 57 THR B O 1
ATOM 3170 N N . MET B 1 58 ? 11.375 -20.578 -19.844 1 98.31 58 MET B N 1
ATOM 3171 C CA . MET B 1 58 ? 12.688 -21.203 -19.734 1 98.31 58 MET B CA 1
ATOM 3172 C C . MET B 1 58 ? 13.797 -20.141 -19.781 1 98.31 58 MET B C 1
ATOM 3174 O O . MET B 1 58 ? 14.922 -20.406 -19.359 1 98.31 58 MET B O 1
ATOM 3178 N N . GLN B 1 59 ? 13.5 -18.922 -20.219 1 98.44 59 GLN B N 1
ATOM 3179 C CA . GLN B 1 59 ? 14.516 -17.906 -20.406 1 98.44 59 GLN B CA 1
ATOM 3180 C C . GLN B 1 59 ? 15.266 -17.609 -19.109 1 98.44 59 GLN B C 1
ATOM 3182 O O . GLN B 1 59 ? 16.5 -17.719 -19.062 1 98.44 59 GLN B O 1
ATOM 3187 N N . PRO B 1 60 ? 14.594 -17.344 -18.031 1 98.06 60 PRO B N 1
ATOM 3188 C CA . PRO B 1 60 ? 15.328 -17.078 -16.797 1 98.06 60 PRO B CA 1
ATOM 3189 C C . PRO B 1 60 ? 16.094 -18.297 -16.281 1 98.06 60 PRO B C 1
ATOM 3191 O O . PRO B 1 60 ? 17.141 -18.141 -15.641 1 98.06 60 PRO B O 1
ATOM 3194 N N . LEU B 1 61 ? 15.633 -19.484 -16.578 1 97.94 61 LEU B N 1
ATOM 3195 C CA . LEU B 1 61 ? 16.266 -20.703 -16.078 1 97.94 61 LEU B CA 1
ATOM 3196 C C . LEU B 1 61 ? 17.609 -20.922 -16.766 1 97.94 61 LEU B C 1
ATOM 3198 O O . LEU B 1 61 ? 18.5 -21.578 -16.219 1 97.94 61 LEU B O 1
ATOM 3202 N N . ARG B 1 62 ? 17.703 -20.422 -17.938 1 97.56 62 ARG B N 1
ATOM 3203 C CA . ARG B 1 62 ? 18.969 -20.516 -18.656 1 97.56 62 ARG B CA 1
ATOM 3204 C C . ARG B 1 62 ? 19.984 -19.516 -18.125 1 97.56 62 ARG B C 1
ATOM 3206 O O . ARG B 1 62 ? 21.203 -19.703 -18.266 1 97.56 62 ARG B O 1
ATOM 3213 N N . ARG B 1 63 ? 19.516 -18.438 -17.469 1 96.88 63 ARG B N 1
ATOM 3214 C CA . ARG B 1 63 ? 20.375 -17.375 -16.969 1 96.88 63 ARG B CA 1
ATOM 3215 C C . ARG B 1 63 ? 20.734 -17.578 -15.5 1 96.88 63 ARG B C 1
ATOM 3217 O O . ARG B 1 63 ? 21.828 -17.25 -15.07 1 96.88 63 ARG B O 1
ATOM 3224 N N . TYR B 1 64 ? 19.734 -18 -14.742 1 98.06 64 TYR B N 1
ATOM 3225 C CA . TYR B 1 64 ? 19.828 -18 -13.289 1 98.06 64 TYR B CA 1
ATOM 3226 C C . TYR B 1 64 ? 19.641 -19.406 -12.727 1 98.06 64 TYR B C 1
ATOM 3228 O O . TYR B 1 64 ? 18.812 -20.172 -13.211 1 98.06 64 TYR B O 1
ATOM 3236 N N . ASP B 1 65 ? 20.328 -19.75 -11.703 1 97.94 65 ASP B N 1
ATOM 3237 C CA . ASP B 1 65 ? 20.219 -21.062 -11.062 1 97.94 65 ASP B CA 1
ATOM 3238 C C . ASP B 1 65 ? 19.094 -21.078 -10.031 1 97.94 65 ASP B C 1
ATOM 3240 O O . ASP B 1 65 ? 19.328 -21.391 -8.859 1 97.94 65 ASP B O 1
ATOM 3244 N N . VAL B 1 66 ? 17.922 -20.859 -10.461 1 98.56 66 VAL B N 1
ATOM 3245 C CA . VAL B 1 66 ? 16.766 -20.844 -9.578 1 98.56 66 VAL B CA 1
ATOM 3246 C C . VAL B 1 66 ? 16.266 -22.266 -9.344 1 98.56 66 VAL B C 1
ATOM 3248 O O . VAL B 1 66 ? 16.547 -23.172 -10.125 1 98.56 66 VAL B O 1
ATOM 3251 N N . ASP B 1 67 ? 15.469 -22.438 -8.305 1 98.75 67 ASP B N 1
ATOM 3252 C CA . ASP B 1 67 ? 15.055 -23.781 -7.875 1 98.75 67 ASP B CA 1
ATOM 3253 C C . ASP B 1 67 ? 13.68 -24.141 -8.438 1 98.75 67 ASP B C 1
ATOM 3255 O O . ASP B 1 67 ? 13.273 -25.297 -8.414 1 98.75 67 ASP B O 1
ATOM 3259 N N . ALA B 1 68 ? 12.953 -23.109 -8.945 1 98.75 68 ALA B N 1
ATOM 3260 C CA . ALA B 1 68 ? 11.609 -23.344 -9.453 1 98.75 68 ALA B CA 1
ATOM 3261 C C . ALA B 1 68 ? 11.305 -22.453 -10.648 1 98.75 68 ALA B C 1
ATOM 3263 O O . ALA B 1 68 ? 11.852 -21.344 -10.758 1 98.75 68 ALA B O 1
ATOM 3264 N N . ALA B 1 69 ? 10.531 -22.953 -11.539 1 98.56 69 ALA B N 1
ATOM 3265 C CA . ALA B 1 69 ? 9.938 -22.203 -12.641 1 98.56 69 ALA B CA 1
ATOM 3266 C C . ALA B 1 69 ? 8.461 -21.906 -12.375 1 98.56 69 ALA B C 1
ATOM 3268 O O . ALA B 1 69 ? 7.781 -22.688 -11.703 1 98.56 69 ALA B O 1
ATOM 3269 N N . ILE B 1 70 ? 8.023 -20.844 -12.789 1 98.56 70 ILE B N 1
ATOM 3270 C CA . ILE B 1 70 ? 6.598 -20.547 -12.797 1 98.56 70 ILE B CA 1
ATOM 3271 C C . ILE B 1 70 ? 6.121 -20.328 -14.227 1 98.56 70 ILE B C 1
ATOM 3273 O O . ILE B 1 70 ? 6.77 -19.625 -15 1 98.56 70 ILE B O 1
ATOM 3277 N N . VAL B 1 71 ? 5.055 -20.953 -14.586 1 98.31 71 VAL B N 1
ATOM 3278 C CA . VAL B 1 71 ? 4.543 -20.891 -15.953 1 98.31 71 VAL B CA 1
ATOM 3279 C C . VAL B 1 71 ? 4.27 -19.438 -16.328 1 98.31 71 VAL B C 1
ATOM 3281 O O . VAL B 1 71 ? 3.764 -18.656 -15.523 1 98.31 71 VAL B O 1
ATOM 3284 N N . PHE B 1 72 ? 4.68 -19.062 -17.562 1 98.06 72 PHE B N 1
ATOM 3285 C CA . PHE B 1 72 ? 4.336 -17.75 -18.094 1 98.06 72 PHE B CA 1
ATOM 3286 C C . PHE B 1 72 ? 2.867 -17.688 -18.484 1 98.06 72 PHE B C 1
ATOM 3288 O O . PHE B 1 72 ? 2.441 -18.391 -19.406 1 98.06 72 PHE B O 1
ATOM 3295 N N . SER B 1 73 ? 2.143 -16.906 -17.797 1 97.25 73 SER B N 1
ATOM 3296 C CA . SER B 1 73 ? 0.713 -16.719 -18.016 1 97.25 73 SER B CA 1
ATOM 3297 C C . SER B 1 73 ? 0.22 -15.422 -17.391 1 97.25 73 SER B C 1
ATOM 3299 O O . SER B 1 73 ? 1.004 -14.5 -17.172 1 97.25 73 SER B O 1
ATOM 3301 N N . ASP B 1 74 ? -1.026 -15.227 -17.375 1 95.81 74 ASP B N 1
ATOM 3302 C CA . ASP B 1 74 ? -1.666 -14.047 -16.797 1 95.81 74 ASP B CA 1
ATOM 3303 C C . ASP B 1 74 ? -2.863 -14.445 -15.938 1 95.81 74 ASP B C 1
ATOM 3305 O O . ASP B 1 74 ? -3.535 -15.438 -16.219 1 95.81 74 ASP B O 1
ATOM 3309 N N . ILE B 1 75 ? -3.105 -13.648 -14.922 1 97.06 75 ILE B N 1
ATOM 3310 C CA . ILE B 1 75 ? -4.207 -13.992 -14.039 1 97.06 75 ILE B CA 1
ATOM 3311 C C . ILE B 1 75 ? -5.539 -13.648 -14.703 1 97.06 75 ILE B C 1
ATOM 3313 O O . ILE B 1 75 ? -6.578 -14.219 -14.359 1 97.06 75 ILE B O 1
ATOM 3317 N N . LEU B 1 76 ? -5.562 -12.82 -15.727 1 97.75 76 LEU B N 1
ATOM 3318 C CA . LEU B 1 76 ? -6.805 -12.328 -16.312 1 97.75 76 LEU B CA 1
ATOM 3319 C C . LEU B 1 76 ? -7.301 -13.266 -17.406 1 97.75 76 LEU B C 1
ATOM 3321 O O . LEU B 1 76 ? -8.367 -13.047 -17.984 1 97.75 76 LEU B O 1
ATOM 3325 N N . VAL B 1 77 ? -6.578 -14.352 -17.656 1 98 77 VAL B N 1
ATOM 3326 C CA . VAL B 1 77 ? -7.07 -15.367 -18.578 1 98 77 VAL B CA 1
ATOM 3327 C C . VAL B 1 77 ? -8.336 -16 -18.016 1 98 77 VAL B C 1
ATOM 3329 O O . VAL B 1 77 ? -9.18 -16.5 -18.766 1 98 77 VAL B O 1
ATOM 3332 N N . ILE B 1 78 ? -8.531 -15.906 -16.688 1 98.62 78 ILE B N 1
ATOM 3333 C CA . ILE B 1 78 ? -9.68 -16.531 -16.031 1 98.62 78 ILE B CA 1
ATOM 3334 C C . ILE B 1 78 ? -10.945 -15.727 -16.344 1 98.62 78 ILE B C 1
ATOM 3336 O O . ILE B 1 78 ? -11.914 -16.266 -16.875 1 98.62 78 ILE B O 1
ATOM 3340 N N . PRO B 1 79 ? -10.953 -14.367 -16.016 1 98.44 79 PRO B N 1
ATOM 3341 C CA . PRO B 1 79 ? -12.133 -13.609 -16.438 1 98.44 79 PRO B CA 1
ATOM 3342 C C . PRO B 1 79 ? -12.414 -13.742 -17.938 1 98.44 79 PRO B C 1
ATOM 3344 O O . PRO B 1 79 ? -13.57 -13.797 -18.344 1 98.44 79 PRO B O 1
ATOM 3347 N N . GLU B 1 80 ? -11.367 -13.828 -18.75 1 97.88 80 GLU B N 1
ATOM 3348 C CA . GLU B 1 80 ? -11.57 -14 -20.188 1 97.88 80 GLU B CA 1
ATOM 3349 C C . GLU B 1 80 ? -12.281 -15.32 -20.484 1 97.88 80 GLU B C 1
ATOM 3351 O O . GLU B 1 80 ? -13.227 -15.352 -21.266 1 97.88 80 GLU B O 1
ATOM 3356 N N . ALA B 1 81 ? -11.805 -16.375 -19.891 1 98.25 81 ALA B N 1
ATOM 3357 C CA . ALA B 1 81 ? -12.398 -17.703 -20.094 1 98.25 81 ALA B CA 1
ATOM 3358 C C . ALA B 1 81 ? -13.852 -17.719 -19.609 1 98.25 81 ALA B C 1
ATOM 3360 O O . ALA B 1 81 ? -14.672 -18.484 -20.141 1 98.25 81 ALA B O 1
ATOM 3361 N N . MET B 1 82 ? -14.18 -16.859 -18.641 1 98.56 82 MET B N 1
ATOM 3362 C CA . MET B 1 82 ? -15.531 -16.797 -18.094 1 98.56 82 MET B CA 1
ATOM 3363 C C . MET B 1 82 ? -16.438 -15.953 -18.969 1 98.56 82 MET B C 1
ATOM 3365 O O . MET B 1 82 ? -17.656 -15.914 -18.75 1 98.56 82 MET B O 1
ATOM 3369 N N . GLY B 1 83 ? -15.867 -15.211 -19.906 1 97.88 83 GLY B N 1
ATOM 3370 C CA . GLY B 1 83 ? -16.688 -14.461 -20.844 1 97.88 83 GLY B CA 1
ATOM 3371 C C . GLY B 1 83 ? -16.469 -12.961 -20.766 1 97.88 83 GLY B C 1
ATOM 3372 O O . GLY B 1 83 ? -17.266 -12.188 -21.312 1 97.88 83 GLY B O 1
ATOM 3373 N N . GLN B 1 84 ? -15.445 -12.508 -20.062 1 97.94 84 GLN B N 1
ATOM 3374 C CA . GLN B 1 84 ? -15.109 -11.094 -19.984 1 97.94 84 GLN B CA 1
ATOM 3375 C C . GLN B 1 84 ? -13.688 -10.836 -20.484 1 97.94 84 GLN B C 1
ATOM 3377 O O . GLN B 1 84 ? -12.742 -10.781 -19.688 1 97.94 84 GLN B O 1
ATOM 3382 N N . PRO B 1 85 ? -13.547 -10.641 -21.766 1 96.31 85 PRO B N 1
ATOM 3383 C CA . PRO B 1 85 ? -12.211 -10.414 -22.328 1 96.31 85 PRO B CA 1
ATOM 3384 C C . PRO B 1 85 ? -11.555 -9.148 -21.766 1 96.31 85 PRO B C 1
ATOM 3386 O O . PRO B 1 85 ? -12.234 -8.289 -21.219 1 96.31 85 PRO B O 1
ATOM 3389 N N . TYR B 1 86 ? -10.227 -9.102 -21.875 1 96.44 86 TYR B N 1
ATOM 3390 C CA . TYR B 1 86 ? -9.453 -7.953 -21.422 1 96.44 86 TYR B CA 1
ATOM 3391 C C . TYR B 1 86 ? -8.391 -7.57 -22.453 1 96.44 86 TYR B C 1
ATOM 3393 O O . TYR B 1 86 ? -8.133 -8.32 -23.391 1 96.44 86 TYR B O 1
ATOM 3401 N N . GLY B 1 87 ? -7.859 -6.383 -22.328 1 94.5 87 GLY B N 1
ATOM 3402 C CA . GLY B 1 87 ? -6.781 -5.887 -23.172 1 94.5 87 GLY B CA 1
ATOM 3403 C C . GLY B 1 87 ? -5.887 -4.887 -22.469 1 94.5 87 GLY B C 1
ATOM 3404 O O . GLY B 1 87 ? -6.023 -4.66 -21.266 1 94.5 87 GLY B O 1
ATOM 3405 N N . PHE B 1 88 ? -4.895 -4.469 -23.219 1 91.81 88 PHE B N 1
ATOM 3406 C CA . PHE B 1 88 ? -3.912 -3.508 -22.719 1 91.81 88 PHE B CA 1
ATOM 3407 C C . PHE B 1 88 ? -3.955 -2.227 -23.547 1 91.81 88 PHE B C 1
ATOM 3409 O O . PHE B 1 88 ? -3.365 -2.156 -24.625 1 91.81 88 PHE B O 1
ATOM 3416 N N . PRO B 1 89 ? -4.543 -1.223 -23.016 1 90.69 89 PRO B N 1
ATOM 3417 C CA . PRO B 1 89 ? -4.629 0.02 -23.781 1 90.69 89 PRO B CA 1
ATOM 3418 C C . PRO B 1 89 ? -3.279 0.717 -23.938 1 90.69 89 PRO B C 1
ATOM 3420 O O . PRO B 1 89 ? -2.354 0.455 -23.172 1 90.69 89 PRO B O 1
ATOM 3423 N N . GLU B 1 90 ? -3.127 1.559 -24.875 1 84.62 90 GLU B N 1
ATOM 3424 C CA . GLU B 1 90 ? -1.887 2.266 -25.188 1 84.62 90 GLU B CA 1
ATOM 3425 C C . GLU B 1 90 ? -1.418 3.092 -23.984 1 84.62 90 GLU B C 1
ATOM 3427 O O . GLU B 1 90 ? -0.215 3.213 -23.75 1 84.62 90 GLU B O 1
ATOM 3432 N N . GLY B 1 91 ? -2.35 3.627 -23.266 1 80.25 91 GLY B N 1
ATOM 3433 C CA . GLY B 1 91 ? -1.994 4.457 -22.125 1 80.25 91 GLY B CA 1
ATOM 3434 C C . GLY B 1 91 ? -1.521 3.652 -20.922 1 80.25 91 GLY B C 1
ATOM 3435 O O . GLY B 1 91 ? -1.109 4.223 -19.906 1 80.25 91 GLY B O 1
ATOM 3436 N N . GLY B 1 92 ? -1.532 2.264 -21.141 1 84 92 GLY B N 1
ATOM 3437 C CA . GLY B 1 92 ? -1.093 1.413 -20.047 1 84 92 GLY B CA 1
ATOM 3438 C C . GLY B 1 92 ? -2.238 0.891 -19.203 1 84 92 GLY B C 1
ATOM 3439 O O . GLY B 1 92 ? -3.375 1.347 -19.328 1 84 92 GLY B O 1
ATOM 3440 N N . GLY B 1 93 ? -1.894 -0.118 -18.438 1 89.06 93 GLY B N 1
ATOM 3441 C CA . GLY B 1 93 ? -2.891 -0.708 -17.562 1 89.06 93 GLY B CA 1
ATOM 3442 C C . GLY B 1 93 ? -3.715 -1.79 -18.234 1 89.06 93 GLY B C 1
ATOM 3443 O O . GLY B 1 93 ? -3.289 -2.365 -19.234 1 89.06 93 GLY B O 1
ATOM 3444 N N . ILE B 1 94 ? -4.824 -2.17 -17.516 1 95 94 ILE B N 1
ATOM 3445 C CA . ILE B 1 94 ? -5.727 -3.23 -17.953 1 95 94 ILE B CA 1
ATOM 3446 C C . ILE B 1 94 ? -7.102 -2.645 -18.266 1 95 94 ILE B C 1
ATOM 3448 O O . ILE B 1 94 ? -7.574 -1.748 -17.562 1 95 94 ILE B O 1
ATOM 3452 N N . GLU B 1 95 ? -7.707 -3.076 -19.281 1 97.19 95 GLU B N 1
ATOM 3453 C CA . GLU B 1 95 ? -9.086 -2.713 -19.609 1 97.19 95 GLU B CA 1
ATOM 3454 C C . GLU B 1 95 ? -9.922 -3.949 -19.922 1 97.19 95 GLU B C 1
ATOM 3456 O O . GLU B 1 95 ? -9.539 -4.77 -20.75 1 97.19 95 GLU B O 1
ATOM 3461 N N . MET B 1 96 ? -11.062 -4.09 -19.234 1 97.62 96 MET B N 1
ATOM 3462 C CA . MET B 1 96 ? -12.016 -5.156 -19.516 1 97.62 96 MET B CA 1
ATOM 3463 C C . MET B 1 96 ? -13 -4.73 -20.609 1 97.62 96 MET B C 1
ATOM 3465 O O . MET B 1 96 ? -13.281 -3.543 -20.766 1 97.62 96 MET B O 1
ATOM 3469 N N . ASP B 1 97 ? -13.5 -5.645 -21.297 1 96.75 97 ASP B N 1
ATOM 3470 C CA . ASP B 1 97 ? -14.461 -5.332 -22.359 1 96.75 97 ASP B CA 1
ATOM 3471 C C . ASP B 1 97 ? -15.711 -4.66 -21.781 1 96.75 97 ASP B C 1
ATOM 3473 O O . ASP B 1 97 ? -16.359 -3.863 -22.469 1 96.75 97 ASP B O 1
ATOM 3477 N N . PHE B 1 98 ? -16.078 -5.043 -20.625 1 97.06 98 PHE B N 1
ATOM 3478 C CA . PHE B 1 98 ? -17.172 -4.43 -19.875 1 97.06 98 PHE B CA 1
ATOM 3479 C C . PHE B 1 98 ? -16.953 -4.602 -18.375 1 97.06 98 PHE B C 1
ATOM 3481 O O . PHE B 1 98 ? -16.094 -5.371 -17.953 1 97.06 98 PHE B O 1
ATOM 3488 N N . ALA B 1 99 ? -17.688 -3.869 -17.578 1 98 99 ALA B N 1
ATOM 3489 C CA . ALA B 1 99 ? -17.641 -3.975 -16.125 1 98 99 ALA B CA 1
ATOM 3490 C C . ALA B 1 99 ? -18.844 -4.754 -15.594 1 98 99 ALA B C 1
ATOM 3492 O O . ALA B 1 99 ? -19.953 -4.66 -16.141 1 98 99 ALA B O 1
ATOM 3493 N N . ILE B 1 100 ? -18.625 -5.523 -14.578 1 98.25 100 ILE B N 1
ATOM 3494 C CA . ILE B 1 100 ? -19.719 -6.219 -13.906 1 98.25 100 ILE B CA 1
ATOM 3495 C C . ILE B 1 100 ? -20.453 -5.254 -12.984 1 98.25 100 ILE B C 1
ATOM 3497 O O . ILE B 1 100 ? -19.875 -4.703 -12.047 1 98.25 100 ILE B O 1
ATOM 3501 N N . GLU B 1 101 ? -21.734 -5.109 -13.172 1 96.44 101 GLU B N 1
ATOM 3502 C CA . GLU B 1 101 ? -22.484 -4.133 -12.391 1 96.44 101 GLU B CA 1
ATOM 3503 C C . GLU B 1 101 ? -23.797 -4.723 -11.891 1 96.44 101 GLU B C 1
ATOM 3505 O O . GLU B 1 101 ? -24.328 -4.289 -10.859 1 96.44 101 GLU B O 1
ATOM 3510 N N . THR B 1 102 ? -24.297 -5.723 -12.688 1 97 102 THR B N 1
ATOM 3511 C CA . THR B 1 102 ? -25.641 -6.199 -12.398 1 97 102 THR B CA 1
ATOM 3512 C C . THR B 1 102 ? -25.641 -7.707 -12.156 1 97 102 THR B C 1
ATOM 3514 O O . THR B 1 102 ? -24.641 -8.383 -12.406 1 97 102 THR B O 1
ATOM 3517 N N . GLU B 1 103 ? -26.75 -8.18 -11.672 1 97.56 103 GLU B N 1
ATOM 3518 C CA . GLU B 1 103 ? -26.953 -9.617 -11.516 1 97.56 103 GLU B CA 1
ATOM 3519 C C . GLU B 1 103 ? -26.859 -10.336 -12.859 1 97.56 103 GLU B C 1
ATOM 3521 O O . GLU B 1 103 ? -26.344 -11.453 -12.93 1 97.56 103 GLU B O 1
ATOM 3526 N N . GLU B 1 104 ? -27.359 -9.688 -13.852 1 97.81 104 GLU B N 1
ATOM 3527 C CA . GLU B 1 104 ? -27.328 -10.258 -15.188 1 97.81 104 GLU B CA 1
ATOM 3528 C C . GLU B 1 104 ? -25.891 -10.43 -15.68 1 97.81 104 GLU B C 1
ATOM 3530 O O . GLU B 1 104 ? -25.562 -11.422 -16.328 1 97.81 104 GLU B O 1
ATOM 3535 N N . ASP B 1 105 ? -25.062 -9.438 -15.375 1 98.06 105 ASP B N 1
ATOM 3536 C CA . ASP B 1 105 ? -23.641 -9.539 -15.727 1 98.06 105 ASP B CA 1
ATOM 3537 C C . ASP B 1 105 ? -23 -10.766 -15.086 1 98.06 105 ASP B C 1
ATOM 3539 O O . ASP B 1 105 ? -22.25 -11.484 -15.734 1 98.06 105 ASP B O 1
ATOM 3543 N N . VAL B 1 106 ? -23.312 -11.023 -13.805 1 98.44 106 VAL B N 1
ATOM 3544 C CA . VAL B 1 106 ? -22.75 -12.148 -13.055 1 98.44 106 VAL B CA 1
ATOM 3545 C C . VAL B 1 106 ? -23.281 -13.461 -13.625 1 98.44 106 VAL B C 1
ATOM 3547 O O . VAL B 1 106 ? -22.516 -14.414 -13.797 1 98.44 106 VAL B O 1
ATOM 3550 N N . ASP B 1 107 ? -24.531 -13.469 -13.953 1 97.31 107 ASP B N 1
ATOM 3551 C CA . ASP B 1 107 ? -25.156 -14.68 -14.461 1 97.31 107 ASP B CA 1
ATOM 3552 C C . ASP B 1 107 ? -24.578 -15.078 -15.812 1 97.31 107 ASP B C 1
ATOM 3554 O O . ASP B 1 107 ? -24.5 -16.266 -16.141 1 97.31 107 ASP B O 1
ATOM 3558 N N . ALA B 1 108 ? -24.141 -14.156 -16.531 1 97.56 108 ALA B N 1
ATOM 3559 C CA . ALA B 1 108 ? -23.641 -14.398 -17.875 1 97.56 108 ALA B CA 1
ATOM 3560 C C . ALA B 1 108 ? -22.266 -15.031 -17.844 1 97.56 108 ALA B C 1
ATOM 3562 O O . ALA B 1 108 ? -21.797 -15.594 -18.844 1 97.56 108 ALA B O 1
ATOM 3563 N N . LEU B 1 109 ? -21.578 -14.93 -16.75 1 98.19 109 LEU B N 1
ATOM 3564 C CA . LEU B 1 109 ? -20.25 -15.523 -16.609 1 98.19 109 LEU B CA 1
ATOM 3565 C C . LEU B 1 109 ? -20.344 -17.047 -16.641 1 98.19 109 LEU B C 1
ATOM 3567 O O . LEU B 1 109 ? -21.25 -17.641 -16.047 1 98.19 109 LEU B O 1
ATOM 3571 N N . LYS B 1 110 ? -19.422 -17.625 -17.344 1 97.5 110 LYS B N 1
ATOM 3572 C CA . LYS B 1 110 ? -19.422 -19.078 -17.5 1 97.5 110 LYS B CA 1
ATOM 3573 C C . LYS B 1 110 ? -18.266 -19.719 -16.734 1 97.5 110 LYS B C 1
ATOM 3575 O O . LYS B 1 110 ? -17.109 -19.328 -16.891 1 97.5 110 LYS B O 1
ATOM 3580 N N . VAL B 1 111 ? -18.609 -20.703 -15.945 1 97.94 111 VAL B N 1
ATOM 3581 C CA . VAL B 1 111 ? -17.609 -21.406 -15.141 1 97.94 111 VAL B CA 1
ATOM 3582 C C . VAL B 1 111 ? -17.266 -22.734 -15.797 1 97.94 111 VAL B C 1
ATOM 3584 O O . VAL B 1 111 ? -16.125 -23.188 -15.734 1 97.94 111 VAL B O 1
ATOM 3587 N N . ASP B 1 112 ? -18.125 -23.344 -16.5 1 94.81 112 ASP B N 1
ATOM 3588 C CA . ASP B 1 112 ? -18.016 -24.703 -17 1 94.81 112 ASP B CA 1
ATOM 3589 C C . ASP B 1 112 ? -17.047 -24.781 -18.188 1 94.81 112 ASP B C 1
ATOM 3591 O O . ASP B 1 112 ? -16.562 -25.859 -18.516 1 94.81 112 ASP B O 1
ATOM 3595 N N . ARG B 1 113 ? -16.703 -23.672 -18.766 1 93.56 113 ARG B N 1
ATOM 3596 C CA . ARG B 1 113 ? -15.875 -23.688 -19.969 1 93.56 113 ARG B CA 1
ATOM 3597 C C . ARG B 1 113 ? -14.438 -23.281 -19.656 1 93.56 113 ARG B C 1
ATOM 3599 O O . ARG B 1 113 ? -13.602 -23.203 -20.547 1 93.56 113 ARG B O 1
ATOM 3606 N N . VAL B 1 114 ? -14.125 -23.094 -18.438 1 96.75 114 VAL B N 1
ATOM 3607 C CA . VAL B 1 114 ? -12.844 -22.531 -18.047 1 96.75 114 VAL B CA 1
ATOM 3608 C C . VAL B 1 114 ? -11.711 -23.484 -18.453 1 96.75 114 VAL B C 1
ATOM 3610 O O . VAL B 1 114 ? -10.742 -23.047 -19.094 1 96.75 114 VAL B O 1
ATOM 3613 N N . GLU B 1 115 ? -11.867 -24.781 -18.234 1 97.19 115 GLU B N 1
ATOM 3614 C CA . GLU B 1 115 ? -10.812 -25.734 -18.562 1 97.19 115 GLU B CA 1
ATOM 3615 C C . GLU B 1 115 ? -10.609 -25.828 -20.062 1 97.19 115 GLU B C 1
ATOM 3617 O O . GLU B 1 115 ? -9.469 -25.906 -20.547 1 97.19 115 GLU B O 1
ATOM 3622 N N . GLN B 1 116 ? -11.734 -25.859 -20.75 1 97.44 116 GLN B N 1
ATOM 3623 C CA . GLN B 1 116 ? -11.656 -25.953 -22.203 1 97.44 116 GLN B CA 1
ATOM 3624 C C . GLN B 1 116 ? -11 -24.703 -22.797 1 97.44 116 GLN B C 1
ATOM 3626 O O . GLN B 1 116 ? -10.109 -24.812 -23.641 1 97.44 116 GLN B O 1
ATOM 3631 N N . LYS B 1 117 ? -11.398 -23.562 -22.344 1 97.44 117 LYS B N 1
ATOM 3632 C CA . LYS B 1 117 ? -10.922 -22.297 -22.875 1 97.44 117 LYS B CA 1
ATOM 3633 C C . LYS B 1 117 ? -9.461 -22.047 -22.5 1 97.44 117 LYS B C 1
ATOM 3635 O O . LYS B 1 117 ? -8.719 -21.406 -23.25 1 97.44 117 LYS B O 1
ATOM 3640 N N . LEU B 1 118 ? -9.023 -22.625 -21.359 1 98.31 118 LEU B N 1
ATOM 3641 C CA . LEU B 1 118 ? -7.68 -22.359 -20.875 1 98.31 118 LEU B CA 1
ATOM 3642 C C . LEU B 1 118 ? -6.773 -23.562 -21.094 1 98.31 118 LEU B C 1
ATOM 3644 O O . LEU B 1 118 ? -5.691 -23.641 -20.5 1 98.31 118 LEU B O 1
ATOM 3648 N N . ASN B 1 119 ? -7.16 -24.453 -21.938 1 98.25 119 ASN B N 1
ATOM 3649 C CA . ASN B 1 119 ? -6.422 -25.688 -22.172 1 98.25 119 ASN B CA 1
ATOM 3650 C C . ASN B 1 119 ? -5.008 -25.406 -22.688 1 98.25 119 ASN B C 1
ATOM 3652 O O . ASN B 1 119 ? -4.105 -26.219 -22.5 1 98.25 119 ASN B O 1
ATOM 3656 N N . TYR B 1 120 ? -4.777 -24.281 -23.344 1 98.38 120 TYR B N 1
ATOM 3657 C CA . TYR B 1 120 ? -3.445 -23.938 -23.828 1 98.38 120 TYR B CA 1
ATOM 3658 C C . TYR B 1 120 ? -2.473 -23.766 -22.656 1 98.38 120 TYR B C 1
ATOM 3660 O O . TYR B 1 120 ? -1.271 -24 -22.812 1 98.38 120 TYR B O 1
ATOM 3668 N N . VAL B 1 121 ? -2.982 -23.391 -21.484 1 98.75 121 VAL B N 1
ATOM 3669 C CA . VAL B 1 121 ? -2.123 -23.297 -20.297 1 98.75 121 VAL B CA 1
ATOM 3670 C C . VAL B 1 121 ? -1.691 -24.703 -19.875 1 98.75 121 VAL B C 1
ATOM 3672 O O . VAL B 1 121 ? -0.523 -24.922 -19.547 1 98.75 121 VAL B O 1
ATOM 3675 N N . ALA B 1 122 ? -2.619 -25.656 -19.859 1 98.75 122 ALA B N 1
ATOM 3676 C CA . ALA B 1 122 ? -2.287 -27.047 -19.547 1 98.75 122 ALA B CA 1
ATOM 3677 C C . ALA B 1 122 ? -1.241 -27.594 -20.516 1 98.75 122 ALA B C 1
ATOM 3679 O O . ALA B 1 122 ? -0.293 -28.266 -20.094 1 98.75 122 ALA B O 1
ATOM 3680 N N . LYS B 1 123 ? -1.43 -27.297 -21.734 1 98.81 123 LYS B N 1
ATOM 3681 C CA . LYS B 1 123 ? -0.466 -27.734 -22.75 1 98.81 123 LYS B CA 1
ATOM 3682 C C . LYS B 1 123 ? 0.911 -27.125 -22.484 1 98.81 123 LYS B C 1
ATOM 3684 O O . LYS B 1 123 ? 1.927 -27.812 -22.578 1 98.81 123 LYS B O 1
ATOM 3689 N N . SER B 1 124 ? 0.943 -25.828 -22.172 1 98.81 124 SER B N 1
ATOM 3690 C CA . SER B 1 124 ? 2.197 -25.156 -21.828 1 98.81 124 SER B CA 1
ATOM 3691 C C . SER B 1 124 ? 2.877 -25.844 -20.656 1 98.81 124 SER B C 1
ATOM 3693 O O . SER B 1 124 ? 4.082 -26.109 -20.688 1 98.81 124 SER B O 1
ATOM 3695 N N . LEU B 1 125 ? 2.074 -26.172 -19.641 1 98.88 125 LEU B N 1
ATOM 3696 C CA . LEU B 1 125 ? 2.598 -26.766 -18.422 1 98.88 125 LEU B CA 1
ATOM 3697 C C . LEU B 1 125 ? 3.199 -28.141 -18.719 1 98.88 125 LEU B C 1
ATOM 3699 O O . LEU B 1 125 ? 4.258 -28.484 -18.188 1 98.88 125 LEU B O 1
ATOM 3703 N N . ARG B 1 126 ? 2.57 -28.906 -19.547 1 98.75 126 ARG B N 1
ATOM 3704 C CA . ARG B 1 126 ? 3.084 -30.219 -19.906 1 98.75 126 ARG B CA 1
ATOM 3705 C C . ARG B 1 126 ? 4.41 -30.109 -20.656 1 98.75 126 ARG B C 1
ATOM 3707 O O . ARG B 1 126 ? 5.34 -30.875 -20.391 1 98.75 126 ARG B O 1
ATOM 3714 N N . LEU B 1 127 ? 4.461 -29.141 -21.562 1 98.75 127 LEU B N 1
ATOM 3715 C CA . LEU B 1 127 ? 5.703 -28.922 -22.297 1 98.75 127 LEU B CA 1
ATOM 3716 C C . LEU B 1 127 ? 6.82 -28.5 -21.359 1 98.75 127 LEU B C 1
ATOM 3718 O O . LEU B 1 127 ? 7.945 -29 -21.453 1 98.75 127 LEU B O 1
ATOM 3722 N N . ILE B 1 128 ? 6.535 -27.609 -20.453 1 98.75 128 ILE B N 1
ATOM 3723 C CA . ILE B 1 128 ? 7.523 -27.094 -19.516 1 98.75 128 ILE B CA 1
ATOM 3724 C C . ILE B 1 128 ? 7.988 -28.219 -18.594 1 98.75 128 ILE B C 1
ATOM 3726 O O . ILE B 1 128 ? 9.188 -28.344 -18.312 1 98.75 128 ILE B O 1
ATOM 3730 N N . LYS B 1 129 ? 7.02 -28.969 -18.094 1 98.44 129 LYS B N 1
ATOM 3731 C CA . LYS B 1 129 ? 7.348 -30.094 -17.219 1 98.44 129 LYS B CA 1
ATOM 3732 C C . LYS B 1 129 ? 8.328 -31.047 -17.891 1 98.44 129 LYS B C 1
ATOM 3734 O O . LYS B 1 129 ? 9.289 -31.5 -17.266 1 98.44 129 LYS B O 1
ATOM 3739 N N . GLN B 1 130 ? 8.047 -31.344 -19.109 1 98.31 130 GLN B N 1
ATOM 3740 C CA . GLN B 1 130 ? 8.922 -32.219 -19.875 1 98.31 130 GLN B CA 1
ATOM 3741 C C . GLN B 1 130 ? 10.32 -31.609 -20.016 1 98.31 130 GLN B C 1
ATOM 3743 O O . GLN B 1 130 ? 11.32 -32.312 -19.844 1 98.31 130 GLN B O 1
ATOM 3748 N N . GLU B 1 131 ? 10.359 -30.359 -20.297 1 98.12 131 GLU B N 1
ATOM 3749 C CA . GLU B 1 131 ? 11.633 -29.672 -20.469 1 98.12 131 GLU B CA 1
ATOM 3750 C C . GLU B 1 131 ? 12.422 -29.641 -19.156 1 98.12 131 GLU B C 1
ATOM 3752 O O . GLU B 1 131 ? 13.648 -29.781 -19.172 1 98.12 131 GLU B O 1
ATOM 3757 N N . LEU B 1 132 ? 11.789 -29.469 -17.984 1 97.94 132 LEU B N 1
ATOM 3758 C CA . LEU B 1 132 ? 12.445 -29.375 -16.688 1 97.94 132 LEU B CA 1
ATOM 3759 C C . LEU B 1 132 ? 13.008 -30.734 -16.266 1 97.94 132 LEU B C 1
ATOM 3761 O O . LEU B 1 132 ? 13.922 -30.797 -15.438 1 97.94 132 LEU B O 1
ATOM 3765 N N . ALA B 1 133 ? 12.445 -31.812 -16.75 1 96 133 ALA B N 1
ATOM 3766 C CA . ALA B 1 133 ? 12.922 -33.188 -16.547 1 96 133 ALA B CA 1
ATOM 3767 C C . ALA B 1 133 ? 13.086 -33.5 -15.07 1 96 133 ALA B C 1
ATOM 3769 O O . ALA B 1 133 ? 14.039 -34.188 -14.672 1 96 133 ALA B O 1
ATOM 3770 N N . GLY B 1 134 ? 12.289 -32.875 -14.266 1 94.81 134 GLY B N 1
ATOM 3771 C CA . GLY B 1 134 ? 12.273 -33.219 -12.852 1 94.81 134 GLY B CA 1
ATOM 3772 C C . GLY B 1 134 ? 13.375 -32.5 -12.07 1 94.81 134 GLY B C 1
ATOM 3773 O O . GLY B 1 134 ? 13.477 -32.688 -10.852 1 94.81 134 GLY B O 1
ATOM 3774 N N . GLU B 1 135 ? 14.07 -31.656 -12.68 1 96.31 135 GLU B N 1
ATOM 3775 C CA . GLU B 1 135 ? 15.227 -31.031 -12.047 1 96.31 135 GLU B CA 1
ATOM 3776 C C . GLU B 1 135 ? 14.805 -29.844 -11.188 1 96.31 135 GLU B C 1
ATOM 3778 O O . GLU B 1 135 ? 15.438 -29.562 -10.164 1 96.31 135 GLU B O 1
ATOM 3783 N N . ARG B 1 136 ? 13.844 -29.141 -11.641 1 97.88 136 ARG B N 1
ATOM 3784 C CA . ARG B 1 136 ? 13.32 -27.953 -10.953 1 97.88 136 ARG B CA 1
ATOM 3785 C C . ARG B 1 136 ? 11.828 -28.094 -10.695 1 97.88 136 ARG B C 1
ATOM 3787 O O . ARG B 1 136 ? 11.133 -28.828 -11.391 1 97.88 136 ARG B O 1
ATOM 3794 N N . ALA B 1 137 ? 11.359 -27.406 -9.656 1 98.69 137 ALA B N 1
ATOM 3795 C CA . ALA B 1 137 ? 9.922 -27.391 -9.383 1 98.69 137 ALA B CA 1
ATOM 3796 C C . ALA B 1 137 ? 9.188 -26.516 -10.406 1 98.69 137 ALA B C 1
ATOM 3798 O O . ALA B 1 137 ? 9.75 -25.562 -10.938 1 98.69 137 ALA B O 1
ATOM 3799 N N . LEU B 1 138 ? 8.008 -26.906 -10.742 1 98.81 138 LEU B N 1
ATOM 3800 C CA . LEU B 1 138 ? 7.125 -26.141 -11.617 1 98.81 138 LEU B CA 1
ATOM 3801 C C . LEU B 1 138 ? 5.93 -25.609 -10.844 1 98.81 138 LEU B C 1
ATOM 3803 O O . LEU B 1 138 ? 5.188 -26.37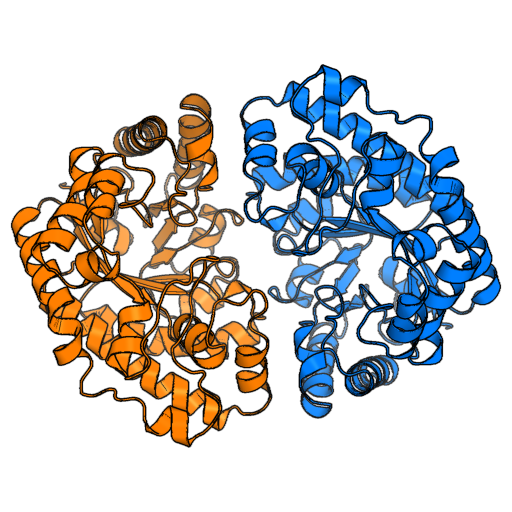5 -10.227 1 98.81 138 LEU B O 1
ATOM 3807 N N . ILE B 1 139 ? 5.789 -24.266 -10.852 1 98.88 139 ILE B N 1
ATOM 3808 C CA . ILE B 1 139 ? 4.738 -23.609 -10.086 1 98.88 139 ILE B CA 1
ATOM 3809 C C . ILE B 1 139 ? 3.646 -23.109 -11.039 1 98.88 139 ILE B C 1
ATOM 3811 O O . ILE B 1 139 ? 3.934 -22.438 -12.023 1 98.88 139 ILE B O 1
ATOM 3815 N N . GLY B 1 140 ? 2.414 -23.547 -10.828 1 98.75 140 GLY B N 1
ATOM 3816 C CA . GLY B 1 140 ? 1.248 -22.906 -11.422 1 98.75 140 GLY B CA 1
ATOM 3817 C C . GLY B 1 140 ? 0.692 -21.781 -10.578 1 98.75 140 GLY B C 1
ATOM 3818 O O . GLY B 1 140 ? 1.175 -21.531 -9.477 1 98.75 140 GLY B O 1
ATOM 3819 N N . PHE B 1 141 ? -0.264 -21.047 -11.156 1 98.69 141 PHE B N 1
ATOM 3820 C CA . PHE B 1 141 ? -0.742 -19.938 -10.32 1 98.69 141 PHE B CA 1
ATOM 3821 C C . PHE B 1 141 ? -2.098 -19.438 -10.812 1 98.69 141 PHE B C 1
ATOM 3823 O O . PHE B 1 141 ? -2.543 -19.812 -11.898 1 98.69 141 PHE B O 1
ATOM 3830 N N . SER B 1 142 ? -2.744 -18.672 -10.016 1 98.75 142 SER B N 1
ATOM 3831 C CA . SER B 1 142 ? -3.973 -17.938 -10.305 1 98.75 142 SER B CA 1
ATOM 3832 C C . SER B 1 142 ? -4.031 -16.625 -9.523 1 98.75 142 SER B C 1
ATOM 3834 O O . SER B 1 142 ? -3.266 -16.422 -8.578 1 98.75 142 SER B O 1
ATOM 3836 N N . GLY B 1 143 ? -4.883 -15.734 -10.016 1 98.75 143 GLY B N 1
ATOM 3837 C CA . GLY B 1 143 ? -5.277 -14.633 -9.156 1 98.75 143 GLY B CA 1
ATOM 3838 C C . GLY B 1 143 ? -6.277 -15.031 -8.086 1 98.75 143 GLY B C 1
ATOM 3839 O O . GLY B 1 143 ? -7.039 -15.984 -8.273 1 98.75 143 GLY B O 1
ATOM 3840 N N . SER B 1 144 ? -6.227 -14.32 -6.965 1 98.94 144 SER B N 1
ATOM 3841 C CA . SER B 1 144 ? -7.266 -14.539 -5.965 1 98.94 144 SER B CA 1
ATOM 3842 C C . SER B 1 144 ? -8.625 -14.078 -6.469 1 98.94 144 SER B C 1
ATOM 3844 O O . SER B 1 144 ? -8.711 -13.203 -7.328 1 98.94 144 SER B O 1
ATOM 3846 N N . PRO B 1 145 ? -9.68 -14.648 -5.867 1 98.94 145 PRO B N 1
ATOM 3847 C CA . PRO B 1 145 ? -11.008 -14.172 -6.266 1 98.94 145 PRO B CA 1
ATOM 3848 C C . PRO B 1 145 ? -11.18 -12.664 -6.074 1 98.94 145 PRO B C 1
ATOM 3850 O O . PRO B 1 145 ? -11.75 -11.992 -6.934 1 98.94 145 PRO B O 1
ATOM 3853 N N . TRP B 1 146 ? -10.664 -12.148 -5.027 1 98.88 146 TRP B N 1
ATOM 3854 C CA . TRP B 1 146 ? -10.766 -10.711 -4.781 1 98.88 146 TRP B CA 1
ATOM 3855 C C . TRP B 1 146 ? -10.047 -9.922 -5.863 1 98.88 146 TRP B C 1
ATOM 3857 O O . TRP B 1 146 ? -10.617 -9 -6.453 1 98.88 146 TRP B O 1
ATOM 3867 N N . THR B 1 147 ? -8.82 -10.266 -6.125 1 98.81 147 THR B N 1
ATOM 3868 C CA . THR B 1 147 ? -8.039 -9.555 -7.133 1 98.81 147 THR B CA 1
ATOM 3869 C C . THR B 1 147 ? -8.727 -9.625 -8.492 1 98.81 147 THR B C 1
ATOM 3871 O O . THR B 1 147 ? -8.867 -8.609 -9.18 1 98.81 147 THR B O 1
ATOM 3874 N N . LEU B 1 148 ? -9.188 -10.812 -8.875 1 98.81 148 LEU B N 1
ATOM 3875 C CA . LEU B 1 148 ? -9.875 -10.961 -10.148 1 98.81 148 LEU B CA 1
ATOM 3876 C C . LEU B 1 148 ? -11.156 -10.133 -10.172 1 98.81 148 LEU B C 1
ATOM 3878 O O . LEU B 1 148 ? -11.43 -9.43 -11.148 1 98.81 148 LEU B O 1
ATOM 3882 N N . ALA B 1 149 ? -11.906 -10.18 -9.102 1 98.88 149 ALA B N 1
ATOM 3883 C CA . ALA B 1 149 ? -13.172 -9.461 -9 1 98.88 14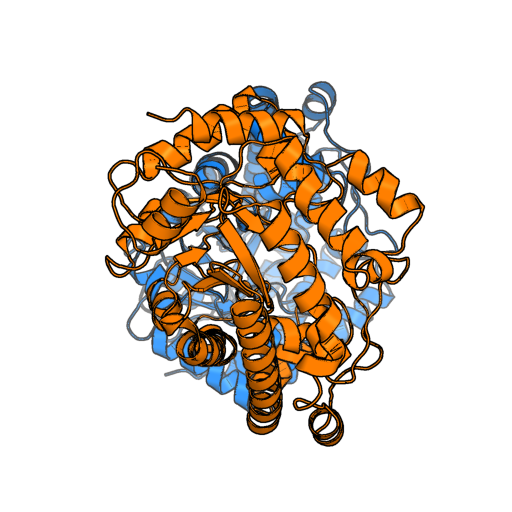9 ALA B CA 1
ATOM 3884 C C . ALA B 1 149 ? -12.961 -7.957 -9.133 1 98.88 149 ALA B C 1
ATOM 3886 O O . ALA B 1 149 ? -13.797 -7.258 -9.711 1 98.88 149 ALA B O 1
ATOM 3887 N N . THR B 1 150 ? -11.867 -7.457 -8.562 1 98.56 150 THR B N 1
ATOM 3888 C CA . THR B 1 150 ? -11.625 -6.02 -8.633 1 98.56 150 THR B CA 1
ATOM 3889 C C . THR B 1 150 ? -11.5 -5.566 -10.086 1 98.56 150 THR B C 1
ATOM 3891 O O . THR B 1 150 ? -12.094 -4.559 -10.477 1 98.56 150 THR B O 1
ATOM 3894 N N . TYR B 1 151 ? -10.781 -6.328 -10.922 1 98.31 151 TYR B N 1
ATOM 3895 C CA . TYR B 1 151 ? -10.68 -5.984 -12.336 1 98.31 151 TYR B CA 1
ATOM 3896 C C . TYR B 1 151 ? -12.031 -6.102 -13.023 1 98.31 151 TYR B C 1
ATOM 3898 O O . TYR B 1 151 ? -12.406 -5.242 -13.82 1 98.31 151 TYR B O 1
ATOM 3906 N N . MET B 1 152 ? -12.727 -7.152 -12.688 1 98.75 152 MET B N 1
ATOM 3907 C CA . MET B 1 152 ? -13.992 -7.449 -13.344 1 98.75 152 MET B CA 1
ATOM 3908 C C . MET B 1 152 ? -15.039 -6.391 -13.023 1 98.75 152 MET B C 1
ATOM 3910 O O . MET B 1 152 ? -15.812 -5.984 -13.898 1 98.75 152 MET B O 1
ATOM 3914 N N . ILE B 1 153 ? -15.078 -5.926 -11.781 1 98.75 153 ILE B N 1
ATOM 3915 C CA . ILE B 1 153 ? -16.078 -4.965 -11.305 1 98.75 153 ILE B CA 1
ATOM 3916 C C . ILE B 1 153 ? -15.68 -3.559 -11.75 1 98.75 153 ILE B C 1
ATOM 3918 O O . ILE B 1 153 ? -16.516 -2.797 -12.234 1 98.75 153 ILE B O 1
ATOM 3922 N N . GLU B 1 154 ? -14.367 -3.229 -11.609 1 98.31 154 GLU B N 1
ATOM 3923 C CA . GLU B 1 154 ? -13.875 -1.906 -11.992 1 98.31 154 GLU B CA 1
ATOM 3924 C C . GLU B 1 154 ? -13.906 -1.726 -13.508 1 98.31 154 GLU B C 1
ATOM 3926 O O . GLU B 1 154 ? -14.07 -0.607 -14 1 98.31 154 GLU B O 1
ATOM 3931 N N . GLY B 1 155 ? -13.656 -2.762 -14.273 1 97.69 155 GLY B N 1
ATOM 3932 C CA . GLY B 1 155 ? -13.625 -2.734 -15.727 1 97.69 155 GLY B CA 1
ATOM 3933 C C . GLY B 1 155 ? -12.289 -2.277 -16.281 1 97.69 155 GLY B C 1
ATOM 3934 O O . GLY B 1 155 ? -12.086 -2.271 -17.5 1 97.69 155 GLY B O 1
ATOM 3935 N N . LYS B 1 156 ? -11.438 -1.938 -15.461 1 95.75 156 LYS B N 1
ATOM 3936 C CA . LYS B 1 156 ? -10.102 -1.451 -15.812 1 95.75 156 LYS B CA 1
ATOM 3937 C C . LYS B 1 156 ? -9.203 -1.389 -14.586 1 95.75 156 LYS B C 1
ATOM 3939 O O . LYS B 1 156 ? -9.633 -1.694 -13.469 1 95.75 156 LYS B O 1
ATOM 3944 N N . SER B 1 157 ? -7.961 -1.035 -14.82 1 93.44 157 SER B N 1
ATOM 3945 C CA . SER B 1 157 ? -7.062 -0.774 -13.695 1 93.44 157 SER B CA 1
ATOM 3946 C C . SER B 1 157 ? -7.605 0.337 -12.805 1 93.44 157 SER B C 1
ATOM 3948 O O . SER B 1 157 ? -8.18 1.31 -13.297 1 93.44 157 SER B O 1
ATOM 3950 N N . SER B 1 158 ? -7.465 0.16 -11.555 1 91.88 158 SER B N 1
ATOM 3951 C CA . SER B 1 158 ? -7.934 1.132 -10.57 1 91.88 158 SER B CA 1
ATOM 3952 C C . SER B 1 158 ? -6.918 1.324 -9.453 1 91.88 158 SER B C 1
ATOM 3954 O O . SER B 1 158 ? -6.121 0.428 -9.172 1 91.88 158 SER B O 1
ATOM 3956 N N . LYS B 1 159 ? -6.965 2.438 -8.789 1 86.06 159 LYS B N 1
ATOM 3957 C CA . LYS B 1 159 ? -6.051 2.723 -7.691 1 86.06 159 LYS B CA 1
ATOM 3958 C C . LYS B 1 159 ? -6.727 2.506 -6.34 1 86.06 159 LYS B C 1
ATOM 3960 O O . LYS B 1 159 ? -6.07 2.141 -5.363 1 86.06 159 LYS B O 1
ATOM 3965 N N . HIS B 1 160 ? -8.031 2.684 -6.371 1 90.38 160 HIS B N 1
ATOM 3966 C CA . HIS B 1 160 ? -8.711 2.699 -5.078 1 90.38 160 HIS B CA 1
ATOM 3967 C C . HIS B 1 160 ? -9.758 1.599 -4.992 1 90.38 160 HIS B C 1
ATOM 3969 O O . HIS B 1 160 ? -10.258 1.291 -3.908 1 90.38 160 HIS B O 1
ATOM 3975 N N . TYR B 1 161 ? -10.102 1.03 -6.156 1 97.19 161 TYR B N 1
ATOM 3976 C CA . TYR B 1 161 ? -11.039 -0.084 -6.242 1 97.19 161 TYR B CA 1
ATOM 3977 C C . TYR B 1 161 ? -12.359 0.262 -5.562 1 97.19 161 TYR B C 1
ATOM 3979 O O . TYR B 1 161 ? -12.898 -0.532 -4.785 1 97.19 161 TYR B O 1
ATOM 3987 N N . THR B 1 162 ? -12.781 1.497 -5.824 1 97.56 162 THR B N 1
ATOM 3988 C CA . THR B 1 162 ? -13.961 2.059 -5.168 1 97.56 162 THR B CA 1
ATOM 3989 C C . THR B 1 162 ? -15.203 1.238 -5.492 1 97.56 162 THR B C 1
ATOM 3991 O O . THR B 1 162 ? -15.977 0.895 -4.598 1 97.56 162 THR B O 1
ATOM 3994 N N . LYS B 1 163 ? -15.367 0.838 -6.781 1 97.88 163 LYS B N 1
ATOM 3995 C CA . LYS B 1 163 ? -16.562 0.094 -7.188 1 97.88 163 LYS B CA 1
ATOM 3996 C C . LYS B 1 163 ? -16.594 -1.278 -6.52 1 97.88 163 LYS B C 1
ATOM 3998 O O . LYS B 1 163 ? -17.656 -1.71 -6.043 1 97.88 163 LYS B O 1
ATOM 4003 N N . ALA B 1 164 ? -15.508 -1.96 -6.492 1 98.62 164 ALA B N 1
ATOM 4004 C CA . ALA B 1 164 ? -15.43 -3.289 -5.895 1 98.62 164 ALA B CA 1
ATOM 4005 C C . ALA B 1 164 ? -15.742 -3.236 -4.402 1 98.62 164 ALA B C 1
ATOM 4007 O O . ALA B 1 164 ? -16.547 -4.023 -3.9 1 98.62 164 ALA B O 1
ATOM 4008 N N . LYS B 1 165 ? -15.117 -2.307 -3.715 1 98.44 165 LYS B N 1
ATOM 4009 C CA . LYS B 1 165 ? -15.367 -2.168 -2.281 1 98.44 165 LYS B CA 1
ATOM 4010 C C . LYS B 1 165 ? -16.812 -1.783 -2.008 1 98.44 165 LYS B C 1
ATOM 4012 O O . LYS B 1 165 ? -17.438 -2.322 -1.096 1 98.44 165 LYS B O 1
ATOM 4017 N N . LYS B 1 166 ? -17.328 -0.835 -2.789 1 97.94 166 LYS B N 1
ATOM 4018 C CA . LYS B 1 166 ? -18.719 -0.43 -2.619 1 97.94 166 LYS B CA 1
ATOM 4019 C C . LYS B 1 166 ? -19.656 -1.623 -2.768 1 97.94 166 LYS B C 1
ATOM 4021 O O . LYS B 1 166 ? -20.609 -1.776 -1.989 1 97.94 166 LYS B O 1
ATOM 4026 N N . LEU B 1 167 ? -19.406 -2.453 -3.789 1 98.44 167 LEU B N 1
ATOM 4027 C CA . LEU B 1 167 ? -20.234 -3.641 -3.984 1 98.44 167 LEU B CA 1
ATOM 4028 C C . LEU B 1 167 ? -20.188 -4.543 -2.758 1 98.44 167 LEU B C 1
ATOM 4030 O O . LEU B 1 167 ? -21.219 -5.012 -2.281 1 98.44 167 LEU B O 1
ATOM 4034 N N . PHE B 1 168 ? -19.062 -4.762 -2.176 1 98.69 168 PHE B N 1
ATOM 4035 C CA . PHE B 1 168 ? -18.875 -5.594 -0.992 1 98.69 168 PHE B CA 1
ATOM 4036 C C . PHE B 1 168 ? -19.672 -5.051 0.183 1 98.69 168 PHE B C 1
ATOM 4038 O O . PHE B 1 168 ? -20.344 -5.812 0.888 1 98.69 168 PHE B O 1
ATOM 4045 N N . TYR B 1 169 ? -19.656 -3.73 0.362 1 98 169 TYR B N 1
ATOM 4046 C CA . TYR B 1 169 ? -20.25 -3.135 1.56 1 98 169 TYR B CA 1
ATOM 4047 C C . TYR B 1 169 ? -21.75 -2.939 1.396 1 98 169 TYR B C 1
ATOM 4049 O O . TYR B 1 169 ? -22.5 -2.992 2.375 1 98 169 TYR B O 1
ATOM 4057 N N . THR B 1 170 ? -22.188 -2.719 0.15 1 97.44 170 THR B N 1
ATOM 4058 C CA . THR B 1 170 ? -23.547 -2.223 0.006 1 97.44 170 THR B CA 1
ATOM 4059 C C . THR B 1 170 ? -24.453 -3.287 -0.615 1 97.44 170 THR B C 1
ATOM 4061 O O . THR B 1 170 ? -25.672 -3.197 -0.531 1 97.44 170 THR B O 1
ATOM 4064 N N . ASN B 1 171 ? -23.891 -4.262 -1.373 1 97.69 171 ASN B N 1
ATOM 4065 C CA . ASN B 1 171 ? -24.641 -5.348 -1.994 1 97.69 171 ASN B CA 1
ATOM 4066 C C . ASN B 1 171 ? -23.922 -6.684 -1.842 1 97.69 171 ASN B C 1
ATOM 4068 O O . ASN B 1 171 ? -23.484 -7.277 -2.832 1 97.69 171 ASN B O 1
ATOM 4072 N N . ARG B 1 172 ? -23.953 -7.262 -0.651 1 97.44 172 ARG B N 1
ATOM 4073 C CA . ARG B 1 172 ? -23.203 -8.453 -0.274 1 97.44 172 ARG B CA 1
ATOM 4074 C C . ARG B 1 172 ? -23.703 -9.68 -1.033 1 97.44 172 ARG B C 1
ATOM 4076 O O . ARG B 1 172 ? -22.906 -10.508 -1.463 1 97.44 172 ARG B O 1
ATOM 4083 N N . PRO B 1 173 ? -24.984 -9.812 -1.235 1 98 173 PRO B N 1
ATOM 4084 C CA . PRO B 1 173 ? -25.453 -10.992 -1.972 1 98 173 PRO B CA 1
ATOM 4085 C C . PRO B 1 173 ? -24.906 -11.047 -3.398 1 98 173 PRO B C 1
ATOM 4087 O O . PRO B 1 173 ? -24.469 -12.109 -3.852 1 98 173 PRO B O 1
ATOM 4090 N N . LEU B 1 174 ? -24.938 -9.914 -4.059 1 98.5 174 LEU B N 1
ATOM 4091 C CA . LEU B 1 174 ? -24.406 -9.875 -5.414 1 98.5 174 LEU B CA 1
ATOM 4092 C C . LEU B 1 174 ? -22.891 -10.133 -5.406 1 98.5 174 LEU B C 1
ATOM 4094 O O . LEU B 1 174 ? -22.391 -10.875 -6.25 1 98.5 174 LEU B O 1
ATOM 4098 N N . PHE B 1 175 ? -22.234 -9.562 -4.422 1 98.69 175 PHE B N 1
ATOM 4099 C CA . PHE B 1 175 ? -20.797 -9.773 -4.266 1 98.69 175 PHE B CA 1
ATOM 4100 C C . PHE B 1 175 ? -20.484 -11.25 -4.074 1 98.69 175 PHE B C 1
ATOM 4102 O O . PHE B 1 175 ? -19.625 -11.805 -4.781 1 98.69 175 PHE B O 1
ATOM 4109 N N . ASP B 1 176 ? -21.188 -11.867 -3.174 1 98.69 176 ASP B N 1
ATOM 4110 C CA . ASP B 1 176 ? -20.938 -13.266 -2.85 1 98.69 176 ASP B CA 1
ATOM 4111 C C . ASP B 1 176 ? -21.234 -14.172 -4.043 1 98.69 176 ASP B C 1
ATOM 4113 O O . ASP B 1 176 ? -20.547 -15.172 -4.258 1 98.69 176 ASP B O 1
ATOM 4117 N N . ARG B 1 177 ? -22.25 -13.805 -4.781 1 98.56 177 ARG B N 1
ATOM 4118 C CA . ARG B 1 177 ? -22.578 -14.57 -5.977 1 98.56 177 ARG B CA 1
ATOM 4119 C C . ARG B 1 177 ? -21.438 -14.531 -6.992 1 98.56 177 ARG B C 1
ATOM 4121 O O . ARG B 1 177 ? -21.078 -15.562 -7.566 1 98.56 177 ARG B O 1
ATOM 4128 N N . LEU B 1 178 ? -20.938 -13.383 -7.211 1 98.88 178 LEU B N 1
ATOM 4129 C CA . LEU B 1 178 ? -19.812 -13.227 -8.117 1 98.88 178 LEU B CA 1
ATOM 4130 C C . LEU B 1 178 ? -18.594 -13.992 -7.609 1 98.88 178 LEU B C 1
ATOM 4132 O O . LEU B 1 178 ? -17.969 -14.727 -8.367 1 98.88 178 LEU B O 1
ATOM 4136 N N . MET B 1 179 ? -18.312 -13.875 -6.316 1 98.88 179 MET B N 1
ATOM 4137 C CA . MET B 1 179 ? -17.141 -14.508 -5.719 1 98.88 179 MET B CA 1
ATOM 4138 C C . MET B 1 179 ? -17.25 -16.031 -5.793 1 98.88 179 MET B C 1
ATOM 4140 O O . MET B 1 179 ? -16.25 -16.719 -5.996 1 98.88 179 MET B O 1
ATOM 4144 N N . ARG B 1 180 ? -18.422 -16.516 -5.613 1 98.62 180 ARG B N 1
ATOM 4145 C CA . ARG B 1 180 ? -18.641 -17.953 -5.715 1 98.62 180 ARG B CA 1
ATOM 4146 C C . ARG B 1 180 ? -18.281 -18.469 -7.109 1 98.62 180 ARG B C 1
ATOM 4148 O O . ARG B 1 180 ? -17.641 -19.5 -7.254 1 98.62 180 ARG B O 1
ATOM 4155 N N . LYS B 1 181 ? -18.703 -17.781 -8.109 1 98.75 181 LYS B N 1
ATOM 4156 C CA . LYS B 1 181 ? -18.406 -18.172 -9.484 1 98.75 181 LYS B CA 1
ATOM 4157 C C . LYS B 1 181 ? -16.922 -18.094 -9.773 1 98.75 181 LYS B C 1
ATOM 4159 O O . LYS B 1 181 ? -16.344 -19.016 -10.367 1 98.75 181 LYS B O 1
ATOM 4164 N N . ILE B 1 182 ? -16.328 -17 -9.344 1 98.88 182 ILE B N 1
ATOM 4165 C CA . ILE B 1 182 ? -14.906 -16.828 -9.57 1 98.88 182 ILE B CA 1
ATOM 4166 C C . ILE B 1 182 ? -14.133 -17.922 -8.852 1 98.88 182 ILE B C 1
ATOM 4168 O O . ILE B 1 182 ? -13.203 -18.516 -9.414 1 98.88 182 ILE B O 1
ATOM 4172 N N . THR B 1 183 ? -14.523 -18.172 -7.605 1 98.94 183 THR B N 1
ATOM 4173 C CA . THR B 1 183 ? -13.859 -19.203 -6.812 1 98.94 183 THR B CA 1
ATOM 4174 C C . THR B 1 183 ? -13.961 -20.562 -7.5 1 98.94 183 THR B C 1
ATOM 4176 O O . THR B 1 183 ? -12.969 -21.281 -7.594 1 98.94 183 THR B O 1
ATOM 4179 N N . SER B 1 184 ? -15.102 -20.844 -8.016 1 98.88 184 SER B N 1
ATOM 4180 C CA . SER B 1 184 ? -15.297 -22.094 -8.734 1 98.88 184 SER B CA 1
ATOM 4181 C C . SER B 1 184 ? -14.422 -22.156 -9.977 1 98.88 184 SER B C 1
ATOM 4183 O O . SER B 1 184 ? -13.82 -23.203 -10.266 1 98.88 184 SER B O 1
ATOM 4185 N N . ALA B 1 185 ? -14.352 -21.078 -10.688 1 98.88 185 ALA B N 1
ATOM 4186 C CA . ALA B 1 185 ? -13.516 -21.016 -11.875 1 98.88 185 ALA B CA 1
ATOM 4187 C C . ALA B 1 185 ? -12.039 -21.219 -11.523 1 98.88 185 ALA B C 1
ATOM 4189 O O . ALA B 1 185 ? -11.32 -21.938 -12.211 1 98.88 185 ALA B O 1
ATOM 4190 N N . VAL B 1 186 ? -11.602 -20.625 -10.453 1 98.94 186 VAL B N 1
ATOM 4191 C CA . VAL B 1 186 ? -10.211 -20.703 -10.031 1 98.94 186 VAL B CA 1
ATOM 4192 C C . VAL B 1 186 ? -9.883 -22.125 -9.602 1 98.94 186 VAL B C 1
ATOM 4194 O O . VAL B 1 186 ? -8.812 -22.656 -9.922 1 98.94 186 VAL B O 1
ATOM 4197 N N . VAL B 1 187 ? -10.773 -22.75 -8.859 1 98.88 187 VAL B N 1
ATOM 4198 C CA . VAL B 1 187 ? -10.562 -24.125 -8.422 1 98.88 187 VAL B CA 1
ATOM 4199 C C . VAL B 1 187 ? -10.383 -25.031 -9.648 1 98.88 187 VAL B C 1
ATOM 4201 O O . VAL B 1 187 ? -9.445 -25.828 -9.703 1 98.88 187 VAL B O 1
ATOM 4204 N N . ARG B 1 188 ? -11.258 -24.875 -10.648 1 98.75 188 ARG B N 1
ATOM 4205 C CA . ARG B 1 188 ? -11.164 -25.672 -11.875 1 98.75 188 ARG B CA 1
ATOM 4206 C C . ARG B 1 188 ? -9.852 -25.422 -12.594 1 98.75 188 ARG B C 1
ATOM 4208 O O . ARG B 1 188 ? -9.203 -26.359 -13.07 1 98.75 188 ARG B O 1
ATOM 4215 N N . TYR B 1 189 ? -9.5 -24.203 -12.664 1 98.81 189 TYR B N 1
ATOM 4216 C CA . TYR B 1 189 ? -8.273 -23.781 -13.336 1 98.81 189 TYR B CA 1
ATOM 4217 C C . TYR B 1 189 ? -7.047 -24.391 -12.656 1 98.81 189 TYR B C 1
ATOM 4219 O O . TYR B 1 189 ? -6.16 -24.922 -13.32 1 98.81 189 TYR B O 1
ATOM 4227 N N . LEU B 1 190 ? -6.984 -24.281 -11.32 1 98.88 190 LEU B N 1
ATOM 4228 C CA . LEU B 1 190 ? -5.836 -24.797 -10.578 1 98.88 190 LEU B CA 1
ATOM 4229 C C . LEU B 1 190 ? -5.789 -26.312 -10.625 1 98.88 190 LEU B C 1
ATOM 4231 O O . LEU B 1 190 ? -4.707 -26.906 -10.727 1 98.88 190 LEU B O 1
ATOM 4235 N N . LYS B 1 191 ? -6.906 -26.984 -10.539 1 98.75 191 LYS B N 1
ATOM 4236 C CA . LYS B 1 191 ? -6.926 -28.438 -10.656 1 98.75 191 LYS B CA 1
ATOM 4237 C C . LYS B 1 191 ? -6.418 -28.891 -12.031 1 98.75 191 LYS B C 1
ATOM 4239 O O . LYS B 1 191 ? -5.707 -29.891 -12.133 1 98.75 191 LYS B O 1
ATOM 4244 N N . MET B 1 192 ? -6.836 -28.125 -13.07 1 98.75 192 MET B N 1
ATOM 4245 C CA . MET B 1 192 ? -6.32 -28.406 -14.406 1 98.75 192 MET B CA 1
ATOM 4246 C C . MET B 1 192 ? -4.797 -28.281 -14.438 1 98.75 192 MET B C 1
ATOM 4248 O O . MET B 1 192 ? -4.117 -29.125 -15.031 1 98.75 192 MET B O 1
ATOM 4252 N N . GLN B 1 193 ? -4.277 -27.266 -13.789 1 98.88 193 GLN B N 1
ATOM 4253 C CA . GLN B 1 193 ? -2.83 -27.078 -13.727 1 98.88 193 GLN B CA 1
ATOM 4254 C C . GLN B 1 193 ? -2.16 -28.219 -12.961 1 98.88 193 GLN B C 1
ATOM 4256 O O . GLN B 1 193 ? -1.077 -28.672 -13.336 1 98.88 193 GLN B O 1
ATOM 4261 N N . ILE B 1 194 ? -2.785 -28.688 -11.883 1 98.88 194 ILE B N 1
ATOM 4262 C CA . ILE B 1 194 ? -2.264 -29.781 -11.07 1 98.88 194 ILE B CA 1
ATOM 4263 C C . ILE B 1 194 ? -2.223 -31.062 -11.891 1 98.88 194 ILE B C 1
ATOM 4265 O O . ILE B 1 194 ? -1.212 -31.766 -11.898 1 98.88 194 ILE B O 1
ATOM 4269 N N . VAL B 1 195 ? -3.273 -31.297 -12.641 1 98.62 195 VAL B N 1
ATOM 4270 C CA . VAL B 1 195 ? -3.334 -32.469 -13.5 1 98.62 195 VAL B CA 1
ATOM 4271 C C . VAL B 1 195 ? -2.25 -32.375 -14.57 1 98.62 195 VAL B C 1
ATOM 4273 O O . VAL B 1 195 ? -1.667 -33.406 -14.961 1 98.62 195 VAL B O 1
ATOM 4276 N N . ALA B 1 196 ? -1.947 -31.172 -15 1 98.69 196 ALA B N 1
ATOM 4277 C CA . ALA B 1 196 ? -0.943 -30.938 -16.031 1 98.69 196 ALA B CA 1
ATOM 4278 C C . ALA B 1 196 ? 0.467 -31.141 -15.484 1 98.69 196 ALA B C 1
ATOM 4280 O O . ALA B 1 196 ? 1.434 -31.203 -16.25 1 98.69 196 ALA B O 1
ATOM 4281 N N . GLY B 1 197 ? 0.625 -31.156 -14.125 1 98.25 197 GLY B N 1
ATOM 4282 C CA . GLY B 1 197 ? 1.88 -31.641 -13.578 1 98.25 197 GLY B CA 1
ATOM 4283 C C . GLY B 1 197 ? 2.619 -30.625 -12.742 1 98.25 197 GLY B C 1
ATOM 4284 O O . GLY B 1 197 ? 3.807 -30.781 -12.453 1 98.25 197 GLY B O 1
ATOM 4285 N N . VAL B 1 198 ? 1.968 -29.531 -12.312 1 98.81 198 VAL B N 1
ATOM 4286 C CA . VAL B 1 198 ? 2.66 -28.562 -11.469 1 98.81 198 VAL B CA 1
ATOM 4287 C C . VAL B 1 198 ? 3.006 -29.203 -10.125 1 98.81 198 VAL B C 1
ATOM 4289 O O . VAL B 1 198 ? 2.324 -30.125 -9.672 1 98.81 198 VAL B O 1
ATOM 4292 N N . ASP B 1 199 ? 4.078 -28.688 -9.516 1 98.75 199 ASP B N 1
ATOM 4293 C CA . ASP B 1 199 ? 4.531 -29.203 -8.227 1 98.75 199 ASP B CA 1
ATOM 4294 C C . ASP B 1 199 ? 3.922 -28.391 -7.078 1 98.75 199 ASP B C 1
ATOM 4296 O O . ASP B 1 199 ? 3.891 -28.859 -5.934 1 98.75 199 ASP B O 1
ATOM 4300 N N . ALA B 1 200 ? 3.512 -27.188 -7.32 1 98.88 200 ALA B N 1
ATOM 4301 C CA . ALA B 1 200 ? 2.877 -26.266 -6.383 1 98.88 200 ALA B CA 1
ATOM 4302 C C . ALA B 1 200 ? 2.039 -25.219 -7.125 1 98.88 200 ALA B C 1
ATOM 4304 O O . ALA B 1 200 ? 2.188 -25.047 -8.336 1 98.88 200 ALA B O 1
ATOM 4305 N N . VAL B 1 201 ? 1.134 -24.594 -6.406 1 98.94 201 VAL B N 1
ATOM 4306 C CA . VAL B 1 201 ? 0.374 -23.5 -7.004 1 98.94 201 VAL B CA 1
ATOM 4307 C C . VAL B 1 201 ? 0.438 -22.266 -6.098 1 98.94 201 VAL B C 1
ATOM 4309 O O . VAL B 1 201 ? 0.506 -22.406 -4.871 1 98.94 201 VAL B O 1
ATOM 4312 N N . GLN B 1 202 ? 0.458 -21.125 -6.703 1 98.88 202 GLN B N 1
ATOM 4313 C CA . GLN B 1 202 ? 0.437 -19.875 -5.961 1 98.88 202 GLN B CA 1
ATOM 4314 C C . GLN B 1 202 ? -0.805 -19.062 -6.301 1 98.88 202 GLN B C 1
ATOM 4316 O O . GLN B 1 202 ? -1.181 -18.938 -7.469 1 98.88 202 GLN B O 1
ATOM 4321 N N . ILE B 1 203 ? -1.457 -18.578 -5.266 1 98.94 203 ILE B N 1
ATOM 4322 C CA . ILE B 1 203 ? -2.572 -17.641 -5.422 1 98.94 203 ILE B CA 1
ATOM 4323 C C . ILE B 1 203 ? -2.104 -16.219 -5.141 1 98.94 203 ILE B C 1
ATOM 4325 O O . ILE B 1 203 ? -1.688 -15.906 -4.023 1 98.94 203 ILE B O 1
ATOM 4329 N N . PHE B 1 204 ? -2.172 -15.391 -6.176 1 98.69 204 PHE B N 1
ATOM 4330 C CA . PHE B 1 204 ? -1.765 -13.992 -6.055 1 98.69 204 PHE B CA 1
ATOM 4331 C C . PHE B 1 204 ? -2.953 -13.109 -5.688 1 98.69 204 PHE B C 1
ATOM 4333 O O . PHE B 1 204 ? -3.869 -12.93 -6.492 1 98.69 204 PHE B O 1
ATOM 4340 N N . ASP B 1 205 ? -2.936 -12.594 -4.496 1 98.5 205 ASP B N 1
ATOM 4341 C CA . ASP B 1 205 ? -3.865 -11.555 -4.062 1 98.5 205 ASP B CA 1
ATOM 4342 C C . ASP B 1 205 ? -3.191 -10.188 -4.043 1 98.5 205 ASP B C 1
ATOM 4344 O O . ASP B 1 205 ? -2.775 -9.703 -2.986 1 98.5 205 ASP B O 1
ATOM 4348 N N . SER B 1 206 ? -3.273 -9.523 -5.184 1 97.25 206 SER B N 1
ATOM 4349 C CA . SER B 1 206 ? -2.496 -8.305 -5.395 1 97.25 206 SER B CA 1
ATOM 4350 C C . SER B 1 206 ? -3.139 -7.109 -4.703 1 97.25 206 SER B C 1
ATOM 4352 O O . SER B 1 206 ? -2.482 -6.09 -4.473 1 97.25 206 SER B O 1
ATOM 4354 N N . TRP B 1 207 ? -4.406 -7.32 -4.324 1 97.69 207 TRP B N 1
ATOM 4355 C CA . TRP B 1 207 ? -5.125 -6.117 -3.922 1 97.69 207 TRP B CA 1
ATOM 4356 C C . TRP B 1 207 ? -5.762 -6.297 -2.549 1 97.69 207 TRP B C 1
ATOM 4358 O O . TRP B 1 207 ? -6.703 -5.582 -2.193 1 97.69 207 TRP B O 1
ATOM 4368 N N . GLY B 1 208 ? -5.207 -7.297 -1.822 1 97.5 208 GLY B N 1
ATOM 4369 C CA . GLY B 1 208 ? -5.707 -7.477 -0.468 1 97.5 208 GLY B CA 1
ATOM 4370 C C . GLY B 1 208 ? -5.449 -6.281 0.428 1 97.5 208 GLY B C 1
ATOM 4371 O O . GLY B 1 208 ? -6.266 -5.957 1.292 1 97.5 208 GLY B O 1
ATOM 4372 N N . GLY B 1 209 ? -4.352 -5.598 0.163 1 96.5 209 GLY B N 1
ATOM 4373 C CA . GLY B 1 209 ? -3.861 -4.547 1.04 1 96.5 209 GLY B CA 1
ATOM 4374 C C . GLY B 1 209 ? -4.73 -3.305 1.03 1 96.5 209 GLY B C 1
ATOM 4375 O O . GLY B 1 209 ? -4.555 -2.41 1.859 1 96.5 209 GLY B O 1
ATOM 4376 N N . VAL B 1 210 ? -5.695 -3.221 0.118 1 97.19 210 VAL B N 1
ATOM 4377 C CA . VAL B 1 210 ? -6.555 -2.041 0.055 1 97.19 210 VAL B CA 1
ATOM 4378 C C . VAL B 1 210 ? -7.73 -2.207 1.014 1 97.19 210 VAL B C 1
ATOM 4380 O O . VAL B 1 210 ? -8.523 -1.281 1.197 1 97.19 210 VAL B O 1
ATOM 4383 N N . LEU B 1 211 ? -7.836 -3.387 1.653 1 97.94 211 LEU B N 1
ATOM 4384 C CA . LEU B 1 211 ? -8.961 -3.701 2.531 1 97.94 211 LEU B CA 1
ATOM 4385 C C . LEU B 1 211 ? -8.562 -3.543 3.996 1 97.94 211 LEU B C 1
ATOM 4387 O O . LEU B 1 211 ? -7.379 -3.615 4.336 1 97.94 211 LEU B O 1
ATOM 4391 N N . SER B 1 212 ? -9.547 -3.293 4.852 1 97.38 212 SER B N 1
ATOM 4392 C CA . SER B 1 212 ? -9.359 -3.432 6.293 1 97.38 212 SER B CA 1
ATOM 4393 C C . SER B 1 212 ? -9.211 -4.898 6.691 1 97.38 212 SER B C 1
ATOM 4395 O O . SER B 1 212 ? -9.562 -5.793 5.922 1 97.38 212 SER B O 1
ATOM 4397 N N . PRO B 1 213 ? -8.719 -5.172 7.859 1 97.69 213 PRO B N 1
ATOM 4398 C CA . PRO B 1 213 ? -8.547 -6.562 8.281 1 97.69 213 PRO B CA 1
ATOM 4399 C C . PRO B 1 213 ? -9.844 -7.367 8.227 1 97.69 213 PRO B C 1
ATOM 4401 O O . PRO B 1 213 ? -9.859 -8.484 7.699 1 97.69 213 PRO B O 1
ATOM 4404 N N . ASP B 1 214 ? -10.938 -6.793 8.672 1 97.19 214 ASP B N 1
ATOM 4405 C CA . ASP B 1 214 ? -12.219 -7.496 8.664 1 97.19 214 ASP B CA 1
ATOM 4406 C C . ASP B 1 214 ? -12.727 -7.703 7.238 1 97.19 214 ASP B C 1
ATOM 4408 O O . ASP B 1 214 ? -13.219 -8.781 6.902 1 97.19 214 ASP B O 1
ATOM 4412 N N . ALA B 1 215 ? -12.625 -6.648 6.461 1 98.12 215 ALA B N 1
ATOM 4413 C CA . ALA B 1 215 ? -13.023 -6.773 5.062 1 98.12 215 ALA B CA 1
ATOM 4414 C C . ALA B 1 215 ? -12.156 -7.789 4.332 1 98.12 215 ALA B C 1
ATOM 4416 O O . ALA B 1 215 ? -12.648 -8.578 3.523 1 98.12 215 ALA B O 1
ATOM 4417 N N . PHE B 1 216 ? -10.852 -7.762 4.617 1 98.75 216 PHE B N 1
ATOM 4418 C CA . PHE B 1 216 ? -9.93 -8.711 4.008 1 98.75 216 PHE B CA 1
ATOM 4419 C C . PHE B 1 216 ? -10.32 -10.148 4.352 1 98.75 216 PHE B C 1
ATOM 4421 O O . PHE B 1 216 ? -10.328 -11.016 3.482 1 98.75 216 PHE B O 1
ATOM 4428 N N . ALA B 1 217 ? -10.625 -10.414 5.555 1 98.75 217 ALA B N 1
ATOM 4429 C CA . ALA B 1 217 ? -11.023 -11.75 6.008 1 98.75 217 ALA B CA 1
ATOM 4430 C C . ALA B 1 217 ? -12.242 -12.25 5.242 1 98.75 217 ALA B C 1
ATOM 4432 O O . ALA B 1 217 ? -12.273 -13.406 4.809 1 98.75 217 ALA B O 1
ATOM 4433 N N . GLU B 1 218 ? -13.148 -11.336 4.992 1 98.69 218 GLU B N 1
ATOM 4434 C CA . GLU B 1 218 ? -14.422 -11.75 4.414 1 98.69 218 GLU B CA 1
ATOM 4435 C C . GLU B 1 218 ? -14.375 -11.703 2.889 1 98.69 218 GLU B C 1
ATOM 4437 O O . GLU B 1 218 ? -14.906 -12.594 2.219 1 98.69 218 GLU B O 1
ATOM 4442 N N . ALA B 1 219 ? -13.703 -10.68 2.352 1 98.81 219 ALA B N 1
ATOM 4443 C CA . ALA B 1 219 ? -13.781 -10.422 0.917 1 98.81 219 ALA B CA 1
ATOM 4444 C C . ALA B 1 219 ? -12.695 -11.18 0.161 1 98.81 219 ALA B C 1
ATOM 4446 O O . ALA B 1 219 ? -12.82 -11.422 -1.043 1 98.81 219 ALA B O 1
ATOM 4447 N N . SER B 1 220 ? -11.641 -11.57 0.868 1 98.88 220 SER B N 1
ATOM 4448 C CA . SER B 1 220 ? -10.516 -12.18 0.163 1 98.88 220 SER B CA 1
ATOM 4449 C C . SER B 1 220 ? -10.117 -13.508 0.801 1 98.88 220 SER B C 1
ATOM 4451 O O . SER B 1 220 ? -10.336 -14.57 0.225 1 98.88 220 SER B O 1
ATOM 4453 N N . ALA B 1 221 ? -9.734 -13.523 2.078 1 98.88 221 ALA B N 1
ATOM 4454 C CA . ALA B 1 221 ? -9.18 -14.695 2.75 1 98.88 221 ALA B CA 1
ATOM 4455 C C . ALA B 1 221 ? -10.188 -15.844 2.76 1 98.88 221 ALA B C 1
ATOM 4457 O O . ALA B 1 221 ? -9.82 -17 2.553 1 98.88 221 ALA B O 1
ATOM 4458 N N . PHE B 1 222 ? -11.414 -15.531 3.016 1 98.88 222 PHE B N 1
ATOM 4459 C CA . PHE B 1 222 ? -12.477 -16.531 3.064 1 98.88 222 PHE B CA 1
ATOM 4460 C C . PHE B 1 222 ? -12.539 -17.312 1.763 1 98.88 222 PHE B C 1
ATOM 4462 O O . PHE B 1 222 ? -12.625 -18.547 1.78 1 98.88 222 PHE B O 1
ATOM 4469 N N . TRP B 1 223 ? -12.484 -16.625 0.674 1 98.94 223 TRP B N 1
ATOM 4470 C CA . TRP B 1 223 ? -12.609 -17.266 -0.636 1 98.94 223 TRP B CA 1
ATOM 4471 C C . TRP B 1 223 ? -11.328 -17.984 -1.017 1 98.94 223 TRP B C 1
ATOM 4473 O O . TRP B 1 223 ? -11.367 -19.031 -1.662 1 98.94 223 TRP B O 1
ATOM 4483 N N . MET B 1 224 ? -10.164 -17.438 -0.646 1 98.94 224 MET B N 1
ATOM 4484 C CA . MET B 1 224 ? -8.898 -18.141 -0.867 1 98.94 224 MET B CA 1
ATOM 4485 C C . MET B 1 224 ? -8.867 -19.453 -0.096 1 98.94 224 MET B C 1
ATOM 4487 O O . MET B 1 224 ? -8.367 -20.469 -0.596 1 98.94 224 MET B O 1
ATOM 4491 N N . LYS B 1 225 ? -9.43 -19.438 1.102 1 98.94 225 LYS B N 1
ATOM 4492 C CA . LYS B 1 225 ? -9.492 -20.656 1.898 1 98.94 225 LYS B CA 1
ATOM 4493 C C . LYS B 1 225 ? -10.242 -21.766 1.155 1 98.94 225 LYS B C 1
ATOM 4495 O O . LYS B 1 225 ? -9.836 -22.922 1.18 1 98.94 225 LYS B O 1
ATOM 4500 N N . LYS B 1 226 ? -11.344 -21.391 0.507 1 98.94 226 LYS B N 1
ATOM 4501 C CA . LYS B 1 226 ? -12.117 -22.375 -0.251 1 98.94 226 LYS B CA 1
ATOM 4502 C C . LYS B 1 226 ? -11.281 -23 -1.354 1 98.94 226 LYS B C 1
ATOM 4504 O O . LYS B 1 226 ? -11.383 -24.203 -1.609 1 98.94 226 LYS B O 1
ATOM 4509 N N . ILE B 1 227 ? -10.492 -22.188 -1.985 1 98.94 227 ILE B N 1
ATOM 4510 C CA . ILE B 1 227 ? -9.633 -22.688 -3.057 1 98.94 227 ILE B CA 1
ATOM 4511 C C . ILE B 1 227 ? -8.547 -23.594 -2.477 1 98.94 227 ILE B C 1
ATOM 4513 O O . ILE B 1 227 ? -8.297 -24.688 -2.986 1 98.94 227 ILE B O 1
ATOM 4517 N N . VAL B 1 228 ? -7.898 -23.109 -1.394 1 98.94 228 VAL B N 1
ATOM 4518 C CA . VAL B 1 228 ? -6.832 -23.859 -0.752 1 98.94 228 VAL B CA 1
ATOM 4519 C C . VAL B 1 228 ? -7.367 -25.219 -0.306 1 98.94 228 VAL B C 1
ATOM 4521 O O . VAL B 1 228 ? -6.738 -26.266 -0.557 1 98.94 228 VAL B O 1
ATOM 4524 N N . ASP B 1 229 ? -8.539 -25.25 0.286 1 98.81 229 ASP B N 1
ATOM 4525 C CA . ASP B 1 229 ? -9.148 -26.484 0.755 1 98.81 229 ASP B CA 1
ATOM 4526 C C . ASP B 1 229 ? -9.375 -27.453 -0.398 1 98.81 229 ASP B C 1
ATOM 4528 O O . ASP B 1 229 ? -9.289 -28.672 -0.213 1 98.81 229 ASP B O 1
ATOM 4532 N N . ALA B 1 230 ? -9.609 -26.922 -1.518 1 98.81 230 ALA B N 1
ATOM 4533 C CA . ALA B 1 230 ? -9.961 -27.734 -2.674 1 98.81 230 ALA B CA 1
ATOM 4534 C C . ALA B 1 230 ? -8.711 -28.375 -3.295 1 98.81 230 ALA B C 1
ATOM 4536 O O . ALA B 1 230 ? -8.805 -29.391 -3.986 1 98.81 230 ALA B O 1
ATOM 4537 N N . VAL B 1 231 ? -7.496 -27.75 -3.039 1 98.69 231 VAL B N 1
ATOM 4538 C CA . VAL B 1 231 ? -6.395 -28.203 -3.877 1 98.69 231 VAL B CA 1
ATOM 4539 C C . VAL B 1 231 ? -5.195 -28.562 -3.002 1 98.69 231 VAL B C 1
ATOM 4541 O O . VAL B 1 231 ? -4.246 -29.203 -3.469 1 98.69 231 VAL B O 1
ATOM 4544 N N . LYS B 1 232 ? -5.188 -28.266 -1.721 1 97.38 232 LYS B N 1
ATOM 4545 C CA . LYS B 1 232 ? -4.004 -28.344 -0.872 1 97.38 232 LYS B CA 1
ATOM 4546 C C . LYS B 1 232 ? -3.574 -29.797 -0.657 1 97.38 232 LYS B C 1
ATOM 4548 O O . LYS B 1 232 ? -2.428 -30.062 -0.288 1 97.38 232 LYS B O 1
ATOM 4553 N N . ASP B 1 233 ? -4.48 -30.797 -0.828 1 97.5 233 ASP B N 1
ATOM 4554 C CA . ASP B 1 233 ? -4.137 -32.219 -0.65 1 97.5 233 ASP B CA 1
ATOM 4555 C C . ASP B 1 233 ? -3.34 -32.719 -1.843 1 97.5 233 ASP B C 1
ATOM 4557 O O . ASP B 1 233 ? -2.703 -33.781 -1.757 1 97.5 233 ASP B O 1
ATOM 4561 N N . ASP B 1 234 ? -3.371 -32.031 -2.928 1 98.38 234 ASP B N 1
ATOM 4562 C CA . ASP B 1 234 ? -2.707 -32.469 -4.148 1 98.38 234 ASP B CA 1
ATOM 4563 C C . ASP B 1 234 ? -1.3 -31.906 -4.254 1 98.38 234 ASP B C 1
ATOM 4565 O O . ASP B 1 234 ? -0.357 -32.594 -4.621 1 98.38 234 ASP B O 1
ATOM 4569 N N . VAL B 1 235 ? -1.116 -30.672 -4.039 1 98.75 235 VAL B N 1
ATOM 4570 C CA . VAL B 1 235 ? 0.16 -29.969 -4.105 1 98.75 235 VAL B CA 1
ATOM 4571 C C . VAL B 1 235 ? 0.196 -28.859 -3.057 1 98.75 235 VAL B C 1
ATOM 4573 O O . VAL B 1 235 ? -0.851 -28.375 -2.629 1 98.75 235 VAL B O 1
ATOM 4576 N N . PRO B 1 236 ? 1.435 -28.406 -2.639 1 98.88 236 PRO B N 1
ATOM 4577 C CA . PRO B 1 236 ? 1.518 -27.234 -1.752 1 98.88 236 PRO B CA 1
ATOM 4578 C C . PRO B 1 236 ? 0.914 -25.984 -2.371 1 98.88 236 PRO B C 1
ATOM 4580 O O . PRO B 1 236 ? 1.061 -25.75 -3.574 1 98.88 236 PRO B O 1
ATOM 4583 N N . VAL B 1 237 ? 0.278 -25.156 -1.517 1 98.94 237 VAL B N 1
ATOM 4584 C CA . VAL B 1 237 ? -0.341 -23.922 -1.964 1 98.94 237 VAL B CA 1
ATOM 4585 C C . VAL B 1 237 ? 0.344 -22.734 -1.294 1 98.94 237 VAL B C 1
ATOM 4587 O O . VAL B 1 237 ? 0.5 -22.703 -0.071 1 98.94 237 VAL B O 1
ATOM 4590 N N . ILE B 1 238 ? 0.815 -21.781 -2.1 1 98.94 238 ILE B N 1
ATOM 4591 C CA . ILE B 1 238 ? 1.373 -20.516 -1.645 1 98.94 238 ILE B CA 1
ATOM 4592 C C . ILE B 1 238 ? 0.338 -19.406 -1.814 1 98.94 238 ILE B C 1
ATOM 4594 O O . ILE B 1 238 ? -0.276 -19.281 -2.877 1 98.94 238 ILE B O 1
ATOM 4598 N N . VAL B 1 239 ? 0.119 -18.641 -0.77 1 98.88 239 VAL B N 1
ATOM 4599 C CA . VAL B 1 239 ? -0.771 -17.484 -0.854 1 98.88 239 VAL B CA 1
ATOM 4600 C C . VAL B 1 239 ? 0.024 -16.203 -0.638 1 98.88 239 VAL B C 1
ATOM 4602 O O . VAL B 1 239 ? 0.784 -16.094 0.327 1 98.88 239 VAL B O 1
ATOM 4605 N N . PHE B 1 240 ? -0.044 -15.32 -1.56 1 98.62 240 PHE B N 1
ATOM 4606 C CA . PHE B 1 240 ? 0.583 -14.008 -1.463 1 98.62 240 PHE B CA 1
ATOM 4607 C C . PHE B 1 240 ? -0.464 -12.906 -1.517 1 98.62 240 PHE B C 1
ATOM 4609 O O . PHE B 1 240 ? -0.996 -12.594 -2.586 1 98.62 240 PHE B O 1
ATOM 4616 N N . SER B 1 241 ? -0.736 -12.32 -0.383 1 98.31 241 SER B N 1
ATOM 4617 C CA . SER B 1 241 ? -1.602 -11.148 -0.308 1 98.31 241 SER B CA 1
ATOM 4618 C C . SER B 1 241 ? -0.798 -9.883 -0.02 1 98.31 241 SER B C 1
ATOM 4620 O O . SER B 1 241 ? -0.455 -9.609 1.132 1 98.31 241 SER B O 1
ATOM 4622 N N . LYS B 1 242 ? -0.597 -9.102 -1.037 1 96.75 242 LYS B N 1
ATOM 4623 C CA . LYS B 1 242 ? 0.297 -7.953 -0.926 1 96.75 242 LYS B CA 1
ATOM 4624 C C . LYS B 1 242 ? -0.188 -6.98 0.147 1 96.75 242 LYS B C 1
ATOM 4626 O O . LYS B 1 242 ? -1.313 -6.484 0.079 1 96.75 242 LYS B O 1
ATOM 4631 N N . GLY B 1 243 ? 0.626 -6.785 1.122 1 95.88 243 GLY B N 1
ATOM 4632 C CA . GLY B 1 243 ? 0.353 -5.781 2.137 1 95.88 243 GLY B CA 1
ATOM 4633 C C . GLY B 1 243 ? -0.38 -6.336 3.344 1 95.88 243 GLY B C 1
ATOM 4634 O O . GLY B 1 243 ? -0.685 -5.598 4.285 1 95.88 243 GLY B O 1
ATOM 4635 N N . MET B 1 244 ? -0.677 -7.672 3.396 1 97.44 244 MET B N 1
ATOM 4636 C CA . MET B 1 244 ? -1.538 -8.172 4.465 1 97.44 244 MET B CA 1
ATOM 4637 C C . MET B 1 244 ? -0.803 -9.195 5.324 1 97.44 244 MET B C 1
ATOM 4639 O O . MET B 1 244 ? -1.364 -9.719 6.285 1 97.44 244 MET B O 1
ATOM 4643 N N . SER B 1 245 ? 0.481 -9.406 5.016 1 96.38 245 SER B N 1
ATOM 4644 C CA . SER B 1 245 ? 1.22 -10.461 5.699 1 96.38 245 SER B CA 1
ATOM 4645 C C . SER B 1 245 ? 1.444 -10.125 7.168 1 96.38 245 SER B C 1
ATOM 4647 O O . SER B 1 245 ? 1.795 -10.992 7.965 1 96.38 245 SER B O 1
ATOM 4649 N N . HIS B 1 246 ? 1.221 -8.883 7.555 1 96.38 246 HIS B N 1
ATOM 4650 C CA . HIS B 1 246 ? 1.366 -8.484 8.953 1 96.38 246 HIS B CA 1
ATOM 4651 C C . HIS B 1 246 ? 0.177 -8.953 9.781 1 96.38 246 HIS B C 1
ATOM 4653 O O . HIS B 1 246 ? 0.145 -8.742 11 1 96.38 246 HIS B O 1
ATOM 4659 N N . LEU B 1 247 ? -0.837 -9.602 9.133 1 97.44 247 LEU B N 1
ATOM 4660 C CA . LEU B 1 247 ? -1.977 -10.227 9.797 1 97.44 247 LEU B CA 1
ATOM 4661 C C . LEU B 1 247 ? -1.877 -11.75 9.734 1 97.44 247 LEU B C 1
ATOM 4663 O O . LEU B 1 247 ? -2.713 -12.406 9.109 1 97.44 247 LEU B O 1
ATOM 4667 N N . PRO B 1 248 ? -0.922 -12.297 10.469 1 96.88 248 PRO B N 1
ATOM 4668 C CA . PRO B 1 248 ? -0.635 -13.727 10.328 1 96.88 248 PRO B CA 1
ATOM 4669 C C . PRO B 1 248 ? -1.826 -14.609 10.703 1 96.88 248 PRO B C 1
ATOM 4671 O O . PRO B 1 248 ? -1.98 -15.703 10.156 1 96.88 248 PRO B O 1
ATOM 4674 N N . ASP B 1 249 ? -2.668 -14.109 11.609 1 97.06 249 ASP B N 1
ATOM 4675 C CA . ASP B 1 249 ? -3.834 -14.898 12 1 97.06 249 ASP B CA 1
ATOM 4676 C C . ASP B 1 249 ? -4.789 -15.086 10.828 1 97.06 249 ASP B C 1
ATOM 4678 O O . ASP B 1 249 ? -5.266 -16.203 10.578 1 97.06 249 ASP B O 1
ATOM 4682 N N . ILE B 1 250 ? -5.062 -14.047 10.086 1 98.38 250 ILE B N 1
ATOM 4683 C CA . ILE B 1 250 ? -5.953 -14.117 8.938 1 98.38 250 ILE B CA 1
ATOM 4684 C C . ILE B 1 250 ? -5.281 -14.906 7.812 1 98.38 250 ILE B C 1
ATOM 4686 O O . ILE B 1 250 ? -5.914 -15.75 7.176 1 98.38 250 ILE B O 1
ATOM 4690 N N . MET B 1 251 ? -4.008 -14.688 7.621 1 98.56 251 MET B N 1
ATOM 4691 C CA . MET B 1 251 ? -3.279 -15.391 6.574 1 98.56 251 MET B CA 1
ATOM 4692 C C . MET B 1 251 ? -3.268 -16.891 6.836 1 98.56 251 MET B C 1
ATOM 4694 O O . MET B 1 251 ? -3.498 -17.688 5.922 1 98.56 251 MET B O 1
ATOM 4698 N N . ALA B 1 252 ? -3.014 -17.25 8.039 1 98.31 252 ALA B N 1
ATOM 4699 C CA . ALA B 1 252 ? -2.988 -18.656 8.414 1 98.31 252 ALA B CA 1
ATOM 4700 C C . ALA B 1 252 ? -4.355 -19.297 8.211 1 98.31 252 ALA B C 1
ATOM 4702 O O . ALA B 1 252 ? -4.445 -20.5 7.891 1 98.31 252 ALA B O 1
ATOM 4703 N N . SER B 1 253 ? -5.355 -18.5 8.367 1 98.38 253 SER B N 1
ATOM 4704 C CA . SER B 1 253 ? -6.715 -19.031 8.273 1 98.38 253 SER B CA 1
ATOM 4705 C C . SER B 1 253 ? -7.035 -19.484 6.852 1 98.38 253 SER B C 1
ATOM 4707 O O . SER B 1 253 ? -7.996 -20.219 6.629 1 98.38 253 SER B O 1
ATOM 4709 N N . THR B 1 254 ? -6.277 -19.047 5.848 1 98.75 254 THR B N 1
ATOM 4710 C CA . THR B 1 254 ? -6.488 -19.5 4.473 1 98.75 254 THR B CA 1
ATOM 4711 C C . THR B 1 254 ? -6.16 -20.984 4.328 1 98.75 254 THR B C 1
ATOM 4713 O O . THR B 1 254 ? -6.578 -21.625 3.361 1 98.75 254 THR B O 1
ATOM 4716 N N . GLY B 1 255 ? -5.305 -21.516 5.191 1 98.62 255 GLY B N 1
ATOM 4717 C CA . GLY B 1 255 ? -4.898 -22.906 5.133 1 98.62 255 GLY B CA 1
ATOM 4718 C C . GLY B 1 255 ? -3.727 -23.141 4.199 1 98.62 255 GLY B C 1
ATOM 4719 O O . GLY B 1 255 ? -3.369 -24.297 3.926 1 98.62 255 GLY B O 1
ATOM 4720 N N . ALA B 1 256 ? -3.09 -22.109 3.721 1 98.75 256 ALA B N 1
ATOM 4721 C CA . ALA B 1 256 ? -1.983 -22.219 2.775 1 98.75 256 ALA B CA 1
ATOM 4722 C C . ALA B 1 256 ? -0.777 -22.906 3.424 1 98.75 256 ALA B C 1
ATOM 4724 O O . ALA B 1 256 ? -0.611 -22.844 4.645 1 98.75 256 ALA B O 1
ATOM 4725 N N . ASN B 1 257 ? 0.063 -23.5 2.646 1 98.81 257 ASN B N 1
ATOM 4726 C CA . ASN B 1 257 ? 1.307 -24.094 3.123 1 98.81 257 ASN B CA 1
ATOM 4727 C C . ASN B 1 257 ? 2.402 -23.047 3.293 1 98.81 257 ASN B C 1
ATOM 4729 O O . ASN B 1 257 ? 3.281 -23.188 4.145 1 98.81 257 ASN B O 1
ATOM 4733 N N . VAL B 1 258 ? 2.352 -22.078 2.49 1 98.88 258 VAL B N 1
ATOM 4734 C CA . VAL B 1 258 ? 3.359 -21.031 2.482 1 98.88 258 VAL B CA 1
ATOM 4735 C C . VAL B 1 258 ? 2.684 -19.672 2.322 1 98.88 258 VAL B C 1
ATOM 4737 O O . VAL B 1 258 ? 1.756 -19.516 1.523 1 98.88 258 VAL B O 1
ATOM 4740 N N . ILE B 1 259 ? 3.121 -18.688 3.107 1 98.88 259 ILE B N 1
ATOM 4741 C CA . ILE B 1 259 ? 2.604 -17.312 3.029 1 98.88 259 ILE B CA 1
ATOM 4742 C C . ILE B 1 259 ? 3.654 -16.406 2.406 1 98.88 259 ILE B C 1
ATOM 4744 O O . ILE B 1 259 ? 4.785 -16.328 2.887 1 98.88 259 ILE B O 1
ATOM 4748 N N . GLY B 1 260 ? 3.258 -15.773 1.242 1 98.56 260 GLY B N 1
ATOM 4749 C CA . GLY B 1 260 ? 4.105 -14.734 0.675 1 98.56 260 GLY B CA 1
ATOM 4750 C C . GLY B 1 260 ? 4.125 -13.461 1.501 1 98.56 260 GLY B C 1
ATOM 4751 O O . GLY B 1 260 ? 3.088 -13.031 2.016 1 98.56 260 GLY B O 1
ATOM 4752 N N . VAL B 1 261 ? 5.273 -12.844 1.662 1 98.31 261 VAL B N 1
ATOM 4753 C CA . VAL B 1 261 ? 5.473 -11.656 2.496 1 98.31 261 VAL B CA 1
ATOM 4754 C C . VAL B 1 261 ? 6.164 -10.562 1.688 1 98.31 261 VAL B C 1
ATOM 4756 O O . VAL B 1 261 ? 7.27 -10.766 1.176 1 98.31 261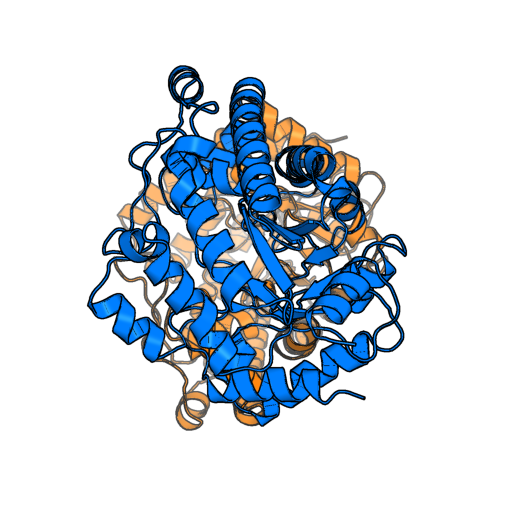 VAL B O 1
ATOM 4759 N N . ASN B 1 262 ? 5.539 -9.391 1.54 1 97 262 ASN B N 1
ATOM 4760 C CA . ASN B 1 262 ? 6.199 -8.289 0.842 1 97 262 ASN B CA 1
ATOM 4761 C C . ASN B 1 262 ? 7.258 -7.625 1.718 1 97 262 ASN B C 1
ATOM 4763 O O . ASN B 1 262 ? 7.516 -8.078 2.836 1 97 262 ASN B O 1
ATOM 4767 N N . TRP B 1 263 ? 7.848 -6.531 1.267 1 97.38 263 TRP B N 1
ATOM 4768 C CA . TRP B 1 263 ? 9.094 -6.09 1.877 1 97.38 263 TRP B CA 1
ATOM 4769 C C . TRP B 1 263 ? 8.828 -5.16 3.057 1 97.38 263 TRP B C 1
ATOM 4771 O O . TRP B 1 263 ? 9.742 -4.824 3.812 1 97.38 263 TRP B O 1
ATOM 4781 N N . ASN B 1 264 ? 7.562 -4.762 3.314 1 95.94 264 ASN B N 1
ATOM 4782 C CA . ASN B 1 264 ? 7.305 -3.756 4.344 1 95.94 264 ASN B CA 1
ATOM 4783 C C . ASN B 1 264 ? 7.09 -4.398 5.711 1 95.94 264 ASN B C 1
ATOM 4785 O O . ASN B 1 264 ? 6.598 -3.748 6.633 1 95.94 264 ASN B O 1
ATOM 4789 N N . THR B 1 265 ? 7.328 -5.68 5.801 1 96 265 THR B N 1
ATOM 4790 C CA . THR B 1 265 ? 7.23 -6.438 7.043 1 96 265 THR B CA 1
ATOM 4791 C C . THR B 1 265 ? 8.445 -7.348 7.215 1 96 265 THR B C 1
ATOM 4793 O O . THR B 1 265 ? 9 -7.848 6.234 1 96 265 THR B O 1
ATOM 4796 N N . ARG B 1 266 ? 8.844 -7.586 8.469 1 94.75 266 ARG B N 1
ATOM 4797 C CA . ARG B 1 266 ? 9.977 -8.469 8.727 1 94.75 266 ARG B CA 1
ATOM 4798 C C . ARG B 1 266 ? 9.578 -9.93 8.539 1 94.75 266 ARG B C 1
ATOM 4800 O O . ARG B 1 266 ? 8.648 -10.422 9.18 1 94.75 266 ARG B O 1
ATOM 4807 N N . LEU B 1 267 ? 10.359 -10.617 7.719 1 97.69 267 LEU B N 1
ATOM 4808 C CA . LEU B 1 267 ? 10.016 -11.969 7.305 1 97.69 267 LEU B CA 1
ATOM 4809 C C . LEU B 1 267 ? 10.016 -12.922 8.5 1 97.69 267 LEU B C 1
ATOM 4811 O O . LEU B 1 267 ? 9.078 -13.703 8.672 1 97.69 267 LEU B O 1
ATOM 4815 N N . SER B 1 268 ? 11.031 -12.82 9.359 1 97.5 268 SER B N 1
ATOM 4816 C CA . SER B 1 268 ? 11.164 -13.742 10.484 1 97.5 268 SER B CA 1
ATOM 4817 C C . SER B 1 268 ? 10.047 -13.523 11.5 1 97.5 268 SER B C 1
ATOM 4819 O O . SER B 1 268 ? 9.594 -14.477 12.141 1 97.5 268 SER B O 1
ATOM 4821 N N . HIS B 1 269 ? 9.578 -12.258 11.602 1 96.44 269 HIS B N 1
ATOM 4822 C CA . HIS B 1 269 ? 8.477 -11.969 12.508 1 96.44 269 HIS B CA 1
ATOM 4823 C C . HIS B 1 269 ? 7.191 -12.648 12.039 1 96.44 269 HIS B C 1
ATOM 4825 O O . HIS B 1 269 ? 6.449 -13.219 12.844 1 96.44 269 HIS B O 1
ATOM 4831 N N . VAL B 1 270 ? 6.965 -12.57 10.758 1 98 270 VAL B N 1
ATOM 4832 C CA . VAL B 1 270 ? 5.789 -13.234 10.211 1 98 270 VAL B CA 1
ATOM 4833 C C . VAL B 1 270 ? 5.914 -14.742 10.414 1 98 270 VAL B C 1
ATOM 4835 O O . VAL B 1 270 ? 4.984 -15.391 10.914 1 98 270 VAL B O 1
ATOM 4838 N N . ARG B 1 271 ? 7.09 -15.328 10.102 1 98.56 271 ARG B N 1
ATOM 4839 C CA . ARG B 1 271 ? 7.312 -16.766 10.219 1 98.56 271 ARG B CA 1
ATOM 4840 C C . ARG B 1 271 ? 7.043 -17.25 11.641 1 98.56 271 ARG B C 1
ATOM 4842 O O . ARG B 1 271 ? 6.406 -18.281 11.844 1 98.56 271 ARG B O 1
ATOM 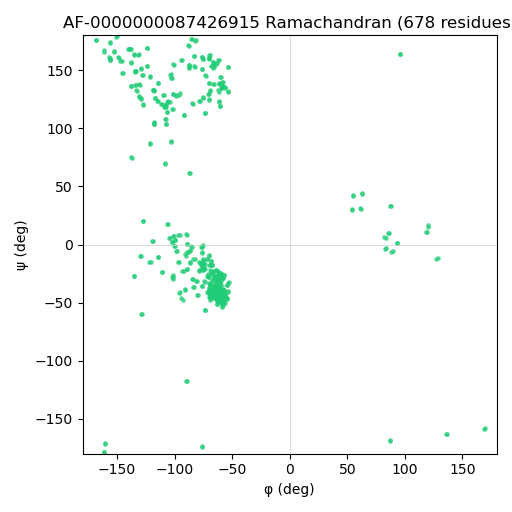4849 N N . ARG B 1 272 ? 7.48 -16.5 12.625 1 97.81 272 ARG B N 1
ATOM 4850 C CA . ARG B 1 272 ? 7.359 -16.891 14.023 1 97.81 272 ARG B CA 1
ATOM 4851 C C . ARG B 1 272 ? 5.922 -16.75 14.508 1 97.81 272 ARG B C 1
ATOM 4853 O O . ARG B 1 272 ? 5.531 -17.391 15.492 1 97.81 272 ARG B O 1
ATOM 4860 N N . SER B 1 273 ? 5.172 -15.945 13.781 1 97.81 273 SER B N 1
ATOM 4861 C CA . SER B 1 273 ? 3.793 -15.703 14.195 1 97.81 273 SER B CA 1
ATOM 4862 C C . SER B 1 273 ? 2.842 -16.703 13.547 1 97.81 273 SER B C 1
ATOM 4864 O O . SER B 1 273 ? 1.659 -16.75 13.898 1 97.81 273 SER B O 1
ATOM 4866 N N . LEU B 1 274 ? 3.318 -17.5 12.617 1 98.44 274 LEU B N 1
ATOM 4867 C CA . LEU B 1 274 ? 2.525 -18.5 11.922 1 98.44 274 LEU B CA 1
ATOM 4868 C C . LEU B 1 274 ? 2.658 -19.859 12.602 1 98.44 274 LEU B C 1
ATOM 4870 O O . LEU B 1 274 ? 3.607 -20.094 13.359 1 98.44 274 LEU B O 1
ATOM 4874 N N . PRO B 1 275 ? 1.666 -20.75 12.352 1 97.94 275 PRO B N 1
ATOM 4875 C CA . PRO B 1 275 ? 1.867 -22.125 12.789 1 97.94 275 PRO B CA 1
ATOM 4876 C C . PRO B 1 275 ? 3.17 -22.734 12.273 1 97.94 275 PRO B C 1
ATOM 4878 O O . PRO B 1 275 ? 3.635 -22.359 11.188 1 97.94 275 PRO B O 1
ATOM 4881 N N . GLU B 1 276 ? 3.717 -23.672 12.984 1 96.81 276 GLU B N 1
ATOM 4882 C CA . GLU B 1 276 ? 5.043 -24.219 12.727 1 96.81 276 GLU B CA 1
ATOM 4883 C C . GLU B 1 276 ? 5.109 -24.875 11.352 1 96.81 276 GLU B C 1
ATOM 4885 O O . GLU B 1 276 ? 6.176 -24.938 10.734 1 96.81 276 GLU B O 1
ATOM 4890 N N . ASN B 1 277 ? 4.008 -25.312 10.867 1 97.44 277 ASN B N 1
ATOM 4891 C CA . ASN B 1 277 ? 4.004 -26.062 9.617 1 97.44 277 ASN B CA 1
ATOM 4892 C C . ASN B 1 277 ? 3.67 -25.172 8.43 1 97.44 277 ASN B C 1
ATOM 4894 O O . ASN B 1 277 ? 3.402 -25.656 7.328 1 97.44 277 ASN B O 1
ATOM 4898 N N . VAL B 1 278 ? 3.602 -23.875 8.641 1 98.69 278 VAL B N 1
ATOM 4899 C CA . VAL B 1 278 ? 3.342 -22.906 7.566 1 98.69 278 VAL B CA 1
ATOM 4900 C C . VAL B 1 278 ? 4.609 -22.125 7.262 1 98.69 278 VAL B C 1
ATOM 4902 O O . VAL B 1 278 ? 5.145 -21.438 8.133 1 98.69 278 VAL B O 1
ATOM 4905 N N . GLY B 1 279 ? 5.109 -22.234 6.059 1 98.69 279 GLY B N 1
ATOM 4906 C CA . GLY B 1 279 ? 6.324 -21.547 5.648 1 98.69 279 GLY B CA 1
ATOM 4907 C C . GLY B 1 279 ? 6.078 -20.141 5.172 1 98.69 279 GLY B C 1
ATOM 4908 O O . GLY B 1 279 ? 4.941 -19.656 5.18 1 98.69 279 GLY B O 1
ATOM 4909 N N . VAL B 1 280 ? 7.16 -19.438 4.84 1 98.88 280 VAL B N 1
ATOM 4910 C CA . VAL B 1 280 ? 7.078 -18.078 4.312 1 98.88 280 VAL B CA 1
ATOM 4911 C C . VAL B 1 280 ? 7.902 -17.969 3.033 1 98.88 280 VAL B C 1
ATOM 4913 O O . VAL B 1 280 ? 8.852 -18.734 2.836 1 98.88 280 VAL B O 1
ATOM 4916 N N . GLN B 1 281 ? 7.484 -17.062 2.172 1 98.75 281 GLN B N 1
ATOM 4917 C CA . GLN B 1 281 ? 8.164 -16.75 0.919 1 98.75 281 GLN B CA 1
ATOM 4918 C C . GLN B 1 281 ? 8.344 -15.234 0.757 1 98.75 281 GLN B C 1
ATOM 4920 O O . GLN B 1 281 ? 7.434 -14.461 1.066 1 98.75 281 GLN B O 1
ATOM 4925 N N . GLY B 1 282 ? 9.5 -14.773 0.297 1 97.25 282 GLY B N 1
ATOM 4926 C CA . GLY B 1 282 ? 9.664 -13.367 -0.03 1 97.25 282 GLY B CA 1
ATOM 4927 C C . GLY B 1 282 ? 10.969 -12.781 0.476 1 97.25 282 GLY B C 1
ATOM 4928 O O . GLY B 1 282 ? 11.984 -13.477 0.521 1 97.25 282 GLY B O 1
ATOM 4929 N N . ASN B 1 283 ? 10.742 -11.594 0.411 1 97.44 283 ASN B N 1
ATOM 4930 C CA . ASN B 1 283 ? 10.625 -10.391 1.23 1 97.44 283 ASN B CA 1
ATOM 4931 C C . ASN B 1 283 ? 11.508 -9.266 0.696 1 97.44 283 ASN B C 1
ATOM 4933 O O . ASN B 1 283 ? 11.344 -8.102 1.083 1 97.44 283 ASN B O 1
ATOM 4937 N N . LEU B 1 284 ? 12.445 -9.648 -0.282 1 98.62 284 LEU B N 1
ATOM 4938 C CA . LEU B 1 284 ? 13.383 -8.641 -0.76 1 98.62 284 LEU B CA 1
ATOM 4939 C C . LEU B 1 284 ? 12.656 -7.582 -1.59 1 98.62 284 LEU B C 1
ATOM 4941 O O . LEU B 1 284 ? 11.867 -7.918 -2.473 1 98.62 284 LEU B O 1
ATOM 4945 N N . ASP B 1 285 ? 12.906 -6.328 -1.335 1 98 285 ASP B N 1
ATOM 4946 C CA . ASP B 1 285 ? 12.359 -5.234 -2.135 1 98 285 ASP B CA 1
ATOM 4947 C C . ASP B 1 285 ? 12.844 -5.316 -3.58 1 98 285 ASP B C 1
ATOM 4949 O O . ASP B 1 285 ? 14.055 -5.285 -3.838 1 98 285 ASP B O 1
ATOM 4953 N N . PRO B 1 286 ? 11.953 -5.383 -4.57 1 97.88 286 PRO B N 1
ATOM 4954 C CA . PRO B 1 286 ? 12.367 -5.543 -5.965 1 97.88 286 PRO B CA 1
ATOM 4955 C C . PRO B 1 286 ? 13.312 -4.438 -6.438 1 97.88 286 PRO B C 1
ATOM 4957 O O . PRO B 1 286 ? 14.148 -4.672 -7.309 1 97.88 286 PRO B O 1
ATOM 4960 N N . VAL B 1 287 ? 13.258 -3.264 -5.84 1 97.75 287 VAL B N 1
ATOM 4961 C CA . VAL B 1 287 ? 14.047 -2.121 -6.293 1 97.75 287 VAL B CA 1
ATOM 4962 C C . VAL B 1 287 ? 15.531 -2.395 -6.07 1 97.75 287 VAL B C 1
ATOM 4964 O O . VAL B 1 287 ? 16.391 -1.798 -6.73 1 97.75 287 VAL B O 1
ATOM 4967 N N . ILE B 1 288 ? 15.812 -3.283 -5.148 1 98.56 288 ILE B N 1
ATOM 4968 C CA . ILE B 1 288 ? 17.188 -3.637 -4.836 1 98.56 288 ILE B CA 1
ATOM 4969 C C . ILE B 1 288 ? 17.891 -4.152 -6.094 1 98.56 288 ILE B C 1
ATOM 4971 O O . ILE B 1 288 ? 19.078 -3.922 -6.289 1 98.56 288 ILE B O 1
ATOM 4975 N N . LEU B 1 289 ? 17.109 -4.758 -7.023 1 98.69 289 LEU B N 1
ATOM 4976 C CA . LEU B 1 289 ? 17.656 -5.332 -8.242 1 98.69 289 LEU B CA 1
ATOM 4977 C C . LEU B 1 289 ? 18 -4.242 -9.25 1 98.69 289 LEU B C 1
ATOM 4979 O O . LEU B 1 289 ? 18.625 -4.516 -10.289 1 98.69 289 LEU B O 1
ATOM 4983 N N . GLU B 1 290 ? 17.641 -2.969 -8.977 1 97.94 290 GLU B N 1
ATOM 4984 C CA . GLU B 1 290 ? 17.969 -1.836 -9.844 1 97.94 290 GLU B CA 1
ATOM 4985 C C . GLU B 1 290 ? 19.141 -1.035 -9.281 1 97.94 290 GLU B C 1
ATOM 4987 O O . GLU B 1 290 ? 19.516 -0 -9.836 1 97.94 290 GLU B O 1
ATOM 4992 N N . THR B 1 291 ? 19.688 -1.45 -8.203 1 97.94 291 THR B N 1
ATOM 4993 C CA . THR B 1 291 ? 20.812 -0.771 -7.578 1 97.94 291 THR B CA 1
ATOM 4994 C C . THR B 1 291 ? 22.141 -1.309 -8.117 1 97.94 291 THR B C 1
ATOM 4996 O O . THR B 1 291 ? 22.469 -1.089 -9.281 1 97.94 291 THR B O 1
ATOM 4999 N N . ASN B 1 292 ? 22.969 -1.916 -7.254 1 98 292 ASN B N 1
ATOM 5000 C CA . ASN B 1 292 ? 24.234 -2.518 -7.648 1 98 292 ASN B CA 1
ATOM 5001 C C . ASN B 1 292 ? 24.469 -3.859 -6.953 1 98 292 ASN B C 1
ATOM 5003 O O . ASN B 1 292 ? 23.719 -4.223 -6.039 1 98 292 ASN B O 1
ATOM 5007 N N . GLU B 1 293 ? 25.422 -4.594 -7.387 1 98.38 293 GLU B N 1
ATOM 5008 C CA . GLU B 1 293 ? 25.672 -5.957 -6.918 1 98.38 293 GLU B CA 1
ATOM 5009 C C . GLU B 1 293 ? 25.938 -5.984 -5.418 1 98.38 293 GLU B C 1
ATOM 5011 O O . GLU B 1 293 ? 25.484 -6.887 -4.715 1 98.38 293 GLU B O 1
ATOM 5016 N N . ALA B 1 294 ? 26.672 -5.02 -4.941 1 98.31 294 ALA B N 1
ATOM 5017 C CA . ALA B 1 294 ? 27.031 -4.98 -3.525 1 98.31 294 ALA B CA 1
ATOM 5018 C C . ALA B 1 294 ? 25.781 -4.824 -2.654 1 98.31 294 ALA B C 1
ATOM 5020 O O . ALA B 1 294 ? 25.641 -5.5 -1.633 1 98.31 294 ALA B O 1
ATOM 5021 N N . THR B 1 295 ? 24.891 -3.932 -3.057 1 98.38 295 THR B N 1
ATOM 5022 C CA . THR B 1 295 ? 23.641 -3.719 -2.338 1 98.38 295 THR B CA 1
ATOM 5023 C C . THR B 1 295 ? 22.766 -4.973 -2.383 1 98.38 295 THR B C 1
ATOM 5025 O O . THR B 1 295 ? 22.172 -5.359 -1.373 1 98.38 295 THR B O 1
ATOM 5028 N N . VAL B 1 296 ? 22.719 -5.617 -3.527 1 98.81 296 VAL B N 1
ATOM 5029 C CA . VAL B 1 296 ? 21.938 -6.828 -3.705 1 98.81 296 VAL B CA 1
ATOM 5030 C C . VAL B 1 296 ? 22.422 -7.91 -2.746 1 98.81 296 VAL B C 1
ATOM 5032 O O . VAL B 1 296 ? 21.625 -8.516 -2.021 1 98.81 296 VAL B O 1
ATOM 5035 N N . GLU B 1 297 ? 23.688 -8.102 -2.734 1 98.69 297 GLU B N 1
ATOM 5036 C CA . GLU B 1 297 ? 24.266 -9.125 -1.868 1 98.69 297 GLU B CA 1
ATOM 5037 C C . GLU B 1 297 ? 24 -8.82 -0.397 1 98.69 297 GLU B C 1
ATOM 5039 O O . GLU B 1 297 ? 23.594 -9.703 0.36 1 98.69 297 GLU B O 1
ATOM 5044 N N . ARG B 1 298 ? 24.172 -7.594 -0.02 1 98.25 298 ARG B N 1
ATOM 5045 C CA . ARG B 1 298 ? 24 -7.176 1.367 1 98.25 298 ARG B CA 1
ATOM 5046 C C . ARG B 1 298 ? 22.562 -7.387 1.825 1 98.25 298 ARG B C 1
ATOM 5048 O O . ARG B 1 298 ? 22.328 -7.953 2.893 1 98.25 298 ARG B O 1
ATOM 5055 N N . GLU B 1 299 ? 21.641 -6.953 1.043 1 98.31 299 GLU B N 1
ATOM 5056 C CA . GLU B 1 299 ? 20.234 -7.039 1.425 1 98.31 299 GLU B CA 1
ATOM 5057 C C . GLU B 1 299 ? 19.75 -8.484 1.403 1 98.31 299 GLU B C 1
ATOM 5059 O O . GLU B 1 299 ? 18.922 -8.875 2.232 1 98.31 299 GLU B O 1
ATOM 5064 N N . ALA B 1 300 ? 20.234 -9.273 0.427 1 98.69 300 ALA B N 1
ATOM 5065 C CA . ALA B 1 300 ? 19.891 -10.695 0.395 1 98.69 300 ALA B CA 1
ATOM 5066 C C . ALA B 1 300 ? 20.391 -11.406 1.646 1 98.69 300 ALA B C 1
ATOM 5068 O O . ALA B 1 300 ? 19.656 -12.172 2.277 1 98.69 300 ALA B O 1
ATOM 5069 N N . LEU B 1 301 ? 21.625 -11.133 2.016 1 98.62 301 LEU B N 1
ATOM 5070 C CA . LEU B 1 301 ? 22.234 -11.766 3.18 1 98.62 301 LEU B CA 1
ATOM 5071 C C . LEU B 1 301 ? 21.5 -11.367 4.461 1 98.62 301 LEU B C 1
ATOM 5073 O O . LEU B 1 301 ? 21.359 -12.18 5.379 1 98.62 301 LEU B O 1
ATOM 5077 N N . ARG B 1 302 ? 21.062 -10.148 4.508 1 97.75 302 ARG B N 1
ATOM 5078 C CA . ARG B 1 302 ? 20.312 -9.695 5.676 1 97.75 302 ARG B CA 1
ATOM 5079 C C . ARG B 1 302 ? 19.078 -10.547 5.895 1 97.75 302 ARG B C 1
ATOM 5081 O O . ARG B 1 302 ? 18.797 -10.969 7.02 1 97.75 302 ARG B O 1
ATOM 5088 N N . ILE B 1 303 ? 18.312 -10.812 4.863 1 98.19 303 ILE B N 1
ATOM 5089 C CA . ILE B 1 303 ? 17.094 -11.609 4.953 1 98.19 303 ILE B CA 1
ATOM 5090 C C . ILE B 1 303 ? 17.438 -13.055 5.297 1 98.19 303 ILE B C 1
ATOM 5092 O O . ILE B 1 303 ? 16.781 -13.672 6.129 1 98.19 303 ILE B O 1
ATOM 5096 N N . LEU B 1 304 ? 18.484 -13.586 4.605 1 98.5 304 LEU B N 1
ATOM 5097 C CA . LEU B 1 304 ? 18.922 -14.961 4.855 1 98.5 304 LEU B CA 1
ATOM 5098 C C . LEU B 1 304 ? 19.328 -15.141 6.312 1 98.5 304 LEU B C 1
ATOM 5100 O O . LEU B 1 304 ? 18.953 -16.125 6.953 1 98.5 304 LEU B O 1
ATOM 5104 N N . GLU B 1 305 ? 20.047 -14.141 6.836 1 97.88 305 GLU B N 1
ATOM 5105 C CA . GLU B 1 305 ? 20.5 -14.203 8.219 1 97.88 305 GLU B CA 1
ATOM 5106 C C . GLU B 1 305 ? 19.328 -14.078 9.188 1 97.88 305 GLU B C 1
ATOM 5108 O O . GLU B 1 305 ? 19.312 -14.734 10.234 1 97.88 305 GLU B O 1
ATOM 5113 N N . ASP B 1 306 ? 18.391 -13.219 8.82 1 95.81 306 ASP B N 1
ATOM 5114 C CA . ASP B 1 306 ? 17.203 -13.031 9.641 1 95.81 306 ASP B CA 1
ATOM 5115 C C . ASP B 1 306 ? 16.422 -14.336 9.781 1 95.81 306 ASP B C 1
ATOM 5117 O O . ASP B 1 306 ? 15.773 -14.57 10.805 1 95.81 306 ASP B O 1
ATOM 5121 N N . MET B 1 307 ? 16.484 -15.219 8.828 1 97.88 307 MET B N 1
ATOM 5122 C CA . MET B 1 307 ? 15.695 -16.438 8.781 1 97.88 307 MET B CA 1
ATOM 5123 C C . MET B 1 307 ? 16.516 -17.641 9.25 1 97.88 307 MET B C 1
ATOM 5125 O O . MET B 1 307 ? 16.016 -18.766 9.281 1 97.88 307 MET B O 1
ATOM 5129 N N . ARG B 1 308 ? 17.797 -17.406 9.586 1 96 308 ARG B N 1
ATOM 5130 C CA . ARG B 1 308 ? 18.656 -18.516 9.984 1 96 308 ARG B CA 1
ATOM 5131 C C . ARG B 1 308 ? 18.031 -19.328 11.117 1 96 308 ARG B C 1
ATOM 5133 O O . ARG B 1 308 ? 17.547 -18.766 12.094 1 96 308 ARG B O 1
ATOM 5140 N N . GLY B 1 309 ? 18 -20.641 10.961 1 94.44 309 GLY B N 1
ATOM 5141 C CA . GLY B 1 309 ? 17.5 -21.531 11.984 1 94.44 309 GLY B CA 1
ATOM 5142 C C . GLY B 1 309 ? 16.016 -21.797 11.875 1 94.44 309 GLY B C 1
ATOM 5143 O O . GLY B 1 309 ? 15.469 -22.625 12.609 1 94.44 309 GLY B O 1
ATOM 5144 N N . LEU B 1 310 ? 15.352 -21.125 10.977 1 96.69 310 LEU B N 1
ATOM 5145 C CA . LEU B 1 310 ? 13.922 -21.328 10.766 1 96.69 310 LEU B CA 1
ATOM 5146 C C . LEU B 1 310 ? 13.672 -22.109 9.484 1 96.69 310 LEU B C 1
ATOM 5148 O O . LEU B 1 310 ? 14.062 -21.688 8.398 1 96.69 310 LEU B O 1
ATOM 5152 N N . ASN B 1 311 ? 12.992 -23.219 9.602 1 97.06 311 ASN B N 1
ATOM 5153 C CA . ASN B 1 311 ? 12.586 -23.984 8.422 1 97.06 311 ASN B CA 1
ATOM 5154 C C . ASN B 1 311 ? 11.422 -23.312 7.699 1 97.06 311 ASN B C 1
ATOM 5156 O O . ASN B 1 311 ? 10.742 -22.453 8.273 1 97.06 311 ASN B O 1
ATOM 5160 N N . GLY B 1 312 ? 11.219 -23.625 6.434 1 98.19 312 GLY B N 1
ATOM 5161 C CA . GLY B 1 312 ? 10.055 -23.156 5.695 1 98.19 312 GLY B CA 1
ATOM 5162 C C . GLY B 1 312 ? 10.273 -21.797 5.043 1 98.19 312 GLY B C 1
ATOM 5163 O O . GLY B 1 312 ? 9.359 -20.969 5 1 98.19 312 GLY B O 1
ATOM 5164 N N . HIS B 1 313 ? 11.508 -21.578 4.645 1 98.69 313 HIS B N 1
ATOM 5165 C CA . HIS B 1 313 ? 11.836 -20.312 3.973 1 98.69 313 HIS B CA 1
ATOM 5166 C C . HIS B 1 313 ? 12.094 -20.547 2.484 1 98.69 313 HIS B C 1
ATOM 5168 O O . HIS B 1 313 ? 12.984 -21.297 2.109 1 98.69 313 HIS B O 1
ATOM 5174 N N . ILE B 1 314 ? 11.297 -19.922 1.646 1 98.88 314 ILE B N 1
ATOM 5175 C CA . ILE B 1 314 ? 11.555 -19.812 0.214 1 98.88 314 ILE B CA 1
ATOM 5176 C C . ILE B 1 314 ? 11.984 -18.391 -0.129 1 98.88 314 ILE B C 1
ATOM 5178 O O . ILE B 1 314 ? 11.203 -17.438 0.03 1 98.88 314 ILE B O 1
ATOM 5182 N N . PHE B 1 315 ? 13.219 -18.172 -0.56 1 98.88 315 PHE B N 1
ATOM 5183 C CA . PHE B 1 315 ? 13.695 -16.828 -0.88 1 98.88 315 PHE B CA 1
ATOM 5184 C C . PHE B 1 315 ? 13.031 -16.312 -2.15 1 98.88 315 PHE B C 1
ATOM 5186 O O . PHE B 1 315 ? 12.977 -17.016 -3.162 1 98.88 315 PHE B O 1
ATOM 5193 N N . ASN B 1 316 ? 12.508 -15.18 -2.113 1 98.81 316 ASN B N 1
ATOM 5194 C CA . ASN B 1 316 ? 11.867 -14.492 -3.223 1 98.81 316 ASN B CA 1
ATOM 5195 C C . ASN B 1 316 ? 11.859 -12.977 -3.014 1 98.81 316 ASN B C 1
ATOM 5197 O O . ASN B 1 316 ? 12.305 -12.492 -1.973 1 98.81 316 ASN B O 1
ATOM 5201 N N . LEU B 1 317 ? 11.43 -12.289 -4 1 98.44 317 LEU B N 1
ATOM 5202 C CA . LEU B 1 317 ? 11.133 -10.867 -3.846 1 98.44 317 LEU B CA 1
ATOM 5203 C C . LEU B 1 317 ? 9.812 -10.664 -3.113 1 98.44 317 LEU B C 1
ATOM 5205 O O . LEU B 1 317 ? 9.016 -11.594 -2.99 1 98.44 317 LEU B O 1
ATOM 5209 N N . GLY B 1 318 ? 9.656 -9.469 -2.594 1 97.5 318 GLY B N 1
ATOM 5210 C CA . GLY B 1 318 ? 8.406 -9.109 -1.956 1 97.5 318 GLY B CA 1
ATOM 5211 C C . GLY B 1 318 ? 7.289 -8.828 -2.947 1 97.5 318 GLY B C 1
ATOM 5212 O O . GLY B 1 318 ? 6.129 -8.672 -2.559 1 97.5 318 GLY B O 1
ATOM 5213 N N . HIS B 1 319 ? 7.672 -8.695 -4.156 1 96.62 319 HIS B N 1
ATOM 5214 C CA . HIS B 1 319 ? 6.812 -8.578 -5.328 1 96.62 319 HIS B CA 1
ATOM 5215 C C . HIS B 1 319 ? 7.582 -8.891 -6.609 1 96.62 319 HIS B C 1
ATOM 5217 O O . HIS B 1 319 ? 8.758 -9.25 -6.559 1 96.62 319 HIS B O 1
ATOM 5223 N N . GLY B 1 320 ? 7.004 -8.82 -7.773 1 96.25 320 GLY B N 1
ATOM 5224 C CA . GLY B 1 320 ? 7.617 -9.234 -9.023 1 96.25 320 GLY B CA 1
ATOM 5225 C C . GLY B 1 320 ? 8.773 -8.352 -9.445 1 96.25 320 GLY B C 1
ATOM 5226 O O . GLY B 1 320 ? 8.812 -7.168 -9.109 1 96.25 320 GLY B O 1
ATOM 5227 N N . ILE B 1 321 ? 9.648 -8.945 -10.203 1 97 321 ILE B N 1
ATOM 5228 C CA . ILE B 1 321 ? 10.781 -8.219 -10.781 1 97 321 ILE B CA 1
ATOM 5229 C C . ILE B 1 321 ? 10.266 -7.031 -11.594 1 97 321 ILE B C 1
ATOM 5231 O O . ILE B 1 321 ? 9.297 -7.156 -12.344 1 97 321 ILE B O 1
ATOM 5235 N N . ALA B 1 322 ? 10.938 -5.922 -11.359 1 95 322 ALA B N 1
ATOM 5236 C CA . ALA B 1 322 ? 10.633 -4.742 -12.156 1 95 322 ALA B CA 1
ATOM 5237 C C . ALA B 1 322 ? 11.367 -4.777 -13.492 1 95 322 ALA B C 1
ATOM 5239 O O . ALA B 1 322 ? 12.445 -5.367 -13.602 1 95 322 ALA B O 1
ATOM 5240 N N . PRO B 1 323 ? 10.773 -4.102 -14.484 1 94.31 323 PRO B N 1
ATOM 5241 C CA . PRO B 1 323 ? 11.414 -4.078 -15.805 1 94.31 323 PRO B CA 1
ATOM 5242 C C . PRO B 1 323 ? 12.812 -3.469 -15.766 1 94.31 323 PRO B C 1
ATOM 5244 O O . PRO B 1 323 ? 13.664 -3.816 -16.594 1 94.31 323 PRO B O 1
ATOM 5247 N N . GLY B 1 324 ? 13.062 -2.607 -14.766 1 95.88 324 GLY B N 1
ATOM 5248 C CA . GLY B 1 324 ? 14.328 -1.9 -14.688 1 95.88 324 GLY B CA 1
ATOM 5249 C C . GLY B 1 324 ? 15.414 -2.699 -14 1 95.88 324 GLY B C 1
ATOM 5250 O O . GLY B 1 324 ? 16.562 -2.254 -13.914 1 95.88 324 GLY B O 1
ATOM 5251 N N . ALA B 1 325 ? 15.086 -3.891 -13.531 1 97.88 325 ALA B N 1
ATOM 5252 C CA . ALA B 1 325 ? 16.078 -4.723 -12.852 1 97.88 325 ALA B CA 1
ATOM 5253 C C . ALA B 1 325 ? 17.234 -5.07 -13.789 1 97.88 325 ALA B C 1
ATOM 5255 O O . ALA B 1 325 ? 17.031 -5.348 -14.969 1 97.88 325 ALA B O 1
ATOM 5256 N N . ASP B 1 326 ? 18.406 -5.027 -13.297 1 97.94 326 ASP B N 1
ATOM 5257 C CA . ASP B 1 326 ? 19.594 -5.434 -14.039 1 97.94 326 ASP B CA 1
ATOM 5258 C C . ASP B 1 326 ? 19.812 -6.941 -13.953 1 97.94 326 ASP B C 1
ATOM 5260 O O . ASP B 1 326 ? 20 -7.484 -12.859 1 97.94 326 ASP B O 1
ATOM 5264 N N . PRO B 1 327 ? 19.828 -7.609 -15.102 1 98.25 327 PRO B N 1
ATOM 5265 C CA . PRO B 1 327 ? 20.047 -9.062 -15.086 1 98.25 327 PRO B CA 1
ATOM 5266 C C . PRO B 1 327 ? 21.297 -9.461 -14.305 1 98.25 327 PRO B C 1
ATOM 5268 O O . PRO B 1 327 ? 21.328 -10.531 -13.688 1 98.25 327 PRO B O 1
ATOM 5271 N N . LYS B 1 328 ? 22.312 -8.625 -14.312 1 98.25 328 LYS B N 1
ATOM 5272 C CA . LYS B 1 328 ? 23.516 -8.898 -13.531 1 98.25 328 LYS B CA 1
ATOM 5273 C C . LYS B 1 328 ? 23.203 -8.93 -12.039 1 98.25 328 LYS B C 1
ATOM 5275 O O . LYS B 1 328 ? 23.75 -9.75 -11.297 1 98.25 328 LYS B O 1
ATOM 5280 N N . ASN B 1 329 ? 22.375 -8.008 -11.602 1 98.69 329 ASN B N 1
ATOM 5281 C CA . ASN B 1 329 ? 21.953 -7.973 -10.211 1 98.69 329 ASN B CA 1
ATOM 5282 C C . ASN B 1 329 ? 21.094 -9.18 -9.852 1 98.69 329 ASN B C 1
ATOM 5284 O O . ASN B 1 329 ? 21.188 -9.711 -8.742 1 98.69 329 ASN B O 1
ATOM 5288 N N . VAL B 1 330 ? 20.266 -9.578 -10.781 1 98.75 330 VAL B N 1
ATOM 5289 C CA . VAL B 1 330 ? 19.438 -10.766 -10.555 1 98.75 330 VAL B CA 1
ATOM 5290 C C . VAL B 1 330 ? 20.344 -11.992 -10.383 1 98.75 330 VAL B C 1
ATOM 5292 O O . VAL B 1 330 ? 20.125 -12.805 -9.477 1 98.75 330 VAL B O 1
ATOM 5295 N N . LYS B 1 331 ? 21.312 -12.102 -11.25 1 98.69 331 LYS B N 1
ATOM 5296 C CA . LYS B 1 331 ? 22.266 -13.195 -11.125 1 98.69 331 LYS B CA 1
ATOM 5297 C C . LYS B 1 331 ? 22.984 -13.148 -9.781 1 98.69 331 LYS B C 1
ATOM 5299 O O . LYS B 1 331 ? 23.172 -14.188 -9.141 1 98.69 331 LYS B O 1
ATOM 5304 N N . ARG B 1 332 ? 23.406 -11.914 -9.375 1 98.75 332 ARG B N 1
ATOM 5305 C CA . ARG B 1 332 ? 24.078 -11.75 -8.086 1 98.75 332 ARG B CA 1
ATOM 5306 C C . ARG B 1 332 ? 23.188 -12.211 -6.941 1 98.75 332 ARG B C 1
ATOM 5308 O O . ARG B 1 332 ? 23.641 -12.859 -6 1 98.75 332 ARG B O 1
ATOM 5315 N N . LEU B 1 333 ? 21.938 -11.883 -6.996 1 98.88 333 LEU B N 1
ATOM 5316 C CA . LEU B 1 333 ? 20.969 -12.312 -5.988 1 98.88 333 LEU B CA 1
ATOM 5317 C C . LEU B 1 333 ? 20.906 -13.828 -5.902 1 98.88 333 LEU B C 1
ATOM 5319 O O . LEU B 1 333 ? 21.062 -14.406 -4.82 1 98.88 333 LEU B O 1
ATOM 5323 N N . VAL B 1 334 ? 20.688 -14.469 -7.062 1 98.81 334 VAL B N 1
ATOM 5324 C CA . VAL B 1 334 ? 20.531 -15.914 -7.109 1 98.81 334 VAL B CA 1
ATOM 5325 C C . VAL B 1 334 ? 21.797 -16.594 -6.605 1 98.81 334 VAL B C 1
ATOM 5327 O O . VAL B 1 334 ? 21.734 -17.516 -5.785 1 98.81 334 VAL B O 1
ATOM 5330 N N . ASP B 1 335 ? 22.922 -16.078 -7.059 1 98.75 335 ASP B N 1
ATOM 5331 C CA . ASP B 1 335 ? 24.203 -16.641 -6.629 1 98.75 335 ASP B CA 1
ATOM 5332 C C . ASP B 1 335 ? 24.375 -16.5 -5.121 1 98.75 335 ASP B C 1
ATOM 5334 O O . ASP B 1 335 ? 24.906 -17.406 -4.469 1 98.75 335 ASP B O 1
ATOM 5338 N N . THR B 1 336 ? 23.984 -15.367 -4.582 1 98.81 336 THR B N 1
ATOM 5339 C CA . THR B 1 336 ? 24.109 -15.133 -3.146 1 98.81 336 THR B CA 1
ATOM 5340 C C . THR B 1 336 ? 23.281 -16.156 -2.365 1 98.81 336 THR B C 1
ATOM 5342 O O . THR B 1 336 ? 23.766 -16.734 -1.388 1 98.81 336 THR B O 1
ATOM 5345 N N . VAL B 1 337 ? 22.078 -16.406 -2.781 1 98.75 337 VAL B N 1
ATOM 5346 C CA . VAL B 1 337 ? 21.203 -17.344 -2.088 1 98.75 337 VAL B CA 1
ATOM 5347 C C . VAL B 1 337 ? 21.719 -18.766 -2.252 1 98.75 337 VAL B C 1
ATOM 5349 O O . VAL B 1 337 ? 21.781 -19.531 -1.284 1 98.75 337 VAL B O 1
ATOM 5352 N N . VAL B 1 338 ? 22.109 -19.141 -3.488 1 98.31 338 VAL B N 1
ATOM 5353 C CA . VAL B 1 338 ? 22.547 -20.5 -3.824 1 98.31 338 VAL B CA 1
ATOM 5354 C C . VAL B 1 338 ? 23.828 -20.828 -3.064 1 98.31 338 VAL B C 1
ATOM 5356 O O . VAL B 1 338 ? 24.031 -21.984 -2.656 1 98.31 338 VAL B O 1
ATOM 5359 N N . ASN B 1 339 ? 24.609 -19.844 -2.764 1 97.81 339 ASN B N 1
ATOM 5360 C CA . ASN B 1 339 ? 25.891 -20.078 -2.123 1 97.81 339 ASN B CA 1
ATOM 5361 C C . ASN B 1 339 ? 25.828 -19.844 -0.618 1 97.81 339 ASN B C 1
ATOM 5363 O O . ASN B 1 339 ? 26.844 -19.922 0.075 1 97.81 339 ASN B O 1
ATOM 5367 N N . PHE B 1 340 ? 24.641 -19.562 -0.175 1 96.62 340 PHE B N 1
ATOM 5368 C CA . PHE B 1 340 ? 24.469 -19.312 1.253 1 96.62 340 PHE B CA 1
ATOM 5369 C C . PHE B 1 340 ? 24.656 -20.609 2.047 1 96.62 340 PHE B C 1
ATOM 5371 O O . PHE B 1 340 ? 24.125 -21.656 1.668 1 96.62 340 PHE B O 1
ATOM 5378 N N . LYS B 1 341 ? 25.625 -20.656 3.111 1 86.38 341 LYS B N 1
ATOM 5379 C CA . LYS B 1 341 ? 25.922 -21.828 3.945 1 86.38 341 LYS B CA 1
ATOM 5380 C C . LYS B 1 341 ? 25.422 -21.625 5.371 1 86.38 341 LYS B C 1
ATOM 5382 O O . LYS B 1 341 ? 25.453 -20.516 5.898 1 86.38 341 LYS B O 1
#

Foldseek 3Di:
DFLAVQQQCLLQLHDDPFFAEDAAPLFDLLDPVSVVVCVVDPLVRLQQALVSQLVRQCVSVVQAVGQETETDHDQQLLQVQQPWDWDADPVGWIAIPDADDDLVSLVSGHQVRLCVSNVSSLSSLLVNCVVCVSRHAYEYEHEFLLQNNLCRHVRIDDDQSVRLVCCVVPPVVSLVSNSVSSLSNVLVVVVSSLVSPGQEYEYEAACLQSDDPVCSLVNTLVSLLVSCVSPCVRHAYEYEHQNCLVPLVSVVSSVGSEYEAEAVDQQLVSCVVHPLRHAYEAHAALCQLLPDLVSLLVSLVVNSVSCPPGRNYHYYHSHHHDSNGHSVNVNSNSCSRVPPD/DFLAVQQQCLLQLHDDPFFAEDAAPLFDLLDPVSVVVCVVDPLVRLQQALVSQLVRQCVSVVQAVGQETETDHDQQLLQVQQPWDWDADPVGWIAIPDADDDLVSLVSGHQVRLCVSNVSSLSSLLVNCVVCVSRHAYEYEHEFLLQNNLCRHVRIDDDQSVRSVCCVVPPVVSLVSSSVSSLSNVLVVVVSSLVSPGQEYEYEAACLQSDDPVCSLVNTLVSLLVSCVSPCVRHAYEYEHQNCLVPLVSVVSSVGSEYEAEAVDQQLVSCVVHPLRHAYEAHAALCQLLPDLVSLLVSLVVNSVSCPPGRNYHYYHSHHHDSNGHSVNVNSNSCSRVPPD

Sequence (682 aa):
MNSRERFLKACRCEPVDRPPIWIMRQAGRHLPEYRELRADHSFHDVVQTPELALEVTMQPLRRYDVDAAIVFSDILVIPEAMGQPYGFPEGGGIEMDFAIETEEDVDALKVDRVEQKLNYVAKSLRLIKQELAGERALIGFSGSPWTLATYMIEGKSSKHYTKAKKLFYTNRPLFDRLMRKITSAVVRYLKMQIVAGVDAVQIFDSWGGVLSPDAFAEASAFWMKKIVDAVKDDVPVIVFSKGMSHLPDIMASTGANVIGVNWNTRLSHVRRSLPENVGVQGNLDPVILETNEATVEREALRILEDMRGLNGHIFNLGHGIAPGADPKNVKRLVDTVVNFKMNSRERFLKACRCEPVDRPPIWIMRQAGRHLPEYRELRADHSFHDVVQTPELALEVTMQPLRRYDVDAAIVFSDILVIPEAMGQPYGFPEGGGIEMDFAIETEEDVDALKVDRVEQKLNYVAKSLRLIKQELAGERALIGFSGSPWTLATYMIEGKSSKHYTKAKKLFYTNRPLFDRLMRKITSAVVRYLKMQIVAGVDAVQIFDSWGGVLSPDAFAEASAFWMKKIVDAVKDDVPVIVFSKGMSHLPDIMASTGANVIGVNWNTRLSHVRRSLPENVGVQGNLDPVILETNEATVEREALRILEDMRGLNGHIFNLGHGIAPGADPKNVKRLVDTVVNFK

Organism: Persicimonas caeni (NCBI:txid2292766)

InterPro domains:
  IPR000257 Uroporphyrinogen decarboxylase (URO-D) [PF01208] (3-338)
  IPR000257 Uroporphyrinogen decarboxylase (URO-D) [PS00906] (20-29)
  IPR000257 Uroporphyrinogen decarboxylase (URO-D) [PS00907] (139-155)
  IPR006361 Uroporphyrinogen decarboxylase HemE [MF_00218] (4-341)
  IPR006361 Uroporphyrinogen decarboxylase HemE [TIGR01464] (7-337)
  IPR006361 Uroporphyrinogen decarboxylase HemE [cd00717] (8-337)
  IPR038071 UROD/MetE-like superfamily [G3DSA:3.20.20.210] (1-341)
  IPR038071 UROD/MetE-like superfamily [SSF51726] (1-338)

Radius of gyration: 25.59 Å; Cα contacts (8 Å, |Δi|>4): 1462; chains: 2; bounding box: 54×68×62 Å